Protein AF-0000000070390661 (afdb_homodimer)

Solvent-accessible surface area (backbone atoms only — not comparable to full-atom values): 26328 Å² total; per-residue (Å²): 131,83,79,67,85,57,72,65,67,57,46,63,72,45,62,82,47,51,71,67,52,50,50,50,47,50,50,48,48,51,52,50,47,50,51,48,50,50,48,49,50,51,50,49,49,49,51,49,52,49,49,52,54,56,64,71,59,63,61,100,60,78,57,60,50,57,55,47,39,48,51,38,46,66,39,23,46,60,60,37,56,51,35,51,73,80,41,64,40,50,58,47,50,55,53,49,51,50,52,48,50,36,59,69,38,70,89,65,47,64,73,88,54,61,57,54,62,41,44,42,59,61,41,48,45,52,38,54,51,42,54,50,18,62,74,71,67,46,68,52,60,44,48,46,31,39,53,42,51,49,48,52,53,53,49,52,44,45,72,73,34,52,89,45,48,78,71,39,74,62,50,58,56,53,49,35,55,53,45,51,50,28,59,17,51,72,45,71,42,73,39,61,41,99,85,67,44,77,71,44,73,45,79,35,38,35,21,45,57,58,45,52,72,73,46,80,76,74,55,81,65,58,58,54,44,54,52,45,47,52,45,48,52,52,49,67,72,93,132,82,79,67,85,57,72,65,68,56,46,65,72,44,62,82,49,52,71,68,52,48,52,49,47,48,52,49,49,52,51,51,49,52,51,49,51,51,50,51,50,51,49,50,50,49,51,49,51,49,49,52,53,57,62,68,58,63,61,102,58,81,56,60,51,56,55,46,40,50,51,39,46,66,38,23,45,59,61,37,56,51,35,49,74,80,40,64,40,49,59,48,50,55,53,48,51,50,52,48,51,36,60,69,40,70,89,66,45,65,74,89,54,61,57,55,62,41,45,41,59,61,40,48,46,52,37,53,51,42,54,50,17,62,75,70,67,46,67,50,59,44,48,46,32,40,53,41,52,50,50,53,51,52,48,51,42,44,72,73,34,52,90,44,48,79,72,37,75,62,50,57,56,52,49,35,54,53,45,51,49,30,59,18,51,72,46,71,45,72,40,62,39,100,86,67,46,76,70,46,72,45,78,36,38,34,20,44,59,58,46,53,72,72,47,79,75,74,55,81,64,57,58,54,45,52,53,45,47,53,48,47,51,53,49,66,73,92

Secondary structure (DSSP, 8-state):
------HHHHHHHHTTS-HHHHHHHHHHHHHHHHHHHHHHHHHHHHHHHHHHHHHTT-SS---HHHHHHHHHHHH-HHHHHHHHHHS-HHHHHHHHHHHHHHHHSTTTS-GGGTTHHHHIIIIIHHHHHHHHHHHH--SHHHHHHHHHHHHHHHHHHHHHHGGGGGT-TTHHHHHHHHHHHHTSEEEEEEEEPTTS-EEEEEEEEHHHHHHHTTS----HHHHHHHHHHHHHHHHHH-/------HHHHHHHHTTS-HHHHHHHHHHHHHHHHHHHHHHHHHHHHHHHHHHHHHTT-SS---HHHHHHHHHHHH-HHHHHHHHHHS-HHHHHHHHHHHHHHHHSTTTS-GGGTTHHHHIIIIIHHHHHHHHHHHH--SHHHHHHHHHHHHHHHHHHHHHHGGGGGT-TTHHHHHHHHHHHHTSEEEEEEEEPTTS-EEEEEEEEHHHHHHHTTS----HHHHHHHHHHHHHHHHHH-

Organism: Cryptococcus deneoformans (strain JEC21 / ATCC MYA-565) (NCBI:txid214684)

Foldseek 3Di:
DPPPPDPVVVVVVCPPPPPVSVVVVVVVVVVVVVVVVVVVVVVVVVVVVVVVVVVVCPDVHPPVLVVQLVVCCQWFVLLSVVCVVVHRNSVVVVVLVVVLVQLVVVPRDDLVCNVVNLCCQLPVSLVVVCVVCVVVVPCVLLSVLLVVVVVVVVVVLCVPQPVCSSVPSCVSVVVSVVSSQQRTFDDWDFDADPVGHRPDTDTDGNSNVVSVVVDDPPDPPVVVVVVVVVVVVVVVVD/DPPPPDPVVVVVVCVVPDPVRVVVVVVVVVVVVVVVVVVVVVVVVVVVVVVVVVVVCPDVHPPVLVVQLVVCCQWFVLLSVVCVVVHRNSVVVVVLVVVLVQLVVVPRDDLVCNVVNLCCQLPVSLVVVCVVCVVVVPCVLLSVLLVVVVVVVVVVLCVPQPVCSSVPSCVSVVVSVVSSQQRTFDDWDFDADPVRHRDDTDTDGNSNVVSVVVDDDPDPVVVVVVVVVVVVVVVVVD

Radius of gyration: 32.08 Å; Cα contacts (8 Å, |Δi|>4): 314; chains: 2; bounding box: 91×94×49 Å

Seque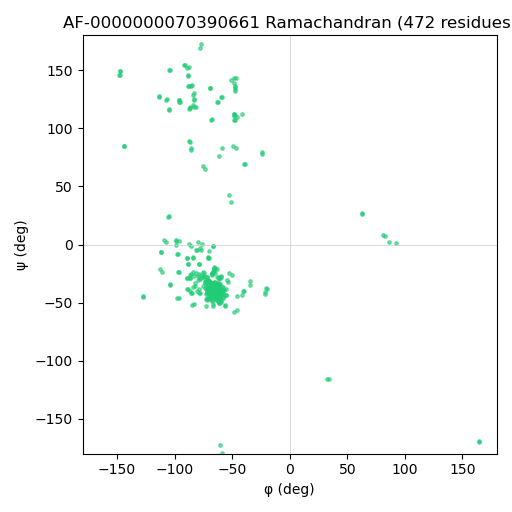nce (476 aa):
MSKKPTELEAAALTSSWSTAQQAALYHIHLAQQTERDEQEALKKQEKKEEKKMKEMARPEDVDGGEIVDGWIKGLCPPLYDFLDLLGPPHILICIFIVLHFVYWCRYAAPWYLHFLIPWMEIYFIPMYCSYRSIISGQERVLWLSYWSILSVVEYLELLLFRDQTRSLTWWPKLKVLFCVTMYCIIENEDVLDSKGKVKNKKPVYAAIKLFEKFLPKPSKEKKKEVKKDEKRKSDQETMSKKPTELEAAALTSSWSTAQQAALYHIHLAQQTERDEQEALKKQEKKEEKKMKEMARPEDVDGGEIVDGWIKGLCPPLYDFLDLLGPPHILICIFIVLHFVYWCRYAAPWYLHFLIPWMEIYFIPMYCSYRSIISGQERVLWLSYWSILSVVEYLELLLFRDQTRSLTWWPKLKVLFCVTMYCIIENEDVLDSKGKVKNKKPVYAAIKLFEKFLPKPSKEKKKEVKKDEKRKSDQET

Structure (mmCIF, N/CA/C/O backbone):
data_AF-0000000070390661-model_v1
#
loop_
_entity.id
_entity.type
_entity.pdbx_description
1 polymer 'Uncharacterized protein'
#
loop_
_atom_site.group_PDB
_atom_site.id
_atom_site.type_symbol
_atom_site.label_atom_id
_atom_site.label_alt_id
_atom_site.label_comp_id
_atom_site.label_asym_id
_atom_site.label_entity_id
_atom_site.label_seq_id
_atom_site.pdbx_PDB_ins_code
_atom_site.Cartn_x
_atom_site.Cartn_y
_atom_site.Cartn_z
_atom_site.occupancy
_atom_site.B_iso_or_equiv
_atom_site.auth_seq_id
_atom_site.auth_comp_id
_atom_site.auth_asym_id
_atom_site.auth_atom_id
_atom_site.pdbx_PDB_model_num
ATOM 1 N N . MET A 1 1 ? -7.469 -48.188 21.812 1 25.03 1 MET A N 1
ATOM 2 C CA . MET A 1 1 ? -8.789 -48.781 21.609 1 25.03 1 MET A CA 1
ATOM 3 C C . MET A 1 1 ? -9.875 -47.719 21.609 1 25.03 1 MET A C 1
ATOM 5 O O . MET A 1 1 ? -10.273 -47.219 22.656 1 25.03 1 MET A O 1
ATOM 9 N N . SER A 1 2 ? -9.852 -46.812 20.562 1 34.84 2 SER A N 1
ATOM 10 C CA . SER A 1 2 ? -10.695 -45.656 20.359 1 34.84 2 SER A CA 1
ATOM 11 C C . SER A 1 2 ? -12.172 -46.031 20.297 1 34.84 2 SER A C 1
ATOM 13 O O . SER A 1 2 ? -12.562 -46.844 19.453 1 34.84 2 SER A O 1
ATOM 15 N N . LYS A 1 3 ? -12.828 -46.188 21.5 1 36.19 3 LYS A N 1
ATOM 16 C CA . LYS A 1 3 ? -14.188 -46.688 21.734 1 36.19 3 LYS A CA 1
ATOM 17 C C . LYS A 1 3 ? -15.195 -45.969 20.828 1 36.19 3 LYS A C 1
ATOM 19 O O . LYS A 1 3 ? -15.406 -44.75 20.969 1 36.19 3 LYS A O 1
ATOM 24 N N . LYS A 1 4 ? -15.336 -46.5 19.516 1 44.12 4 LYS A N 1
ATOM 25 C CA . LYS A 1 4 ? -16.453 -46.219 18.625 1 44.12 4 LYS A CA 1
ATOM 26 C C . LYS A 1 4 ? -17.781 -46.375 19.344 1 44.12 4 LYS A C 1
ATOM 28 O O . LYS A 1 4 ? -18 -47.344 20.062 1 44.12 4 LYS A O 1
ATOM 33 N N . PRO A 1 5 ? -18.453 -45.344 19.656 1 42.94 5 PRO A N 1
ATOM 34 C CA . PRO A 1 5 ? -19.75 -45.469 20.312 1 42.94 5 PRO A CA 1
ATOM 35 C C . PRO A 1 5 ? -20.609 -46.594 19.719 1 42.94 5 PRO A C 1
ATOM 37 O O . PRO A 1 5 ? -20.609 -46.781 18.5 1 42.94 5 PRO A O 1
ATOM 40 N N . THR A 1 6 ? -20.938 -47.812 20.469 1 39.41 6 THR A N 1
ATOM 41 C CA . THR A 1 6 ? -21.625 -49.062 20.219 1 39.41 6 THR A CA 1
ATOM 42 C C . THR A 1 6 ? -22.984 -48.812 19.547 1 39.41 6 THR A C 1
ATOM 44 O O . THR A 1 6 ? -23.578 -47.75 19.734 1 39.41 6 THR A O 1
ATOM 47 N N . GLU A 1 7 ? -23.344 -49.688 18.516 1 43.19 7 GLU A N 1
ATOM 48 C CA . GLU A 1 7 ? -24.547 -49.812 17.688 1 43.19 7 GLU A CA 1
ATOM 49 C C . GLU A 1 7 ? -25.812 -49.625 18.531 1 43.19 7 GLU A C 1
ATOM 51 O O . GLU A 1 7 ? -26.781 -49.031 18.078 1 43.19 7 GLU A O 1
ATOM 56 N N . LEU A 1 8 ? -25.812 -50.281 19.75 1 43 8 LEU A N 1
ATOM 57 C CA . LEU A 1 8 ? -27.016 -50.281 20.578 1 43 8 LEU A CA 1
ATOM 58 C C . LEU A 1 8 ? -27.375 -48.875 21.031 1 43 8 LEU A C 1
ATOM 60 O O . LEU A 1 8 ? -28.547 -48.531 21.094 1 43 8 LEU A O 1
ATOM 64 N N . GLU A 1 9 ? -26.328 -48.094 21.516 1 46.84 9 GLU A N 1
ATOM 65 C CA . GLU A 1 9 ? -26.656 -46.781 22 1 46.84 9 GLU A CA 1
ATOM 66 C C . GLU A 1 9 ? -27.172 -45.875 20.859 1 46.84 9 GLU A C 1
ATOM 68 O O . GLU A 1 9 ? -27.984 -45 21.094 1 46.84 9 GLU A O 1
ATOM 73 N N . ALA A 1 10 ? -26.797 -46.156 19.578 1 43.59 10 ALA A N 1
ATOM 74 C CA . ALA A 1 10 ? -27.312 -45.406 18.438 1 43.59 10 ALA A CA 1
ATOM 75 C C . ALA A 1 10 ? -28.766 -45.781 18.156 1 43.59 10 ALA A C 1
ATOM 77 O O . ALA A 1 10 ? -29.547 -44.938 17.703 1 43.59 10 ALA A O 1
ATOM 78 N N . ALA A 1 11 ? -29.156 -47 18.406 1 42.84 11 ALA A N 1
ATOM 79 C CA . ALA A 1 11 ? -30.531 -47.406 18.188 1 42.84 11 ALA A CA 1
ATOM 80 C C . ALA A 1 11 ? -31.484 -46.719 19.141 1 42.84 11 ALA A C 1
ATOM 82 O O . ALA A 1 11 ? -32.625 -46.375 18.781 1 42.84 11 ALA A O 1
ATOM 83 N N . ALA A 1 12 ? -31.156 -46.781 20.469 1 43.84 12 ALA A N 1
ATOM 84 C CA . ALA A 1 12 ? -32.094 -46.219 21.422 1 43.84 12 ALA A CA 1
ATOM 85 C C . ALA A 1 12 ? -32.406 -44.75 21.094 1 43.84 12 ALA A C 1
ATOM 87 O O . ALA A 1 12 ? -33.5 -44.25 21.359 1 43.84 12 ALA A O 1
ATOM 88 N N . LEU A 1 13 ? -31.328 -43.969 20.75 1 41.44 13 LEU A N 1
ATOM 89 C CA . LEU A 1 13 ? -31.672 -42.594 20.453 1 41.44 13 LEU A CA 1
ATOM 90 C C . LEU A 1 13 ? -32.531 -42.5 19.203 1 41.44 13 LEU A C 1
ATOM 92 O O . LEU A 1 13 ? -33.25 -41.5 19 1 41.44 13 LEU A O 1
ATOM 96 N N . THR A 1 14 ? -32.531 -43.531 18.344 1 41.19 14 THR A N 1
ATOM 97 C CA . THR A 1 14 ? -33.344 -43.5 17.109 1 41.19 14 THR A CA 1
ATOM 98 C C . THR A 1 14 ? -34.781 -43.875 17.391 1 41.19 14 THR A C 1
ATOM 100 O O . THR A 1 14 ? -35.625 -43.875 16.484 1 41.19 14 THR A O 1
ATOM 103 N N . SER A 1 15 ? -35.125 -44.594 18.391 1 43.22 15 SER A N 1
ATOM 104 C CA . SER A 1 15 ? -36.5 -45.031 18.484 1 43.22 15 SER A CA 1
ATOM 105 C C . SER A 1 15 ? -37.469 -43.844 18.25 1 43.22 15 SER A C 1
ATOM 107 O O . SER A 1 15 ? -38.594 -44.031 17.781 1 43.22 15 SER A O 1
ATOM 109 N N . SER A 1 16 ? -37.344 -42.844 19.047 1 46 16 SER A N 1
ATOM 110 C CA . SER A 1 16 ? -38.406 -41.812 18.906 1 46 16 SER A CA 1
ATOM 111 C C . SER A 1 16 ? -38.312 -41.125 17.547 1 46 16 SER A C 1
ATOM 113 O O . SER A 1 16 ? -39 -40.125 17.312 1 46 16 SER A O 1
ATOM 115 N N . TRP A 1 17 ? -37.375 -41.469 16.75 1 47.09 17 TRP A N 1
ATOM 116 C CA . TRP A 1 17 ? -37.375 -40.656 15.539 1 47.09 17 TRP A CA 1
ATOM 117 C C . TRP A 1 17 ? -38.312 -41.25 14.492 1 47.09 17 TRP A C 1
ATOM 119 O O . TRP A 1 17 ? -38.438 -42.469 14.344 1 47.09 17 TRP A O 1
ATOM 129 N N . SER A 1 18 ? -39.375 -40.562 14.039 1 53.72 18 SER A N 1
ATOM 130 C CA . SER A 1 18 ? -40.375 -40.906 13.008 1 53.72 18 SER A CA 1
ATOM 131 C C . SER A 1 18 ? -39.688 -41.438 11.75 1 53.72 18 SER A C 1
ATOM 133 O O . SER A 1 18 ? -38.5 -41.219 11.539 1 53.72 18 SER A O 1
ATOM 135 N N . THR A 1 19 ? -40.312 -42.438 11.086 1 55.03 19 THR A N 1
ATOM 136 C CA . THR A 1 19 ? -39.875 -43.062 9.836 1 55.03 19 THR A CA 1
ATOM 137 C C . THR A 1 19 ? -39.344 -41.969 8.891 1 55.03 19 THR A C 1
ATOM 139 O O . THR A 1 19 ? -38.375 -42.219 8.164 1 55.03 19 THR A O 1
ATOM 142 N N . ALA A 1 20 ? -39.969 -40.875 8.859 1 58.59 20 ALA A N 1
ATOM 143 C CA . ALA A 1 20 ? -39.5 -39.781 8.016 1 58.59 20 ALA A CA 1
ATOM 144 C C . ALA A 1 20 ? -38.125 -39.281 8.461 1 58.59 20 ALA A C 1
ATOM 146 O O . ALA A 1 20 ? -37.281 -38.938 7.625 1 58.59 20 ALA A O 1
ATOM 147 N N . GLN A 1 21 ? -37.969 -39.281 9.758 1 54.5 21 GLN A N 1
ATOM 148 C CA . GLN A 1 21 ? -36.688 -38.844 10.273 1 54.5 21 GLN A CA 1
ATOM 149 C C . GLN A 1 21 ? -35.594 -39.875 9.992 1 54.5 21 GLN A C 1
ATOM 151 O O . GLN A 1 21 ? -34.469 -39.5 9.695 1 54.5 21 GLN A O 1
ATOM 156 N N . GLN A 1 22 ? -36.062 -41.094 9.992 1 54.34 22 GLN A N 1
ATOM 157 C CA . GLN A 1 22 ? -35.094 -42.125 9.656 1 54.34 22 GLN A CA 1
ATOM 158 C C . GLN A 1 22 ? -34.719 -42.094 8.18 1 54.34 22 GLN A C 1
ATOM 160 O O . GLN A 1 22 ? -33.562 -42.25 7.836 1 54.34 22 GLN A O 1
ATOM 165 N N . ALA A 1 23 ? -35.688 -41.906 7.348 1 56.94 23 ALA A N 1
ATOM 166 C CA . ALA A 1 23 ? -35.406 -41.781 5.922 1 56.94 23 ALA A CA 1
ATOM 167 C C . ALA A 1 23 ? -34.5 -40.562 5.645 1 56.94 23 ALA A C 1
ATOM 169 O O . ALA A 1 23 ? -33.562 -40.656 4.824 1 56.94 23 ALA A O 1
ATOM 170 N N . ALA A 1 24 ? -34.75 -39.5 6.359 1 57 24 ALA A N 1
ATOM 171 C CA . ALA A 1 24 ? -33.906 -38.312 6.199 1 57 24 ALA A CA 1
ATOM 172 C C . ALA A 1 24 ? -32.5 -38.594 6.656 1 57 24 ALA A C 1
ATOM 174 O O . ALA A 1 24 ? -31.531 -38.156 6.016 1 57 24 ALA A O 1
ATOM 175 N N . LEU A 1 25 ? -32.438 -39.344 7.695 1 54.97 25 LEU A N 1
ATOM 176 C CA . LEU A 1 25 ? -31.094 -39.688 8.164 1 54.97 25 LEU A CA 1
ATOM 177 C C . LEU A 1 25 ? -30.406 -40.625 7.18 1 54.97 25 LEU A C 1
ATOM 179 O O . LEU A 1 25 ? -29.203 -40.469 6.926 1 54.97 25 LEU A O 1
ATOM 183 N N . TYR A 1 26 ? -31.172 -41.531 6.676 1 59 26 TYR A N 1
ATOM 184 C CA . TYR A 1 26 ? -30.594 -42.438 5.668 1 59 26 TYR A CA 1
ATOM 185 C C . TYR A 1 26 ? -30.172 -41.625 4.43 1 59 26 TYR A C 1
ATOM 187 O O . TYR A 1 26 ? -29.109 -41.875 3.863 1 59 26 TYR A O 1
ATOM 195 N N . HIS A 1 27 ? -31.016 -40.688 4.012 1 57.69 27 HIS A N 1
ATOM 196 C CA . HIS A 1 27 ? -30.625 -39.875 2.879 1 57.69 27 HIS A CA 1
ATOM 197 C C . HIS A 1 27 ? -29.406 -39.031 3.211 1 57.69 27 HIS A C 1
ATOM 199 O O . HIS A 1 27 ? -28.531 -38.812 2.361 1 57.69 27 HIS A O 1
ATOM 205 N N . ILE A 1 28 ? -29.328 -38.562 4.422 1 56.09 28 ILE A N 1
ATOM 206 C CA . ILE A 1 28 ? -28.141 -37.812 4.844 1 56.09 28 ILE A CA 1
ATOM 207 C C . ILE A 1 28 ? -26.922 -38.719 4.871 1 56.09 28 ILE A C 1
ATOM 209 O O . ILE A 1 28 ? -25.844 -38.344 4.426 1 56.09 28 ILE A O 1
ATOM 213 N N . HIS A 1 29 ? -27.125 -39.875 5.375 1 58.03 29 HIS A N 1
ATOM 214 C CA . HIS A 1 29 ? -26.016 -40.844 5.398 1 58.03 29 HIS A CA 1
ATOM 215 C C . HIS A 1 29 ? -25.594 -41.219 3.986 1 58.03 29 HIS A C 1
ATOM 217 O O . HIS A 1 29 ? -24.391 -41.312 3.703 1 58.03 29 HIS A O 1
ATOM 223 N N . LEU A 1 30 ? -26.531 -41.438 3.078 1 59.56 30 LEU A N 1
ATOM 224 C CA . LEU A 1 30 ? -26.219 -41.75 1.689 1 59.56 30 LEU A CA 1
ATOM 225 C C . LEU A 1 30 ? -25.516 -40.562 1.015 1 59.56 30 LEU A C 1
ATOM 227 O O . LEU A 1 30 ? -24.562 -40.75 0.258 1 59.56 30 LEU A O 1
ATOM 231 N N . ALA A 1 31 ? -25.953 -39.375 1.303 1 60.22 31 ALA A N 1
ATOM 232 C CA . ALA A 1 31 ? -25.297 -38.188 0.754 1 60.22 31 ALA A CA 1
ATOM 233 C C . ALA A 1 31 ? -23.891 -38.031 1.312 1 60.22 31 ALA A C 1
ATOM 235 O O . ALA A 1 31 ? -22.953 -37.719 0.579 1 60.22 31 ALA A O 1
ATOM 236 N N . GLN A 1 32 ? -23.75 -38.344 2.566 1 60.34 32 GLN A N 1
ATOM 237 C CA . GLN A 1 32 ? -22.422 -38.312 3.16 1 60.34 32 GLN A CA 1
ATOM 238 C C . GLN A 1 32 ? -21.531 -39.406 2.588 1 60.34 32 GLN A C 1
ATOM 240 O O . GLN A 1 32 ? -20.344 -39.156 2.326 1 60.34 32 GLN A O 1
ATOM 245 N N . GLN A 1 33 ? -22.031 -40.531 2.404 1 60.97 33 GLN A N 1
ATOM 246 C CA . GLN A 1 33 ? -21.25 -41.625 1.811 1 60.97 33 GLN A CA 1
ATOM 247 C C . GLN A 1 33 ? -20.906 -41.312 0.359 1 60.97 33 GLN A C 1
ATOM 249 O O . GLN A 1 33 ? -19.781 -41.562 -0.079 1 60.97 33 GLN A O 1
ATOM 254 N N . THR A 1 34 ? -21.75 -40.781 -0.427 1 64.19 34 THR A N 1
ATOM 255 C CA . THR A 1 34 ? -21.469 -40.375 -1.804 1 64.19 34 THR A CA 1
ATOM 256 C C . THR A 1 34 ? -20.391 -39.312 -1.85 1 64.19 34 THR A C 1
ATOM 258 O O . THR A 1 34 ? -19.531 -39.312 -2.725 1 64.19 34 THR A O 1
ATOM 261 N N . GLU A 1 35 ? -20.5 -38.406 -0.903 1 61.94 35 GLU A N 1
ATOM 262 C CA . GLU A 1 35 ? -19.453 -37.406 -0.816 1 61.94 35 GLU A CA 1
ATOM 263 C C . GLU A 1 35 ? -18.109 -38.031 -0.46 1 61.94 35 GLU A C 1
ATOM 265 O O . GLU A 1 35 ? -17.078 -37.656 -1.018 1 61.94 35 GLU A O 1
ATOM 270 N N . ARG A 1 36 ? -18.156 -38.969 0.432 1 62 36 ARG A N 1
ATOM 271 C CA . ARG A 1 36 ? -16.922 -39.656 0.805 1 62 36 ARG A CA 1
ATOM 272 C C . ARG A 1 36 ? -16.391 -40.5 -0.353 1 62 36 ARG A C 1
ATOM 274 O O . ARG A 1 36 ? -15.18 -40.531 -0.606 1 62 36 ARG A O 1
ATOM 281 N N . ASP A 1 37 ? -17.203 -41.156 -1.002 1 62.97 37 ASP A N 1
ATOM 282 C CA . ASP A 1 37 ? -16.797 -41.938 -2.162 1 62.97 37 ASP A CA 1
ATOM 283 C C . ASP A 1 37 ? -16.266 -41.031 -3.27 1 62.97 37 ASP A C 1
ATOM 285 O O . ASP A 1 37 ? -15.273 -41.375 -3.934 1 62.97 37 ASP A O 1
ATOM 289 N N . GLU A 1 38 ? -16.922 -39.938 -3.449 1 62.91 38 GLU A N 1
ATOM 290 C CA . GLU A 1 38 ? -16.406 -38.969 -4.422 1 62.91 38 GLU A CA 1
ATOM 291 C C . GLU A 1 38 ? -15.055 -38.438 -3.996 1 62.91 38 GLU A C 1
ATOM 293 O O . GLU A 1 38 ? -14.164 -38.25 -4.828 1 62.91 38 GLU A O 1
ATOM 298 N N . GLN A 1 39 ? -14.891 -38.219 -2.773 1 64.44 39 GLN A N 1
ATOM 299 C CA . GLN A 1 39 ? -13.586 -37.781 -2.283 1 64.44 39 GLN A CA 1
ATOM 300 C C . GLN A 1 39 ? -12.539 -38.875 -2.441 1 64.44 39 GLN A C 1
ATOM 302 O O . GLN A 1 39 ? -11.398 -38.594 -2.82 1 64.44 39 GLN A O 1
ATOM 307 N N . GLU A 1 40 ? -12.922 -40 -2.123 1 64.5 40 GLU A N 1
ATOM 308 C CA . GLU A 1 40 ? -12 -41.125 -2.289 1 64.5 40 GLU A CA 1
ATOM 309 C C . GLU A 1 40 ? -11.68 -41.344 -3.762 1 64.5 40 GLU A C 1
ATOM 311 O O . GLU A 1 40 ? -10.531 -41.656 -4.113 1 64.5 40 GLU A O 1
ATOM 316 N N . ALA A 1 41 ? -12.594 -41.219 -4.625 1 62.22 41 ALA A N 1
ATOM 317 C CA . ALA A 1 41 ? -12.359 -41.344 -6.062 1 62.22 41 ALA A CA 1
ATOM 318 C C . ALA A 1 41 ? -11.453 -40.219 -6.566 1 62.22 41 ALA A C 1
ATOM 320 O O . ALA A 1 41 ? -10.562 -40.438 -7.387 1 62.22 41 ALA A O 1
ATOM 321 N N . LEU A 1 42 ? -11.648 -39.031 -6.059 1 62.41 42 LEU A N 1
ATOM 322 C CA . LEU A 1 42 ? -10.789 -37.906 -6.414 1 62.41 42 LEU A CA 1
ATOM 323 C C . LEU A 1 42 ? -9.383 -38.125 -5.867 1 62.41 42 LEU A C 1
ATOM 325 O O . LEU A 1 42 ? -8.398 -37.844 -6.551 1 62.41 42 LEU A O 1
ATOM 329 N N . LYS A 1 43 ? -9.297 -38.656 -4.707 1 63.09 43 LYS A N 1
ATOM 330 C CA . LYS A 1 43 ? -7.992 -39 -4.137 1 63.09 43 LYS A CA 1
ATOM 331 C C . LYS A 1 43 ? -7.305 -40.094 -4.93 1 63.09 43 LYS A C 1
ATOM 333 O O . LYS A 1 43 ? -6.102 -40.031 -5.184 1 63.09 43 LYS A O 1
ATOM 338 N N . LYS A 1 44 ? -8.039 -41.062 -5.293 1 62.03 44 LYS A N 1
ATOM 339 C CA . LYS A 1 44 ? -7.477 -42.125 -6.105 1 62.03 44 LYS A CA 1
ATOM 340 C C . LYS A 1 44 ? -7.082 -41.625 -7.488 1 62.03 44 LYS A C 1
ATOM 342 O O . LYS A 1 44 ? -6.035 -42.031 -8.016 1 62.03 44 LYS A O 1
ATOM 347 N N . GLN A 1 45 ? -7.875 -40.75 -8.039 1 60.28 45 GLN A N 1
ATOM 348 C CA . GLN A 1 45 ? -7.52 -40.125 -9.32 1 60.28 45 GLN A CA 1
ATOM 349 C C . GLN A 1 45 ? -6.285 -39.25 -9.188 1 60.28 45 GLN A C 1
ATOM 351 O O . GLN A 1 45 ? -5.41 -39.25 -10.055 1 60.28 45 GLN A O 1
ATOM 356 N N . GLU A 1 46 ? -6.172 -38.562 -8.117 1 59.97 46 GLU A N 1
ATOM 357 C CA . GLU A 1 46 ? -4.984 -37.75 -7.852 1 59.97 46 GLU A CA 1
ATOM 358 C C . GLU A 1 46 ? -3.748 -38.625 -7.676 1 59.97 46 GLU A C 1
ATOM 360 O O . GLU A 1 46 ? -2.672 -38.312 -8.18 1 59.97 46 GLU A O 1
ATOM 365 N N . LYS A 1 47 ? -3.896 -39.688 -6.969 1 59.12 47 LYS A N 1
ATOM 366 C CA . LYS A 1 47 ? -2.791 -40.625 -6.781 1 59.12 47 LYS A CA 1
ATOM 367 C C . LYS A 1 47 ? -2.408 -41.281 -8.094 1 59.12 47 LYS A C 1
ATOM 369 O O . LYS A 1 47 ? -1.225 -41.469 -8.383 1 59.12 47 LYS A O 1
ATOM 374 N N . LYS A 1 48 ? -3.385 -41.656 -8.891 1 57.66 48 LYS A N 1
ATOM 375 C CA . LYS A 1 48 ? -3.096 -42.25 -10.195 1 57.66 48 LYS A CA 1
ATOM 376 C C . LYS A 1 48 ? -2.422 -41.219 -11.117 1 57.66 48 LYS A C 1
ATOM 378 O O . LYS A 1 48 ? -1.476 -41.562 -11.828 1 57.66 48 LYS A O 1
ATOM 383 N N . GLU A 1 49 ? -2.891 -39.969 -11.078 1 55.62 49 GLU A N 1
ATOM 384 C CA . GLU A 1 49 ? -2.264 -38.938 -11.883 1 55.62 49 GLU A CA 1
ATOM 385 C C . GLU A 1 49 ? -0.87 -38.594 -11.359 1 55.62 49 GLU A C 1
ATOM 387 O O . GLU A 1 49 ? 0.054 -38.375 -12.148 1 55.62 49 GLU A O 1
ATOM 392 N N . GLU A 1 50 ? -0.697 -38.688 -10.117 1 53.5 50 GLU A N 1
ATOM 393 C CA . GLU A 1 50 ? 0.639 -38.531 -9.547 1 53.5 50 GLU A CA 1
ATOM 394 C C . GLU A 1 50 ? 1.553 -39.688 -9.969 1 53.5 50 GLU A C 1
ATOM 396 O O . GLU A 1 50 ? 2.713 -39.469 -10.32 1 53.5 50 GLU A O 1
ATOM 401 N N . LYS A 1 51 ? 1.069 -40.875 -9.891 1 51.69 51 LYS A N 1
ATOM 402 C CA . LYS A 1 51 ? 1.848 -42.062 -10.305 1 51.69 51 LYS A CA 1
ATOM 403 C C . LYS A 1 51 ? 2.156 -42 -11.797 1 51.69 51 LYS A C 1
ATOM 405 O O . LYS A 1 51 ? 3.275 -42.312 -12.219 1 51.69 51 LYS A O 1
ATOM 410 N N . LYS A 1 52 ? 1.161 -41.656 -12.633 1 50.28 52 LYS A N 1
ATOM 411 C CA . LYS A 1 52 ? 1.412 -41.5 -14.062 1 50.28 52 LYS A CA 1
ATOM 412 C C . LYS A 1 52 ? 2.438 -40.406 -14.336 1 50.28 52 LYS A C 1
ATOM 414 O O . LYS A 1 52 ? 3.311 -40.562 -15.188 1 50.28 52 LYS A O 1
ATOM 419 N N . MET A 1 53 ? 2.365 -39.375 -13.547 1 46.97 53 MET A N 1
ATOM 420 C CA . MET A 1 53 ? 3.35 -38.312 -13.711 1 46.97 53 MET A CA 1
ATOM 421 C C . MET A 1 53 ? 4.723 -38.75 -13.211 1 46.97 53 MET A C 1
ATOM 423 O O . MET A 1 53 ? 5.742 -38.406 -13.805 1 46.97 53 MET A O 1
ATOM 427 N N . LYS A 1 54 ? 4.84 -39.594 -12.219 1 45.81 54 LYS A N 1
ATOM 428 C CA . LYS A 1 54 ? 6.102 -40.188 -11.766 1 45.81 54 LYS A CA 1
ATOM 429 C C . LYS A 1 54 ? 6.656 -41.156 -12.789 1 45.81 54 LYS A C 1
ATOM 431 O O . LYS A 1 54 ? 7.871 -41.219 -12.992 1 45.81 54 LYS A O 1
ATOM 436 N N . GLU A 1 55 ? 5.859 -41.938 -13.32 1 45.47 55 GLU A N 1
ATOM 437 C CA . GLU A 1 55 ? 6.32 -42.906 -14.305 1 45.47 55 GLU A CA 1
ATOM 438 C C . GLU A 1 55 ? 6.695 -42.219 -15.617 1 45.47 55 GLU A C 1
ATOM 440 O O . GLU A 1 55 ? 7.602 -42.688 -16.328 1 45.47 55 GLU A O 1
ATOM 445 N N . MET A 1 56 ? 5.988 -41.25 -16.109 1 41.41 56 MET A N 1
ATOM 446 C CA . MET A 1 56 ? 6.406 -40.562 -17.328 1 41.41 56 MET A CA 1
ATOM 447 C C . MET A 1 56 ? 7.648 -39.719 -17.062 1 41.41 56 MET A C 1
ATOM 449 O O . MET A 1 56 ? 8.203 -39.125 -17.984 1 41.41 56 MET A O 1
ATOM 453 N N . ALA A 1 57 ? 8.211 -39.531 -15.883 1 38.88 57 ALA A N 1
ATOM 454 C CA . ALA A 1 57 ? 9.453 -38.844 -15.57 1 38.88 57 ALA A CA 1
ATOM 455 C C . ALA A 1 57 ? 10.672 -39.688 -15.922 1 38.88 57 ALA A C 1
ATOM 457 O O . ALA A 1 57 ? 11.797 -39.312 -15.586 1 38.88 57 ALA A O 1
ATOM 458 N N . ARG A 1 58 ? 10.625 -40.781 -16.406 1 37.16 58 ARG A N 1
ATOM 459 C CA . ARG A 1 58 ? 11.93 -41.438 -16.531 1 37.16 58 ARG A CA 1
ATOM 460 C C . ARG A 1 58 ? 12.742 -40.781 -17.656 1 37.16 58 ARG A C 1
ATOM 462 O O . ARG A 1 58 ? 13.93 -41.062 -17.812 1 37.16 58 ARG A O 1
ATOM 469 N N . PRO A 1 59 ? 12.344 -40.594 -18.906 1 40.66 59 PRO A N 1
ATOM 470 C CA . PRO A 1 59 ? 13.359 -40.594 -19.969 1 40.66 59 PRO A CA 1
ATOM 471 C C . PRO A 1 59 ? 14.398 -39.5 -19.781 1 40.66 59 PRO A C 1
ATOM 473 O O . PRO A 1 59 ? 14.195 -38.562 -18.984 1 40.66 59 PRO A O 1
ATOM 476 N N . GLU A 1 60 ? 15.531 -39.094 -20.797 1 42.03 60 GLU A N 1
ATOM 477 C CA . GLU A 1 60 ? 16.688 -38.188 -20.797 1 42.03 60 GLU A CA 1
ATOM 478 C C . GLU A 1 60 ? 16.281 -36.781 -20.391 1 42.03 60 GLU A C 1
ATOM 480 O O . GLU A 1 60 ? 15.664 -36.062 -21.188 1 42.03 60 GLU A O 1
ATOM 485 N N . ASP A 1 61 ? 15.453 -36.344 -19.422 1 42.22 61 ASP A N 1
ATOM 486 C CA . ASP A 1 61 ? 14.32 -35.531 -18.953 1 42.22 61 ASP A CA 1
ATOM 487 C C . ASP A 1 61 ? 14.672 -34.062 -18.891 1 42.22 61 ASP A C 1
ATOM 489 O O . ASP A 1 61 ? 15.508 -33.656 -18.094 1 42.22 61 ASP A O 1
ATOM 493 N N . VAL A 1 62 ? 14.977 -33.219 -19.828 1 49.91 62 VAL A N 1
ATOM 494 C CA . VAL A 1 62 ? 15 -31.75 -19.781 1 49.91 62 VAL A CA 1
ATOM 495 C C . VAL A 1 62 ? 14.062 -31.25 -18.688 1 49.91 62 VAL A C 1
ATOM 497 O O . VAL A 1 62 ? 12.867 -31.578 -18.688 1 49.91 62 VAL A O 1
ATOM 500 N N . ASP A 1 63 ? 14.391 -31.234 -17.359 1 68.56 63 ASP A N 1
ATOM 501 C CA . ASP A 1 63 ? 13.672 -31.094 -16.094 1 68.56 63 ASP A CA 1
ATOM 502 C C . ASP A 1 63 ? 12.547 -30.062 -16.234 1 68.56 63 ASP A C 1
ATOM 504 O O . ASP A 1 63 ? 12.805 -28.875 -16.406 1 68.56 63 ASP A O 1
ATOM 508 N N . GLY A 1 64 ? 11.469 -30.391 -17.016 1 77.69 64 GLY A N 1
ATOM 509 C CA . GLY A 1 64 ? 10.25 -29.609 -17.156 1 77.69 64 GLY A CA 1
ATOM 510 C C . GLY A 1 64 ? 10.039 -28.641 -16.016 1 77.69 64 GLY A C 1
ATOM 511 O O . GLY A 1 64 ? 9.594 -27.5 -16.234 1 77.69 64 GLY A O 1
ATOM 512 N N . GLY A 1 65 ? 10.375 -29.047 -14.922 1 83.88 65 GLY A N 1
ATOM 513 C CA . GLY A 1 65 ? 10.258 -28.156 -13.781 1 83.88 65 GLY A CA 1
ATOM 514 C C . GLY A 1 65 ? 11.148 -26.938 -13.883 1 83.88 65 GLY A C 1
ATOM 515 O O . GLY A 1 65 ? 10.727 -25.828 -13.547 1 83.88 65 GLY A O 1
ATOM 516 N N . GLU A 1 66 ? 12.281 -27.156 -14.383 1 86.94 66 GLU A N 1
ATOM 517 C CA . GLU A 1 66 ? 13.211 -26.047 -14.539 1 86.94 66 GLU A CA 1
ATOM 518 C C . GLU A 1 66 ? 12.734 -25.078 -15.609 1 86.94 66 GLU A C 1
ATOM 520 O O . GLU A 1 66 ? 12.922 -23.859 -15.484 1 86.94 66 GLU A O 1
ATOM 525 N N . ILE A 1 67 ? 12.203 -25.672 -16.672 1 89.06 67 ILE A N 1
ATOM 526 C CA . ILE A 1 67 ? 11.688 -24.828 -17.75 1 89.06 67 ILE A CA 1
ATOM 527 C C . ILE A 1 67 ? 10.531 -23.969 -17.219 1 89.06 67 ILE A C 1
ATOM 529 O O . ILE A 1 67 ? 10.484 -22.766 -17.469 1 89.06 67 ILE A O 1
ATOM 533 N N . VAL A 1 68 ? 9.602 -24.656 -16.516 1 89.75 68 VAL A N 1
ATOM 534 C CA . VAL A 1 68 ? 8.461 -23.938 -15.961 1 89.75 68 VAL A CA 1
ATOM 535 C C . VAL A 1 68 ? 8.961 -22.875 -14.984 1 89.75 68 VAL A C 1
ATOM 537 O O . VAL A 1 68 ? 8.484 -21.734 -15 1 89.75 68 VAL A O 1
ATOM 540 N N . ASP A 1 69 ? 9.844 -23.219 -14.219 1 92.12 69 ASP A N 1
ATOM 541 C CA . ASP A 1 69 ? 10.406 -22.25 -13.281 1 92.12 69 ASP A CA 1
ATOM 542 C C . ASP A 1 69 ? 11.031 -21.078 -14.008 1 92.12 69 ASP A C 1
ATOM 544 O O . ASP A 1 69 ? 10.898 -19.922 -13.578 1 92.12 69 ASP A O 1
ATOM 548 N N . GLY A 1 70 ? 11.742 -21.328 -15.094 1 91.19 70 GLY A N 1
ATOM 549 C CA . GLY A 1 70 ? 12.32 -20.266 -15.891 1 91.19 70 GLY A CA 1
ATOM 550 C C . GLY A 1 70 ? 11.273 -19.328 -16.484 1 91.19 70 GLY A C 1
ATOM 551 O O . GLY A 1 70 ? 11.477 -18.109 -16.516 1 91.19 70 GLY A O 1
ATOM 552 N N . TRP A 1 71 ? 10.219 -19.922 -16.844 1 91.12 71 TRP A N 1
ATOM 553 C CA . TRP A 1 71 ? 9.133 -19.125 -17.406 1 91.12 71 TRP A CA 1
ATOM 554 C C . TRP A 1 71 ? 8.531 -18.203 -16.344 1 91.12 71 TRP A C 1
ATOM 556 O O . TRP A 1 71 ? 8.305 -17.016 -16.609 1 91.12 71 TRP A O 1
ATOM 566 N N . ILE A 1 72 ? 8.305 -18.75 -15.172 1 92.75 72 ILE A N 1
ATOM 567 C CA . ILE A 1 72 ? 7.719 -17.938 -14.109 1 92.75 72 ILE A CA 1
ATOM 568 C C . ILE A 1 72 ? 8.68 -16.812 -13.719 1 92.75 72 ILE A C 1
ATOM 570 O O . ILE A 1 72 ? 8.266 -15.664 -13.578 1 92.75 72 ILE A O 1
ATOM 574 N N . LYS A 1 73 ? 9.891 -17.172 -13.594 1 91.19 73 LYS A N 1
ATOM 575 C CA . LYS A 1 73 ? 10.898 -16.188 -13.211 1 91.19 73 LYS A CA 1
ATOM 576 C C . LYS A 1 73 ? 11.039 -15.094 -14.266 1 91.19 73 LYS A C 1
ATOM 578 O O . LYS A 1 73 ? 11.258 -13.922 -13.945 1 91.19 73 LYS A O 1
ATOM 583 N N . GLY A 1 74 ? 10.898 -15.445 -15.461 1 90.88 74 GLY A N 1
ATOM 584 C CA . GLY A 1 74 ? 11.016 -14.492 -16.562 1 90.88 74 GLY A CA 1
ATOM 585 C C . GLY A 1 74 ? 9.805 -13.586 -16.688 1 90.88 74 GLY A C 1
ATOM 586 O O . GLY A 1 74 ? 9.93 -12.438 -17.109 1 90.88 74 GLY A O 1
ATOM 587 N N . LEU A 1 75 ? 8.711 -14.07 -16.281 1 92.44 75 LEU A N 1
ATOM 588 C CA . LEU A 1 75 ? 7.477 -13.312 -16.469 1 92.44 75 LEU A CA 1
ATOM 589 C C . LEU A 1 75 ? 7.109 -12.555 -15.203 1 92.44 75 LEU A C 1
ATOM 591 O O . LEU A 1 75 ? 6.742 -11.383 -15.258 1 92.44 75 LEU A O 1
ATOM 595 N N . CYS A 1 76 ? 7.203 -13.266 -14.117 1 95.19 76 CYS A N 1
ATOM 596 C CA . CYS A 1 76 ? 6.742 -12.703 -12.852 1 95.19 76 CYS A CA 1
ATOM 597 C C . CYS A 1 76 ? 7.629 -13.156 -11.695 1 95.19 76 CYS A C 1
ATOM 599 O O . CYS A 1 76 ? 7.246 -14.031 -10.922 1 95.19 76 CYS A O 1
ATOM 601 N N . PRO A 1 77 ? 8.719 -12.453 -11.477 1 93.88 77 PRO A N 1
ATOM 602 C CA . PRO A 1 77 ? 9.664 -12.844 -10.422 1 93.88 77 PRO A CA 1
ATOM 603 C C . PRO A 1 77 ? 9.039 -12.797 -9.031 1 93.88 77 PRO A C 1
ATOM 605 O O . PRO A 1 77 ? 9.289 -13.688 -8.211 1 93.88 77 PRO A O 1
ATOM 608 N N . PRO A 1 78 ? 8.188 -11.852 -8.758 1 95.06 78 PRO A N 1
ATOM 609 C CA . PRO A 1 78 ? 7.594 -11.836 -7.422 1 95.06 78 PRO A CA 1
ATOM 610 C C . PRO A 1 78 ? 6.738 -13.07 -7.141 1 95.06 78 PRO A C 1
ATOM 612 O O . PRO A 1 78 ? 6.746 -13.594 -6.023 1 95.06 78 PRO A O 1
ATOM 615 N N . LEU A 1 79 ? 6 -13.461 -8.125 1 94.25 79 LEU A N 1
ATOM 616 C CA . LEU A 1 79 ? 5.211 -14.68 -7.965 1 94.25 79 LEU A CA 1
ATOM 617 C C . LEU A 1 79 ? 6.109 -15.891 -7.734 1 94.25 79 LEU A C 1
ATOM 619 O O . LEU A 1 79 ? 5.82 -16.734 -6.879 1 94.25 79 LEU A O 1
ATOM 623 N N . TYR A 1 80 ? 7.188 -15.953 -8.469 1 94.06 80 TYR A N 1
ATOM 624 C CA . TYR A 1 80 ? 8.148 -17.047 -8.312 1 94.06 80 TYR A CA 1
ATOM 625 C C . TYR A 1 80 ? 8.711 -17.062 -6.895 1 94.06 80 TYR A C 1
ATOM 627 O O . TYR A 1 80 ? 8.758 -18.125 -6.258 1 94.06 80 TYR A O 1
ATOM 635 N N . ASP A 1 81 ? 9.125 -15.906 -6.426 1 92.44 81 ASP A N 1
ATOM 636 C CA . ASP A 1 81 ? 9.727 -15.797 -5.098 1 92.44 81 ASP A CA 1
ATOM 637 C C . ASP A 1 81 ? 8.734 -16.219 -4.012 1 92.44 81 ASP A C 1
ATOM 639 O O . ASP A 1 81 ? 9.125 -16.859 -3.031 1 92.44 81 ASP A O 1
ATOM 643 N N . PHE A 1 82 ? 7.551 -15.836 -4.203 1 92.75 82 PHE A N 1
ATOM 644 C CA . PHE A 1 82 ? 6.547 -16.172 -3.205 1 92.75 82 PHE A CA 1
ATOM 645 C C . PHE A 1 82 ? 6.27 -17.672 -3.205 1 92.75 82 PHE A C 1
ATOM 647 O O . PHE A 1 82 ? 6.172 -18.297 -2.145 1 92.75 82 PHE A O 1
ATOM 654 N N . LEU A 1 83 ? 6.145 -18.266 -4.359 1 92.44 83 LEU A N 1
ATOM 655 C CA . LEU A 1 83 ? 5.898 -19.703 -4.465 1 92.44 83 LEU A CA 1
ATOM 656 C C . LEU A 1 83 ? 7.078 -20.5 -3.91 1 92.44 83 LEU A C 1
ATOM 658 O O . LEU A 1 83 ? 6.887 -21.547 -3.287 1 92.44 83 LEU A O 1
ATOM 662 N N . ASP A 1 84 ? 8.219 -19.953 -4.098 1 92.12 84 ASP A N 1
ATOM 663 C CA . ASP A 1 84 ? 9.438 -20.625 -3.645 1 92.12 84 ASP A CA 1
ATOM 664 C C . ASP A 1 84 ? 9.484 -20.703 -2.121 1 92.12 84 ASP A C 1
ATOM 666 O O . ASP A 1 84 ? 10.188 -21.547 -1.561 1 92.12 84 ASP A O 1
ATOM 670 N N . LEU A 1 85 ? 8.789 -19.812 -1.474 1 90.31 85 LEU A N 1
ATOM 671 C CA . LEU A 1 85 ? 8.719 -19.828 -0.017 1 90.31 85 LEU A CA 1
ATOM 672 C C . LEU A 1 85 ? 7.902 -21.016 0.476 1 90.31 85 LEU A C 1
ATOM 674 O O . LEU A 1 85 ? 8.148 -21.531 1.57 1 90.31 85 LEU A O 1
ATOM 678 N N . LEU A 1 86 ? 6.91 -21.453 -0.292 1 89.81 86 LEU A N 1
ATOM 679 C CA . LEU A 1 86 ? 5.949 -22.453 0.148 1 89.81 86 LEU A CA 1
ATOM 680 C C . LEU A 1 86 ? 6.348 -23.844 -0.344 1 89.81 86 LEU A C 1
ATOM 682 O O . LEU A 1 86 ? 5.91 -24.844 0.21 1 89.81 86 LEU A O 1
ATOM 686 N N . GLY A 1 87 ? 7.125 -23.938 -1.402 1 90.31 87 GLY A N 1
ATOM 687 C CA . GLY A 1 87 ? 7.531 -25.188 -2.035 1 90.31 87 GLY A CA 1
ATOM 688 C C . GLY A 1 87 ? 8.094 -25 -3.43 1 90.31 87 GLY A C 1
ATOM 689 O O . GLY A 1 87 ? 8.438 -23.875 -3.816 1 90.31 87 GLY A O 1
ATOM 690 N N . PRO A 1 88 ? 8.25 -26.125 -4.102 1 90.88 88 PRO A N 1
ATOM 691 C CA . PRO A 1 88 ? 8.758 -26 -5.469 1 90.88 88 PRO A CA 1
ATOM 692 C C . PRO A 1 88 ? 7.805 -25.234 -6.383 1 90.88 88 PRO A C 1
ATOM 694 O O . PRO A 1 88 ? 6.664 -25.641 -6.586 1 90.88 88 PRO A O 1
ATOM 697 N N . PRO A 1 89 ? 8.266 -24.188 -6.957 1 92.62 89 PRO A N 1
ATOM 698 C CA . PRO A 1 89 ? 7.391 -23.297 -7.727 1 92.62 89 PRO A CA 1
ATOM 699 C C . PRO A 1 89 ? 6.73 -24 -8.906 1 92.62 89 PRO A C 1
ATOM 701 O O . PRO A 1 89 ? 5.582 -23.703 -9.25 1 92.62 89 PRO A O 1
ATOM 704 N N . HIS A 1 90 ? 7.391 -24.969 -9.578 1 92.31 90 HIS A N 1
ATOM 705 C CA . HIS A 1 90 ? 6.805 -25.625 -10.742 1 92.31 90 HIS A CA 1
ATOM 706 C C . HIS A 1 90 ? 5.602 -26.469 -10.359 1 92.31 90 HIS A C 1
ATOM 708 O O . HIS A 1 90 ? 4.688 -26.672 -11.156 1 92.31 90 HIS A O 1
ATOM 714 N N . ILE A 1 91 ? 5.559 -26.891 -9.203 1 92.12 91 ILE A N 1
ATOM 715 C CA . ILE A 1 91 ? 4.41 -27.656 -8.719 1 92.12 91 ILE A CA 1
ATOM 716 C C . ILE A 1 91 ? 3.33 -26.703 -8.219 1 92.12 91 ILE A C 1
ATOM 718 O O . ILE A 1 91 ? 2.148 -26.875 -8.523 1 92.12 91 ILE A O 1
ATOM 722 N N . LEU A 1 92 ? 3.717 -25.719 -7.555 1 92.38 92 LEU A N 1
ATOM 723 C CA . LEU A 1 92 ? 2.777 -24.812 -6.906 1 92.38 92 LEU A CA 1
ATOM 724 C C . LEU A 1 92 ? 2.059 -23.938 -7.934 1 92.38 92 LEU A C 1
ATOM 726 O O . LEU A 1 92 ? 0.925 -23.516 -7.711 1 92.38 92 LEU A O 1
ATOM 730 N N . ILE A 1 93 ? 2.748 -23.719 -9.008 1 92.38 93 ILE A N 1
ATOM 731 C CA . ILE A 1 93 ? 2.092 -22.922 -10.039 1 92.38 93 ILE A CA 1
ATOM 732 C C . ILE A 1 93 ? 0.906 -23.688 -10.609 1 92.38 93 ILE A C 1
ATOM 734 O O . ILE A 1 93 ? -0.104 -23.094 -10.992 1 92.38 93 ILE A O 1
ATOM 738 N N . CYS A 1 94 ? 1.014 -25 -10.727 1 90.94 94 CYS A N 1
ATOM 739 C CA . CYS A 1 94 ? -0.094 -25.812 -11.203 1 90.94 94 CYS A CA 1
ATOM 740 C C . CYS A 1 94 ? -1.272 -25.75 -10.242 1 90.94 94 CYS A C 1
ATOM 742 O O . CYS A 1 94 ? -2.418 -25.594 -10.664 1 90.94 94 CYS A O 1
ATOM 744 N N . ILE A 1 95 ? -0.968 -25.859 -8.992 1 88.94 95 ILE A N 1
ATOM 745 C CA . ILE A 1 95 ? -1.998 -25.766 -7.965 1 88.94 95 ILE A CA 1
ATOM 746 C C . ILE A 1 95 ? -2.639 -24.375 -8.008 1 88.94 95 ILE A C 1
ATOM 748 O O . ILE A 1 95 ? -3.859 -24.25 -7.895 1 88.94 95 ILE A O 1
ATOM 752 N N . PHE A 1 96 ? -1.784 -23.469 -8.203 1 89.06 96 PHE A N 1
ATOM 753 C CA . PHE A 1 96 ? -2.232 -22.078 -8.281 1 89.06 96 PHE A CA 1
ATOM 754 C C . PHE A 1 96 ? -3.215 -21.891 -9.43 1 89.06 96 PHE A C 1
ATOM 756 O O . PHE A 1 96 ? -4.254 -21.25 -9.273 1 89.06 96 PHE A O 1
ATOM 763 N N . ILE A 1 97 ? -2.938 -22.438 -10.555 1 88.38 97 ILE A N 1
ATOM 764 C CA . ILE A 1 97 ? -3.771 -22.312 -11.75 1 88.38 97 ILE A CA 1
ATOM 765 C C . ILE A 1 97 ? -5.098 -23.031 -11.523 1 88.38 97 ILE A C 1
ATOM 767 O O . ILE A 1 97 ? -6.16 -22.5 -11.867 1 88.38 97 ILE A O 1
ATOM 771 N N . VAL A 1 98 ? -5.059 -24.156 -10.891 1 87.19 98 VAL A N 1
ATOM 772 C CA . VAL A 1 98 ? -6.273 -24.906 -10.625 1 87.19 98 VAL A CA 1
ATOM 773 C C . VAL A 1 98 ? -7.16 -24.141 -9.648 1 87.19 98 VAL A C 1
ATOM 775 O O . VAL A 1 98 ? -8.375 -24.062 -9.836 1 87.19 98 VAL A O 1
ATOM 778 N N . LEU A 1 99 ? -6.535 -23.609 -8.664 1 85.5 99 LEU A N 1
ATOM 779 C CA . LEU A 1 99 ? -7.293 -22.844 -7.684 1 85.5 99 LEU A CA 1
ATOM 780 C C . LEU A 1 99 ? -7.949 -21.625 -8.336 1 85.5 99 LEU A C 1
ATOM 782 O O . LEU A 1 99 ? -9.078 -21.266 -7.992 1 85.5 99 LEU A O 1
ATOM 786 N N . HIS A 1 100 ? -7.266 -21.047 -9.219 1 87.38 100 HIS A N 1
ATOM 787 C CA . HIS A 1 100 ? -7.836 -19.906 -9.93 1 87.38 100 HIS A CA 1
ATOM 788 C C . HIS A 1 100 ? -9.016 -20.328 -10.797 1 87.38 100 HIS A C 1
ATOM 790 O O . HIS A 1 100 ? -10.016 -19.625 -10.898 1 87.38 100 HIS A O 1
ATOM 796 N N . PHE A 1 101 ? -8.812 -21.469 -11.414 1 85.06 101 PHE A N 1
ATOM 797 C CA . PHE A 1 101 ? -9.898 -21.984 -12.242 1 85.06 101 PHE A CA 1
ATOM 798 C C . PHE A 1 101 ? -11.148 -22.234 -11.406 1 85.06 101 PHE A C 1
ATOM 800 O O . PHE A 1 101 ? -12.258 -21.844 -11.805 1 85.06 101 PHE A O 1
ATOM 807 N N . VAL A 1 102 ? -10.977 -22.781 -10.281 1 82.12 102 VAL A N 1
ATOM 808 C CA . VAL A 1 102 ? -12.094 -23.047 -9.383 1 82.12 102 VAL A CA 1
ATOM 809 C C . VAL A 1 102 ? -12.703 -21.734 -8.906 1 82.12 102 VAL A C 1
ATOM 811 O O . VAL A 1 102 ? -13.93 -21.594 -8.812 1 82.12 102 VAL A O 1
ATOM 814 N N . TYR A 1 103 ? -11.852 -20.812 -8.656 1 83.5 103 TYR A N 1
ATOM 815 C CA . TYR A 1 103 ? -12.289 -19.5 -8.203 1 83.5 103 TYR A CA 1
ATOM 816 C C . TYR A 1 103 ? -13.117 -18.797 -9.273 1 83.5 103 TYR A C 1
ATOM 818 O O . TYR A 1 103 ? -14.117 -18.156 -8.969 1 83.5 103 TYR A O 1
ATOM 826 N N . TRP A 1 104 ? -12.688 -18.969 -10.43 1 82.06 104 TRP A N 1
ATOM 827 C CA . TRP A 1 104 ? -13.344 -18.25 -11.523 1 82.06 104 TRP A CA 1
ATOM 828 C C . TRP A 1 104 ? -14.648 -18.938 -11.922 1 82.06 104 TRP A C 1
ATOM 830 O O . TRP A 1 104 ? -15.57 -18.297 -12.414 1 82.06 104 TRP A O 1
ATOM 840 N N . CYS A 1 105 ? -14.594 -20.188 -11.625 1 76.19 105 CYS A N 1
ATOM 841 C CA . CYS A 1 105 ? -15.805 -20.938 -11.945 1 76.19 105 CYS A CA 1
ATOM 842 C C . CYS A 1 105 ? -16.812 -20.844 -10.812 1 76.19 105 CYS A C 1
ATOM 844 O O . CYS A 1 105 ? -16.516 -21.188 -9.672 1 76.19 105 CYS A O 1
ATOM 846 N N . ARG A 1 106 ? -17.609 -19.75 -10.75 1 62.28 106 ARG A N 1
ATOM 847 C CA . ARG A 1 106 ? -18.625 -19.359 -9.773 1 62.28 106 ARG A CA 1
ATOM 848 C C . ARG A 1 106 ? -19.125 -20.578 -9 1 62.28 106 ARG A C 1
ATOM 850 O O . ARG A 1 106 ? -19.312 -20.516 -7.781 1 62.28 106 ARG A O 1
ATOM 857 N N . TYR A 1 107 ? -19.359 -21.641 -9.594 1 61.12 107 TYR A N 1
ATOM 858 C CA . TYR A 1 107 ? -20.141 -22.719 -9.016 1 61.12 107 TYR A CA 1
ATOM 859 C C . TYR A 1 107 ? -19.266 -23.656 -8.203 1 61.12 107 TYR A C 1
ATOM 861 O O . TYR A 1 107 ? -19.766 -24.484 -7.441 1 61.12 107 TYR A O 1
ATOM 869 N N . ALA A 1 108 ? -17.922 -23.312 -8.164 1 63.44 108 ALA A N 1
ATOM 870 C CA . ALA A 1 108 ? -17.141 -24.422 -7.609 1 63.44 108 ALA A CA 1
ATOM 871 C C . ALA A 1 108 ? -16.594 -24.062 -6.227 1 63.44 108 ALA A C 1
ATOM 873 O O . ALA A 1 108 ? -16.328 -24.953 -5.418 1 63.44 108 ALA A O 1
ATOM 874 N N . ALA A 1 109 ? -16.453 -22.828 -5.922 1 64.75 109 ALA A N 1
ATOM 875 C CA . ALA A 1 109 ? -15.859 -22.531 -4.625 1 64.75 109 ALA A CA 1
ATOM 876 C C . ALA A 1 109 ? -16.875 -21.859 -3.695 1 64.75 109 ALA A C 1
ATOM 878 O O . ALA A 1 109 ? -17.672 -21.031 -4.129 1 64.75 109 ALA A O 1
ATOM 879 N N . PRO A 1 110 ? -16.953 -22.562 -2.396 1 69.81 110 PRO A N 1
ATOM 880 C CA . PRO A 1 110 ? -17.797 -21.891 -1.407 1 69.81 110 PRO A CA 1
ATOM 881 C C . PRO A 1 110 ? -17.5 -20.391 -1.299 1 69.81 110 PRO A C 1
ATOM 883 O O . PRO A 1 110 ? -16.344 -19.984 -1.371 1 69.81 110 PRO A O 1
ATOM 886 N N . TRP A 1 111 ? -18.484 -19.641 -1.24 1 66.12 111 TRP A N 1
ATOM 887 C CA . TRP A 1 111 ? -18.422 -18.188 -1.263 1 66.12 111 TRP A CA 1
ATOM 888 C C . TRP A 1 111 ? -17.5 -17.672 -0.17 1 66.12 111 TRP A C 1
ATOM 890 O O . TRP A 1 111 ? -16.812 -16.656 -0.357 1 66.12 111 TRP A O 1
ATOM 900 N N . TYR A 1 112 ? -17.438 -18.375 0.867 1 66.25 112 TYR A N 1
ATOM 901 C CA . TYR A 1 112 ? -16.672 -17.859 1.996 1 66.25 112 TYR A CA 1
ATOM 902 C C . TYR A 1 112 ? -15.18 -18.047 1.762 1 66.25 112 TYR A C 1
ATOM 904 O O . TYR A 1 112 ? -14.359 -17.469 2.49 1 66.25 112 TYR A O 1
ATOM 912 N N . LEU A 1 113 ? -14.82 -18.656 0.701 1 72.88 113 LEU A N 1
ATOM 913 C CA . LEU A 1 113 ? -13.406 -18.844 0.392 1 72.88 113 LEU A CA 1
ATOM 914 C C . LEU A 1 113 ? -12.992 -17.969 -0.786 1 72.88 113 LEU A C 1
ATOM 916 O O . LEU A 1 113 ? -11.812 -17.922 -1.151 1 72.88 113 LEU A O 1
ATOM 920 N N . HIS A 1 114 ? -13.922 -17.188 -1.222 1 74.12 114 HIS A N 1
ATOM 921 C CA . HIS A 1 114 ? -13.656 -16.406 -2.428 1 74.12 114 HIS A CA 1
ATOM 922 C C . HIS A 1 114 ? -12.656 -15.297 -2.154 1 74.12 114 HIS A C 1
ATOM 924 O O . HIS A 1 114 ? -12.023 -14.781 -3.08 1 74.12 114 HIS A O 1
ATOM 930 N N . PHE A 1 115 ? -12.414 -15.109 -0.905 1 73.44 115 PHE A N 1
ATOM 931 C CA . PHE A 1 115 ? -11.516 -14 -0.594 1 73.44 115 PHE A CA 1
ATOM 932 C C . PHE A 1 115 ? -10.07 -14.477 -0.573 1 73.44 115 PHE A C 1
ATOM 934 O O . PHE A 1 115 ? -9.148 -13.656 -0.618 1 73.44 115 PHE A O 1
ATOM 941 N N . LEU A 1 116 ? -9.836 -15.688 -0.581 1 77.12 116 LEU A N 1
ATOM 942 C CA . LEU A 1 116 ? -8.492 -16.219 -0.356 1 77.12 116 LEU A CA 1
ATOM 943 C C . LEU A 1 116 ? -7.582 -15.906 -1.539 1 77.12 116 LEU A C 1
ATOM 945 O O . LEU A 1 116 ? -6.438 -15.477 -1.354 1 77.12 116 LEU A O 1
ATOM 949 N N . ILE A 1 117 ? -8.086 -16.078 -2.721 1 83.19 117 ILE A N 1
ATOM 950 C CA . ILE A 1 117 ? -7.246 -15.891 -3.896 1 83.19 117 ILE A CA 1
ATOM 951 C C . ILE A 1 117 ? -6.922 -14.414 -4.078 1 83.19 117 ILE A C 1
ATOM 953 O O . ILE A 1 117 ? -5.754 -14.031 -4.199 1 83.19 117 ILE A O 1
ATOM 957 N N . PRO A 1 118 ? -7.891 -13.586 -3.971 1 85.44 118 PRO A N 1
ATOM 958 C CA . PRO A 1 118 ? -7.586 -12.156 -4.117 1 85.44 118 PRO A CA 1
ATOM 959 C C . PRO A 1 118 ? -6.672 -11.633 -3.008 1 85.44 118 PRO A C 1
ATOM 961 O O . PRO A 1 118 ? -5.789 -10.82 -3.268 1 85.44 118 PRO A O 1
ATOM 964 N N . TRP A 1 119 ? -6.848 -12.164 -1.911 1 85.56 119 TRP A N 1
ATOM 965 C CA . TRP A 1 119 ? -6.035 -11.672 -0.802 1 85.56 119 TRP A CA 1
ATOM 966 C C . TRP A 1 119 ? -4.574 -12.078 -0.975 1 85.56 119 TRP A C 1
ATOM 968 O O . TRP A 1 119 ? -3.67 -11.297 -0.674 1 85.56 119 TRP A O 1
ATOM 978 N N . MET A 1 120 ? -4.395 -13.242 -1.429 1 89 120 MET A N 1
ATOM 979 C CA . MET A 1 120 ? -3.033 -13.727 -1.635 1 89 120 MET A CA 1
ATOM 980 C C . MET A 1 120 ? -2.318 -12.891 -2.693 1 89 120 MET A C 1
ATOM 982 O O . MET A 1 120 ? -1.216 -12.391 -2.457 1 89 120 MET A O 1
ATOM 986 N N . GLU A 1 121 ? -2.951 -12.625 -3.73 1 93.56 121 GLU A N 1
ATOM 987 C CA . GLU A 1 121 ? -2.303 -12.016 -4.887 1 93.56 121 GLU A CA 1
ATOM 988 C C . GLU A 1 121 ? -2.275 -10.492 -4.766 1 93.56 121 GLU A C 1
ATOM 990 O O . GLU A 1 121 ? -1.346 -9.844 -5.246 1 93.56 121 GLU A O 1
ATOM 995 N N . ILE A 1 122 ? -3.205 -9.969 -4.109 1 93.38 122 ILE A N 1
ATOM 996 C CA . ILE A 1 122 ? -3.326 -8.516 -4.035 1 93.38 122 ILE A CA 1
ATOM 997 C C . ILE A 1 122 ? -2.523 -7.992 -2.846 1 93.38 122 ILE A C 1
ATOM 999 O O . ILE A 1 122 ? -1.946 -6.902 -2.91 1 93.38 122 ILE A O 1
ATOM 1003 N N . TYR A 1 123 ? -2.383 -8.836 -1.796 1 91.81 123 TYR A N 1
ATOM 1004 C CA . TYR A 1 123 ? -1.816 -8.266 -0.581 1 91.81 123 TYR A CA 1
ATOM 1005 C C . TYR A 1 123 ? -0.637 -9.094 -0.084 1 91.81 123 TYR A C 1
ATOM 1007 O O . TYR A 1 123 ? 0.448 -8.555 0.155 1 91.81 123 TYR A O 1
ATOM 1015 N N . PHE A 1 124 ? -0.749 -10.359 -0.061 1 91.31 124 PHE A N 1
ATOM 1016 C CA . PHE A 1 124 ? 0.264 -11.18 0.595 1 91.31 124 PHE A CA 1
ATOM 1017 C C . PHE A 1 124 ? 1.553 -11.203 -0.218 1 91.31 124 PHE A C 1
ATOM 1019 O O . PHE A 1 124 ? 2.645 -11.055 0.334 1 91.31 124 PHE A O 1
ATOM 1026 N N . ILE A 1 125 ? 1.404 -11.422 -1.439 1 94.62 125 ILE A N 1
ATOM 1027 C CA . ILE A 1 125 ? 2.592 -11.469 -2.285 1 94.62 125 ILE A CA 1
ATOM 1028 C C . ILE A 1 125 ? 3.305 -10.117 -2.248 1 94.62 125 ILE A C 1
ATOM 1030 O O . ILE A 1 125 ? 4.5 -10.047 -1.946 1 94.62 125 ILE A O 1
ATOM 1034 N N . PRO A 1 126 ? 2.59 -9.047 -2.465 1 95.38 126 PRO A N 1
ATOM 1035 C CA . PRO A 1 126 ? 3.25 -7.742 -2.406 1 95.38 126 PRO A CA 1
ATOM 1036 C C . PRO A 1 126 ? 3.818 -7.43 -1.024 1 95.38 126 PRO A C 1
ATOM 1038 O O . PRO A 1 126 ? 4.871 -6.793 -0.914 1 95.38 126 PRO A O 1
ATOM 1041 N N . MET A 1 127 ? 3.109 -7.871 -0.015 1 92.69 127 MET A N 1
ATOM 1042 C CA . MET A 1 127 ? 3.6 -7.629 1.339 1 92.69 127 MET A CA 1
ATOM 1043 C C . MET A 1 127 ? 4.922 -8.344 1.574 1 92.69 127 MET A C 1
ATOM 1045 O O . MET A 1 127 ? 5.855 -7.77 2.135 1 92.69 127 MET A O 1
ATOM 1049 N N . TYR A 1 128 ? 4.992 -9.531 1.196 1 92 128 TYR A N 1
ATOM 1050 C CA . TYR A 1 128 ? 6.215 -10.32 1.341 1 92 128 TYR A CA 1
ATOM 1051 C C . TYR A 1 128 ? 7.352 -9.703 0.532 1 92 128 TYR A C 1
ATOM 1053 O O . TYR A 1 128 ? 8.477 -9.586 1.023 1 92 128 TYR A O 1
ATOM 1061 N N . CYS A 1 129 ? 7.051 -9.305 -0.635 1 94 129 CYS A N 1
ATOM 1062 C CA . CYS A 1 129 ? 8.078 -8.734 -1.502 1 94 129 CYS A CA 1
ATOM 1063 C C . CYS A 1 129 ? 8.5 -7.352 -1.012 1 94 129 CYS A C 1
ATOM 1065 O O . CYS A 1 129 ? 9.656 -6.957 -1.174 1 94 129 CYS A O 1
ATOM 1067 N N . SER A 1 130 ? 7.555 -6.621 -0.478 1 93.44 130 SER A N 1
ATOM 1068 C CA . SER A 1 130 ? 7.906 -5.348 0.136 1 93.44 130 SER A CA 1
ATOM 1069 C C . SER A 1 130 ? 8.844 -5.543 1.32 1 93.44 130 SER A C 1
ATOM 1071 O O . SER A 1 130 ? 9.805 -4.785 1.49 1 93.44 130 SER A O 1
ATOM 1073 N N . TYR A 1 131 ? 8.523 -6.559 2.074 1 90.38 131 TYR A N 1
ATOM 1074 C CA . TYR A 1 131 ? 9.391 -6.922 3.191 1 90.38 131 TYR A CA 1
ATOM 1075 C C . TYR A 1 131 ? 10.805 -7.227 2.713 1 90.38 131 TYR A C 1
ATOM 1077 O O . TYR A 1 131 ? 11.781 -6.723 3.275 1 90.38 131 TYR A O 1
ATOM 1085 N N . ARG A 1 132 ? 10.93 -7.949 1.721 1 90.12 132 ARG A N 1
ATOM 1086 C CA . ARG A 1 132 ? 12.227 -8.289 1.145 1 90.12 132 ARG A CA 1
ATOM 1087 C C . ARG A 1 132 ? 12.906 -7.055 0.565 1 90.12 132 ARG A C 1
ATOM 1089 O O . ARG A 1 132 ? 14.133 -6.914 0.656 1 90.12 132 ARG A O 1
ATOM 1096 N N . SER A 1 133 ? 12.117 -6.203 -0.003 1 92.06 133 SER A N 1
ATOM 1097 C CA . SER A 1 133 ? 12.664 -4.996 -0.617 1 92.06 133 SER A CA 1
ATOM 1098 C C . SER A 1 133 ? 13.227 -4.047 0.435 1 92.06 133 SER A C 1
ATOM 1100 O O . SER A 1 133 ? 14.195 -3.332 0.178 1 92.06 133 SER A O 1
ATOM 1102 N N . ILE A 1 134 ? 12.609 -4.066 1.551 1 90.44 134 ILE A N 1
ATOM 1103 C CA . ILE A 1 134 ? 13.078 -3.217 2.641 1 90.44 134 ILE A CA 1
ATOM 1104 C C . ILE A 1 134 ? 14.438 -3.707 3.129 1 90.44 134 ILE A C 1
ATOM 1106 O O . ILE A 1 134 ? 15.344 -2.906 3.367 1 90.44 134 ILE A O 1
ATOM 1110 N N . ILE A 1 135 ? 14.625 -5.008 3.168 1 87.12 135 ILE A N 1
ATOM 1111 C CA . ILE A 1 135 ? 15.852 -5.609 3.686 1 87.12 135 ILE A CA 1
ATOM 1112 C C . ILE A 1 135 ? 16.953 -5.527 2.629 1 87.12 135 ILE A C 1
ATOM 1114 O O . ILE A 1 135 ? 18.078 -5.133 2.93 1 87.12 135 ILE A O 1
ATOM 1118 N N . SER A 1 136 ? 16.625 -5.789 1.401 1 85.44 136 SER A N 1
ATOM 1119 C CA . SER A 1 136 ? 17.641 -5.863 0.349 1 85.44 136 SER A CA 1
ATOM 1120 C C . SER A 1 136 ? 17.938 -4.488 -0.236 1 85.44 136 SER A C 1
ATOM 1122 O O . SER A 1 136 ? 19.016 -4.254 -0.784 1 85.44 136 SER A O 1
ATOM 1124 N N . GLY A 1 137 ? 16.984 -3.623 -0.145 1 89.06 137 GLY A N 1
ATOM 1125 C CA . GLY A 1 137 ? 17.141 -2.312 -0.752 1 89.06 137 GLY A CA 1
ATOM 1126 C C . GLY A 1 137 ? 16.859 -2.305 -2.242 1 89.06 137 GLY A C 1
ATOM 1127 O O . GLY A 1 137 ? 17 -1.273 -2.9 1 89.06 137 GLY A O 1
ATOM 1128 N N . GLN A 1 138 ? 16.328 -3.48 -2.752 1 88.12 138 GLN A N 1
ATOM 1129 C CA . GLN A 1 138 ? 16.062 -3.586 -4.184 1 88.12 138 GLN A CA 1
ATOM 1130 C C . GLN A 1 138 ? 14.57 -3.475 -4.469 1 88.12 138 GLN A C 1
ATOM 1132 O O . GLN A 1 138 ? 13.742 -3.758 -3.602 1 88.12 138 GLN A O 1
ATOM 1137 N N . GLU A 1 139 ? 14.164 -2.98 -5.59 1 92.56 139 GLU A N 1
ATOM 1138 C CA . GLU A 1 139 ? 12.812 -2.945 -6.137 1 92.56 139 GLU A CA 1
ATOM 1139 C C . GLU A 1 139 ? 11.875 -2.131 -5.25 1 92.56 139 GLU A C 1
ATOM 1141 O O . GLU A 1 139 ? 10.672 -2.406 -5.18 1 92.56 139 GLU A O 1
ATOM 1146 N N . ARG A 1 140 ? 12.375 -1.181 -4.516 1 94.19 140 ARG A N 1
ATOM 1147 C CA . ARG A 1 140 ? 11.539 -0.365 -3.643 1 94.19 140 ARG A CA 1
ATOM 1148 C C . ARG A 1 140 ? 10.562 0.478 -4.457 1 94.19 140 ARG A C 1
ATOM 1150 O O . ARG A 1 140 ? 9.406 0.651 -4.062 1 94.19 140 ARG A O 1
ATOM 1157 N N . VAL A 1 141 ? 11.031 0.954 -5.586 1 93.19 141 VAL A N 1
ATOM 1158 C CA . VAL A 1 141 ? 10.195 1.795 -6.438 1 93.19 141 VAL A CA 1
ATOM 1159 C C . VAL A 1 141 ? 9.039 0.972 -7 1 93.19 141 VAL A C 1
ATOM 1161 O O . VAL A 1 141 ? 7.91 1.466 -7.113 1 93.19 141 VAL A O 1
ATOM 1164 N N . LEU A 1 142 ? 9.297 -0.246 -7.305 1 95.12 142 LEU A N 1
ATOM 1165 C CA . LEU A 1 142 ? 8.258 -1.128 -7.824 1 95.12 142 LEU A CA 1
ATOM 1166 C C . LEU A 1 142 ? 7.117 -1.274 -6.82 1 95.12 142 LEU A C 1
ATOM 1168 O O . LEU A 1 142 ? 5.953 -1.059 -7.164 1 95.12 142 LEU A O 1
ATOM 1172 N N . TRP A 1 143 ? 7.445 -1.559 -5.633 1 96.62 143 TRP A N 1
ATOM 1173 C CA . TRP A 1 143 ? 6.41 -1.881 -4.656 1 96.62 143 TRP A CA 1
ATOM 1174 C C . TRP A 1 143 ? 5.73 -0.614 -4.145 1 96.62 143 TRP A C 1
ATOM 1176 O O . TRP A 1 143 ? 4.535 -0.624 -3.836 1 96.62 143 TRP A O 1
ATOM 1186 N N . LEU A 1 144 ? 6.438 0.451 -4.121 1 95.94 144 LEU A N 1
ATOM 1187 C CA . LEU A 1 144 ? 5.773 1.711 -3.803 1 95.94 144 LEU A CA 1
ATOM 1188 C C . LEU A 1 144 ? 4.777 2.088 -4.895 1 95.94 144 LEU A C 1
ATOM 1190 O O . LEU A 1 144 ? 3.688 2.582 -4.602 1 95.94 144 LEU A O 1
ATOM 1194 N N . SER A 1 145 ? 5.137 1.911 -6.117 1 95 145 SER A N 1
ATOM 1195 C CA . SER A 1 145 ? 4.223 2.176 -7.227 1 95 145 SER A CA 1
ATOM 1196 C C . SER A 1 145 ? 2.994 1.276 -7.156 1 95 145 SER A C 1
ATOM 1198 O O . SER A 1 145 ? 1.868 1.742 -7.34 1 95 145 SER A O 1
ATOM 1200 N N . TYR A 1 146 ? 3.262 0.005 -6.883 1 96.62 146 TYR A N 1
ATOM 1201 C CA . TYR A 1 146 ? 2.162 -0.947 -6.773 1 96.62 146 TYR A CA 1
ATOM 1202 C C . TYR A 1 146 ? 1.155 -0.497 -5.719 1 96.62 146 TYR A C 1
ATOM 1204 O O . TYR A 1 146 ? -0.048 -0.442 -5.988 1 96.62 146 TYR A O 1
ATOM 1212 N N . TRP A 1 147 ? 1.651 -0.202 -4.516 1 94.75 147 TRP A N 1
ATOM 1213 C CA . TRP A 1 147 ? 0.759 0.17 -3.424 1 94.75 147 TRP A CA 1
ATOM 1214 C C . TRP A 1 147 ? 0.016 1.463 -3.744 1 94.75 147 TRP A C 1
ATOM 1216 O O . TRP A 1 147 ? -1.148 1.625 -3.373 1 94.75 147 TRP A O 1
ATOM 1226 N N . SER A 1 148 ? 0.708 2.393 -4.371 1 92 148 SER A N 1
ATOM 1227 C CA . SER A 1 148 ? 0.06 3.646 -4.742 1 92 148 SER A CA 1
ATOM 1228 C C . SER A 1 148 ? -1.065 3.412 -5.746 1 92 148 SER A C 1
ATOM 1230 O O . SER A 1 148 ? -2.162 3.955 -5.594 1 92 148 SER A O 1
ATOM 1232 N N . ILE A 1 149 ? -0.832 2.623 -6.703 1 93.38 149 ILE A N 1
ATOM 1233 C CA . ILE A 1 149 ? -1.833 2.324 -7.723 1 93.38 149 ILE A CA 1
ATOM 1234 C C . ILE A 1 149 ? -2.994 1.559 -7.094 1 93.38 149 ILE A C 1
ATOM 1236 O O . ILE A 1 149 ? -4.16 1.849 -7.371 1 93.38 149 ILE A O 1
ATOM 1240 N N . LEU A 1 150 ? -2.635 0.561 -6.262 1 92.94 150 LEU A N 1
ATOM 1241 C CA . LEU A 1 150 ? -3.676 -0.208 -5.59 1 92.94 150 LEU A CA 1
ATOM 1242 C C . LEU A 1 150 ? -4.582 0.704 -4.766 1 92.94 150 LEU A C 1
ATOM 1244 O O . LEU A 1 150 ? -5.797 0.512 -4.738 1 92.94 150 LEU A O 1
ATOM 1248 N N . SER A 1 151 ? -3.994 1.682 -4.125 1 89.19 151 SER A N 1
ATOM 1249 C CA . SER A 1 151 ? -4.781 2.609 -3.316 1 89.19 151 SER A CA 1
ATOM 1250 C C . SER A 1 151 ? -5.781 3.379 -4.176 1 89.19 151 SER A C 1
ATOM 1252 O O . SER A 1 151 ? -6.918 3.607 -3.758 1 89.19 151 SER A O 1
ATOM 1254 N N . VAL A 1 152 ? -5.402 3.795 -5.312 1 88.5 152 VAL A N 1
ATOM 1255 C CA . VAL A 1 152 ? -6.289 4.504 -6.227 1 88.5 152 VAL A CA 1
ATOM 1256 C C . VAL A 1 152 ? -7.422 3.58 -6.668 1 88.5 152 VAL A C 1
ATOM 1258 O O . VAL A 1 152 ? -8.586 3.986 -6.699 1 88.5 152 VAL A O 1
ATOM 1261 N N . VAL A 1 153 ? -7.066 2.361 -6.969 1 89.06 153 VAL A N 1
ATOM 1262 C CA . VAL A 1 153 ? -8.055 1.384 -7.402 1 89.06 153 VAL A CA 1
ATOM 1263 C C . VAL A 1 153 ? -9.07 1.143 -6.285 1 89.06 153 VAL A C 1
ATOM 1265 O O . VAL A 1 153 ? -10.273 1.071 -6.539 1 89.06 153 VAL A O 1
ATOM 1268 N N . GLU A 1 154 ? -8.578 0.998 -5.078 1 83.69 154 GLU A N 1
ATOM 1269 C CA . GLU A 1 154 ? -9.461 0.763 -3.939 1 83.69 154 GLU A CA 1
ATOM 1270 C C . GLU A 1 154 ? -10.391 1.954 -3.707 1 83.69 154 GLU A C 1
ATOM 1272 O O . GLU A 1 154 ? -11.555 1.779 -3.35 1 83.69 154 GLU A O 1
ATOM 1277 N N . TYR A 1 155 ? -9.883 3.066 -3.924 1 81.44 155 TYR A N 1
ATOM 1278 C CA . TYR A 1 155 ? -10.703 4.258 -3.766 1 81.44 155 TYR A CA 1
ATOM 1279 C C . TYR A 1 155 ? -11.789 4.316 -4.832 1 81.44 155 TYR A C 1
ATOM 1281 O O . TYR A 1 155 ? -12.945 4.621 -4.535 1 81.44 155 TYR A O 1
ATOM 1289 N N . LEU A 1 156 ? -11.438 4.121 -6.008 1 83.56 156 LEU A N 1
ATOM 1290 C CA . LEU A 1 156 ? -12.414 4.109 -7.094 1 83.56 156 LEU A CA 1
ATOM 1291 C C . LEU A 1 156 ? -13.477 3.043 -6.852 1 83.56 156 LEU A C 1
ATOM 1293 O O . LEU A 1 156 ? -14.656 3.258 -7.152 1 83.56 156 LEU A O 1
ATOM 1297 N N . GLU A 1 157 ? -12.992 1.967 -6.309 1 82 157 GLU A N 1
ATOM 1298 C CA . GLU A 1 157 ? -13.914 0.892 -5.961 1 82 157 GLU A CA 1
ATOM 1299 C C . GLU A 1 157 ? -14.93 1.352 -4.922 1 82 157 GLU A C 1
ATOM 1301 O O . GLU A 1 157 ? -16.125 1.043 -5.031 1 82 157 GLU A O 1
ATOM 1306 N N . LEU A 1 158 ? -14.539 2.021 -3.963 1 74.69 158 LEU A N 1
ATOM 1307 C CA . LEU A 1 158 ? -15.43 2.51 -2.918 1 74.69 158 LEU A CA 1
ATOM 1308 C C . LEU A 1 158 ? -16.391 3.551 -3.473 1 74.69 158 LEU A C 1
ATOM 1310 O O . LEU A 1 158 ? -17.562 3.588 -3.084 1 74.69 158 LEU A O 1
ATOM 1314 N N . LEU A 1 159 ? -15.891 4.359 -4.379 1 73.19 159 LEU A N 1
ATOM 1315 C CA . LEU A 1 159 ? -16.703 5.426 -4.945 1 73.19 159 LEU A CA 1
ATOM 1316 C C . LEU A 1 159 ? -17.766 4.859 -5.883 1 73.19 159 LEU A C 1
ATOM 1318 O O . LEU A 1 159 ? -18.922 5.316 -5.883 1 73.19 159 LEU A O 1
ATOM 1322 N N . LEU A 1 160 ? -17.375 3.857 -6.613 1 77.38 160 LEU A N 1
ATOM 1323 C CA . LEU A 1 160 ? -18.234 3.355 -7.672 1 77.38 160 LEU A CA 1
ATOM 1324 C C . LEU A 1 160 ? -19.188 2.295 -7.141 1 77.38 160 LEU A C 1
ATOM 1326 O O . LEU A 1 160 ? -20.344 2.215 -7.578 1 77.38 160 LEU A O 1
ATOM 1330 N N . PHE A 1 161 ? -18.641 1.472 -6.223 1 73.38 161 PHE A N 1
ATOM 1331 C CA . PHE A 1 161 ? -19.438 0.31 -5.867 1 73.38 161 PHE A CA 1
ATOM 1332 C C . PHE A 1 161 ? -19.938 0.413 -4.434 1 73.38 161 PHE A C 1
ATOM 1334 O O . PHE A 1 161 ? -20.875 -0.286 -4.043 1 73.38 161 PHE A O 1
ATOM 1341 N N . ARG A 1 162 ? -19.469 1.407 -3.783 1 62.12 162 ARG A N 1
ATOM 1342 C CA . ARG A 1 162 ? -19.859 1.627 -2.395 1 62.12 162 ARG A CA 1
ATOM 1343 C C . ARG A 1 162 ? -20.109 0.303 -1.684 1 62.12 162 ARG A C 1
ATOM 1345 O O . ARG A 1 162 ? -19.219 -0.542 -1.591 1 62.12 162 ARG A O 1
ATOM 1352 N N . ASP A 1 163 ? -21.391 0.01 -1.234 1 58.84 163 ASP A N 1
ATOM 1353 C CA . ASP A 1 163 ? -21.797 -1.163 -0.472 1 58.84 163 ASP A CA 1
ATOM 1354 C C . ASP A 1 163 ? -22 -2.371 -1.386 1 58.84 163 ASP A C 1
ATOM 1356 O O . ASP A 1 163 ? -22.094 -3.506 -0.912 1 58.84 163 ASP A O 1
ATOM 1360 N N . GLN A 1 164 ? -21.875 -2.143 -2.682 1 60.59 164 GLN A N 1
ATOM 1361 C CA . GLN A 1 164 ? -22.219 -3.227 -3.598 1 60.59 164 GLN A CA 1
ATOM 1362 C C . GLN A 1 164 ? -20.969 -3.963 -4.062 1 60.59 164 GLN A C 1
ATOM 1364 O O . GLN A 1 164 ? -21.047 -4.918 -4.84 1 60.59 164 GLN A O 1
ATOM 1369 N N . THR A 1 165 ? -19.844 -3.561 -3.535 1 59.06 165 THR A N 1
ATOM 1370 C CA . THR A 1 165 ? -18.625 -4.191 -4.031 1 59.06 165 THR A CA 1
ATOM 1371 C C . THR A 1 165 ? -18.656 -5.695 -3.76 1 59.06 165 THR A C 1
ATOM 1373 O O . THR A 1 165 ? -18.188 -6.488 -4.582 1 59.06 165 THR A O 1
ATOM 1376 N N . ARG A 1 166 ? -19.234 -6.004 -2.697 1 59.41 166 ARG A N 1
ATOM 1377 C CA . ARG A 1 166 ? -19.266 -7.418 -2.332 1 59.41 166 ARG A CA 1
ATOM 1378 C C . ARG A 1 166 ? -20.25 -8.188 -3.193 1 59.41 166 ARG A C 1
ATOM 1380 O O . ARG A 1 166 ? -20.109 -9.398 -3.391 1 59.41 166 ARG A O 1
ATOM 1387 N N . SER A 1 167 ? -21.188 -7.375 -3.613 1 61.44 167 SER A N 1
ATOM 1388 C CA . SER A 1 167 ? -22.188 -8.055 -4.438 1 61.44 167 SER A CA 1
ATOM 1389 C C . SER A 1 167 ? -21.672 -8.273 -5.855 1 61.44 167 SER A C 1
ATOM 1391 O O . SER A 1 167 ? -22.203 -9.109 -6.594 1 61.44 167 SER A O 1
ATOM 1393 N N . LEU A 1 168 ? -20.641 -7.551 -6.156 1 70.62 168 LEU A N 1
ATOM 1394 C CA . LEU A 1 168 ? -20.078 -7.703 -7.488 1 70.62 168 LEU A CA 1
ATOM 1395 C C . LEU A 1 168 ? -19.047 -8.828 -7.512 1 70.62 168 LEU A C 1
ATOM 1397 O O . LEU A 1 168 ? -17.844 -8.578 -7.328 1 70.62 168 LEU A O 1
ATOM 1401 N N . THR A 1 169 ? -19.438 -10.039 -7.762 1 70.69 169 THR A N 1
ATOM 1402 C CA . THR A 1 169 ? -18.609 -11.234 -7.688 1 70.69 169 THR A CA 1
ATOM 1403 C C . THR A 1 169 ? -17.5 -11.188 -8.734 1 70.69 169 THR A C 1
ATOM 1405 O O . THR A 1 169 ? -16.469 -11.852 -8.586 1 70.69 169 THR A O 1
ATOM 1408 N N . TRP A 1 170 ? -17.703 -10.344 -9.789 1 80.06 170 TRP A N 1
ATOM 1409 C CA . TRP A 1 170 ? -16.719 -10.344 -10.875 1 80.06 170 TRP A CA 1
ATOM 1410 C C . TRP A 1 170 ? -15.594 -9.352 -10.578 1 80.06 170 TRP A C 1
ATOM 1412 O O . TRP A 1 170 ? -14.508 -9.453 -11.156 1 80.06 170 TRP A O 1
ATOM 1422 N N . TRP A 1 171 ? -15.789 -8.477 -9.703 1 84.12 171 TRP A N 1
ATOM 1423 C CA . TRP A 1 171 ? -14.836 -7.391 -9.5 1 84.12 171 TRP A CA 1
ATOM 1424 C C . TRP A 1 171 ? -13.547 -7.902 -8.883 1 84.12 171 TRP A C 1
ATOM 1426 O O . TRP A 1 171 ? -12.453 -7.586 -9.352 1 84.12 171 TRP A O 1
ATOM 1436 N N . PRO A 1 172 ? -13.672 -8.703 -7.871 1 84.31 172 PRO A N 1
ATOM 1437 C CA . PRO A 1 172 ? -12.422 -9.203 -7.293 1 84.31 172 PRO A CA 1
ATOM 1438 C C . PRO A 1 172 ? -11.586 -10 -8.289 1 84.31 172 PRO A C 1
ATOM 1440 O O . PRO A 1 172 ? -10.352 -10 -8.211 1 84.31 172 PRO A O 1
ATOM 1443 N N . LYS A 1 173 ? -12.273 -10.617 -9.234 1 86.81 173 LYS A N 1
ATOM 1444 C CA . LYS A 1 173 ? -11.57 -11.383 -10.258 1 86.81 173 LYS A CA 1
ATOM 1445 C C . LYS A 1 173 ? -10.766 -10.461 -11.18 1 86.81 173 LYS A C 1
ATOM 1447 O O . LYS A 1 173 ? -9.609 -10.742 -11.484 1 86.81 173 LYS A O 1
ATOM 1452 N N . LEU A 1 174 ? -11.398 -9.391 -11.547 1 89 174 LEU A N 1
ATOM 1453 C CA . LEU A 1 174 ? -10.719 -8.414 -12.398 1 89 174 LEU A CA 1
ATOM 1454 C C . LEU A 1 174 ? -9.594 -7.723 -11.641 1 89 174 LEU A C 1
ATOM 1456 O O . LEU A 1 174 ? -8.523 -7.473 -12.203 1 89 174 LEU A O 1
ATOM 1460 N N . LYS A 1 175 ? -9.82 -7.469 -10.453 1 91.5 175 LYS A N 1
ATOM 1461 C CA . LYS A 1 175 ? -8.82 -6.805 -9.617 1 91.5 175 LYS A CA 1
ATOM 1462 C C . LYS A 1 175 ? -7.57 -7.668 -9.461 1 91.5 175 LYS A C 1
ATOM 1464 O O . LYS A 1 175 ? -6.449 -7.156 -9.5 1 91.5 175 LYS A O 1
ATOM 1469 N N . VAL A 1 176 ? -7.781 -8.906 -9.312 1 92.69 176 VAL A N 1
ATOM 1470 C CA . VAL A 1 176 ? -6.668 -9.844 -9.188 1 92.69 176 VAL A CA 1
ATOM 1471 C C . VAL A 1 176 ? -5.848 -9.852 -10.477 1 92.69 176 VAL A C 1
ATOM 1473 O O . VAL A 1 176 ? -4.617 -9.781 -10.43 1 92.69 176 VAL A O 1
ATOM 1476 N N . LEU A 1 177 ? -6.504 -9.938 -11.578 1 92 177 LEU A N 1
ATOM 1477 C CA . LEU A 1 177 ? -5.809 -9.922 -12.867 1 92 177 LEU A CA 1
ATOM 1478 C C . LEU A 1 177 ? -5.008 -8.633 -13.031 1 92 177 LEU A C 1
ATOM 1480 O O . LEU A 1 177 ? -3.857 -8.664 -13.469 1 92 177 LEU A O 1
ATOM 1484 N N . PHE A 1 178 ? -5.59 -7.59 -12.664 1 95.06 178 PHE A N 1
ATOM 1485 C CA . PHE A 1 178 ? -4.938 -6.289 -12.766 1 95.06 178 PHE A CA 1
ATOM 1486 C C . PHE A 1 178 ? -3.713 -6.23 -11.859 1 9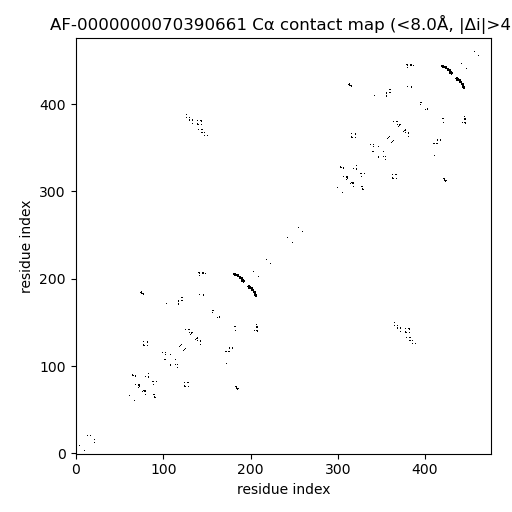5.06 178 PHE A C 1
ATOM 1488 O O . PHE A 1 178 ? -2.633 -5.82 -12.289 1 95.06 178 PHE A O 1
ATOM 1495 N N . CYS A 1 179 ? -3.801 -6.664 -10.641 1 94.94 179 CYS A N 1
ATOM 1496 C CA . CYS A 1 179 ? -2.727 -6.57 -9.656 1 94.94 179 CYS A CA 1
ATOM 1497 C C . CYS A 1 179 ? -1.567 -7.488 -10.031 1 94.94 179 CYS A C 1
ATOM 1499 O O . CYS A 1 179 ? 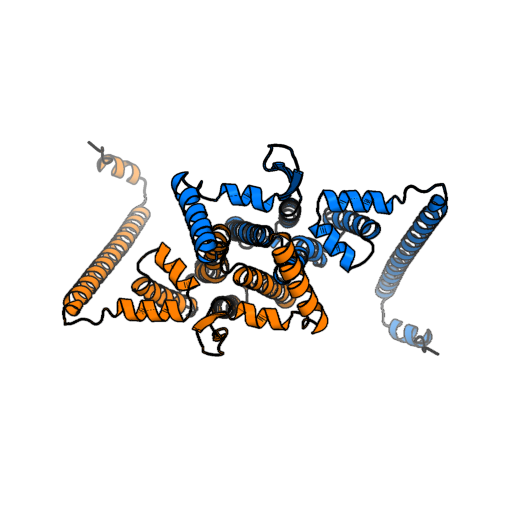-0.403 -7.109 -9.898 1 94.94 179 CYS A O 1
ATOM 1501 N N . VAL A 1 180 ? -1.854 -8.688 -10.484 1 94.38 180 VAL A N 1
ATOM 1502 C CA . VAL A 1 180 ? -0.797 -9.594 -10.914 1 94.38 180 VAL A CA 1
ATOM 1503 C C . VAL A 1 180 ? -0.051 -9 -12.109 1 94.38 180 VAL A C 1
ATOM 1505 O O . VAL A 1 180 ? 1.18 -9.055 -12.164 1 94.38 180 VAL A O 1
ATOM 1508 N N . THR A 1 181 ? -0.779 -8.414 -13 1 95.12 181 THR A N 1
ATOM 1509 C CA . THR A 1 181 ? -0.157 -7.793 -14.164 1 95.12 181 THR A CA 1
ATOM 1510 C C . THR A 1 181 ? 0.779 -6.668 -13.734 1 95.12 181 THR A C 1
ATOM 1512 O O . THR A 1 181 ? 1.804 -6.43 -14.375 1 95.12 181 THR A O 1
ATOM 1515 N N . MET A 1 182 ? 0.534 -6.047 -12.656 1 96.31 182 MET A N 1
ATOM 1516 C CA . MET A 1 182 ? 1.327 -4.91 -12.195 1 96.31 182 MET A CA 1
ATOM 1517 C C . MET A 1 182 ? 2.734 -5.352 -11.812 1 96.31 182 MET A C 1
ATOM 1519 O O . MET A 1 182 ? 3.697 -4.602 -11.992 1 96.31 182 MET A O 1
ATOM 1523 N N . TYR A 1 183 ? 2.881 -6.477 -11.234 1 96.5 183 TYR A N 1
ATOM 1524 C CA . TYR A 1 183 ? 4.227 -6.871 -10.836 1 96.5 183 TYR A CA 1
ATOM 1525 C C . TYR A 1 183 ? 4.781 -7.938 -11.773 1 96.5 183 TYR A C 1
ATOM 1527 O O . TYR A 1 183 ? 5.676 -8.695 -11.398 1 96.5 183 TYR A O 1
ATOM 1535 N N . CYS A 1 184 ? 4.254 -7.973 -12.992 1 95.5 184 CYS A N 1
ATOM 1536 C CA . CYS A 1 184 ? 4.848 -8.711 -14.102 1 95.5 184 CYS A CA 1
ATOM 1537 C C . CYS A 1 184 ? 5.789 -7.82 -14.906 1 95.5 184 CYS A C 1
ATOM 1539 O O . CYS A 1 184 ? 5.629 -6.598 -14.93 1 95.5 184 CYS A O 1
ATOM 1541 N N . ILE A 1 185 ? 6.738 -8.523 -15.547 1 92.88 185 ILE A N 1
ATOM 1542 C CA . ILE A 1 185 ? 7.676 -7.812 -16.406 1 92.88 185 ILE A CA 1
ATOM 1543 C C . ILE A 1 185 ? 7.047 -7.594 -17.781 1 92.88 185 ILE A C 1
ATOM 1545 O O . ILE A 1 185 ? 6.57 -8.539 -18.406 1 92.88 185 ILE A O 1
ATOM 1549 N N . ILE A 1 186 ? 7 -6.383 -18.188 1 90.12 186 ILE A N 1
ATOM 1550 C CA . ILE A 1 186 ? 6.352 -6.098 -19.469 1 90.12 186 ILE A CA 1
ATOM 1551 C C . ILE A 1 186 ? 7.41 -5.832 -20.531 1 90.12 186 ILE A C 1
ATOM 1553 O O . ILE A 1 186 ? 7.184 -6.094 -21.719 1 90.12 186 ILE A O 1
ATOM 1557 N N . GLU A 1 187 ? 8.477 -5.258 -20.234 1 86.62 187 GLU A N 1
ATOM 1558 C CA . GLU A 1 187 ? 9.531 -4.953 -21.203 1 86.62 187 GLU A CA 1
ATOM 1559 C C . GLU A 1 187 ? 10.914 -5.027 -20.547 1 86.62 187 GLU A C 1
ATOM 1561 O O . GLU A 1 187 ? 11.031 -4.965 -19.312 1 86.62 187 GLU A O 1
ATOM 1566 N N . ASN A 1 188 ? 11.789 -5.391 -21.375 1 84.38 188 ASN A N 1
ATOM 1567 C CA . ASN A 1 188 ? 13.188 -5.34 -20.953 1 84.38 188 ASN A CA 1
ATOM 1568 C C . ASN A 1 188 ? 13.922 -4.164 -21.594 1 84.38 188 ASN A C 1
ATOM 1570 O O . ASN A 1 188 ? 13.875 -3.988 -22.812 1 84.38 188 ASN A O 1
ATOM 1574 N N . GLU A 1 189 ? 14.336 -3.283 -20.719 1 80 189 GLU A N 1
ATOM 1575 C CA . GLU A 1 189 ? 15.086 -2.131 -21.203 1 80 189 GLU A CA 1
ATOM 1576 C C . GLU A 1 189 ? 16.578 -2.436 -21.297 1 80 189 GLU A C 1
ATOM 1578 O O . GLU A 1 189 ? 17.141 -3.068 -20.391 1 80 189 GLU A O 1
ATOM 1583 N N . ASP A 1 190 ? 17.172 -1.997 -22.422 1 75.38 190 ASP A N 1
ATOM 1584 C CA . ASP A 1 190 ? 18.594 -2.193 -22.641 1 75.38 190 ASP A CA 1
ATOM 1585 C C . ASP A 1 190 ? 19.406 -1.107 -21.953 1 75.38 190 ASP A C 1
ATOM 1587 O O . ASP A 1 190 ? 19.078 0.077 -22.031 1 75.38 190 ASP A O 1
ATOM 1591 N N . VAL A 1 191 ? 20.219 -1.51 -21.031 1 75.94 191 VAL A N 1
ATOM 1592 C CA . VAL A 1 191 ? 21.188 -0.588 -20.438 1 75.94 191 VAL A CA 1
ATOM 1593 C C . VAL A 1 191 ? 22.469 -0.558 -21.297 1 75.94 191 VAL A C 1
ATOM 1595 O O . VAL A 1 191 ? 23.094 -1.597 -21.516 1 75.94 191 VAL A O 1
ATOM 1598 N N . LEU A 1 192 ? 22.734 0.603 -21.828 1 76.62 192 LEU A N 1
ATOM 1599 C CA . LEU A 1 192 ? 23.875 0.765 -22.719 1 76.62 192 LEU A CA 1
ATOM 1600 C C . LEU A 1 192 ? 25.156 1.051 -21.938 1 76.62 192 LEU A C 1
ATOM 1602 O O . LEU A 1 192 ? 25.109 1.688 -20.875 1 76.62 192 LEU A O 1
ATOM 1606 N N . ASP A 1 193 ? 26.172 0.442 -22.312 1 76.38 193 ASP A N 1
ATOM 1607 C CA . ASP A 1 193 ? 27.484 0.729 -21.734 1 76.38 193 ASP A CA 1
ATOM 1608 C C . ASP A 1 193 ? 28.062 2.02 -22.312 1 76.38 193 ASP A C 1
ATOM 1610 O O . ASP A 1 193 ? 27.453 2.646 -23.172 1 76.38 193 ASP A O 1
ATOM 1614 N N . SER A 1 194 ? 29.25 2.51 -21.734 1 72.69 194 SER A N 1
ATOM 1615 C CA . SER A 1 194 ? 29.938 3.729 -22.156 1 72.69 194 SER A CA 1
ATOM 1616 C C . SER A 1 194 ? 30.203 3.717 -23.656 1 72.69 194 SER A C 1
ATOM 1618 O O . SER A 1 194 ? 30.328 4.773 -24.281 1 72.69 194 SER A O 1
ATOM 1620 N N . LYS A 1 195 ? 30.297 2.719 -24.344 1 76 195 LYS A N 1
ATOM 1621 C CA . LYS A 1 195 ? 30.609 2.623 -25.766 1 76 195 LYS A CA 1
ATOM 1622 C C . LYS A 1 195 ? 29.344 2.451 -26.594 1 76 195 LYS A C 1
ATOM 1624 O O . LYS A 1 195 ? 29.406 2.203 -27.797 1 76 195 LYS A O 1
ATOM 1629 N N . GLY A 1 196 ? 28.141 2.393 -25.938 1 72.81 196 GLY A N 1
ATOM 1630 C CA . GLY A 1 196 ? 26.891 2.305 -26.656 1 72.81 196 GLY A CA 1
ATOM 1631 C C . GLY A 1 196 ? 26.422 0.876 -26.875 1 72.81 196 GLY A C 1
ATOM 1632 O O . GLY A 1 196 ? 25.484 0.633 -27.641 1 72.81 196 GLY A O 1
ATOM 1633 N N . LYS A 1 197 ? 27.109 -0.038 -26.422 1 76.12 197 LYS A N 1
ATOM 1634 C CA . LYS A 1 197 ? 26.703 -1.435 -26.562 1 76.12 197 LYS A CA 1
ATOM 1635 C C . LYS A 1 197 ? 25.812 -1.872 -25.406 1 76.12 197 LYS A C 1
ATOM 1637 O O . LYS A 1 197 ? 25.938 -1.364 -24.297 1 76.12 197 LYS A O 1
ATOM 1642 N N . VAL A 1 198 ? 24.828 -2.805 -25.766 1 74.56 198 VAL A N 1
ATOM 1643 C CA . VAL A 1 198 ? 23.891 -3.289 -24.75 1 74.56 198 VAL A CA 1
ATOM 1644 C C . VAL A 1 198 ? 24.625 -4.156 -23.734 1 74.56 198 VAL A C 1
ATOM 1646 O O . VAL A 1 198 ? 25.172 -5.207 -24.078 1 74.56 198 VAL A O 1
ATOM 1649 N N . LYS A 1 199 ? 24.844 -3.672 -22.531 1 73.88 199 LYS A N 1
ATOM 1650 C CA . LYS A 1 199 ? 25.547 -4.395 -21.469 1 73.88 199 LYS A CA 1
ATOM 1651 C C . LYS A 1 199 ? 24.594 -5.34 -20.734 1 73.88 199 LYS A C 1
ATOM 1653 O O . LYS A 1 199 ? 24.922 -6.508 -20.516 1 73.88 199 LYS A O 1
ATOM 1658 N N . ASN A 1 200 ? 23.438 -4.77 -20.297 1 77.75 200 ASN A N 1
ATOM 1659 C CA . ASN A 1 200 ? 22.484 -5.547 -19.516 1 77.75 200 ASN A CA 1
ATOM 1660 C C . ASN A 1 200 ? 21.047 -5.102 -19.766 1 77.75 200 ASN A C 1
ATOM 1662 O O . ASN A 1 200 ? 20.812 -4 -20.281 1 77.75 200 ASN A O 1
ATOM 1666 N N . LYS A 1 201 ? 20.219 -6.199 -19.688 1 80.69 201 LYS A N 1
ATOM 1667 C CA . LYS A 1 201 ? 18.797 -5.867 -19.797 1 80.69 201 LYS A CA 1
ATOM 1668 C C . LYS A 1 201 ? 18.156 -5.73 -18.406 1 80.69 201 LYS A C 1
ATOM 1670 O O . LYS A 1 201 ? 18.359 -6.586 -17.547 1 80.69 201 LYS A O 1
ATOM 1675 N N . LYS A 1 202 ? 17.609 -4.562 -18.219 1 82.5 202 LYS A N 1
ATOM 1676 C CA . LYS A 1 202 ? 16.891 -4.32 -16.969 1 82.5 202 LYS A CA 1
ATOM 1677 C C . LYS A 1 202 ? 15.398 -4.543 -17.141 1 82.5 202 LYS A C 1
ATOM 1679 O O . LYS A 1 202 ? 14.773 -3.975 -18.031 1 82.5 202 LYS A O 1
ATOM 1684 N N . PRO A 1 203 ? 14.852 -5.402 -16.328 1 87.75 203 PRO A N 1
ATOM 1685 C CA . PRO A 1 203 ? 13.414 -5.637 -16.422 1 87.75 203 PRO A CA 1
ATOM 1686 C C . PRO A 1 203 ? 12.586 -4.438 -15.961 1 87.75 203 PRO A C 1
ATOM 1688 O O . PRO A 1 203 ? 12.922 -3.801 -14.961 1 87.75 203 PRO A O 1
ATOM 1691 N N . VAL A 1 204 ? 11.555 -4.145 -16.812 1 90.81 204 VAL A N 1
ATOM 1692 C CA . VAL A 1 204 ? 10.609 -3.086 -16.453 1 90.81 204 VAL A CA 1
ATOM 1693 C C . VAL A 1 204 ? 9.273 -3.695 -16.047 1 90.81 204 VAL A C 1
ATOM 1695 O O . VAL A 1 204 ? 8.648 -4.422 -16.828 1 90.81 204 VAL A O 1
ATOM 1698 N N . TYR A 1 205 ? 8.844 -3.371 -14.906 1 94.88 205 TYR A N 1
ATOM 1699 C CA . TYR A 1 205 ? 7.578 -3.879 -14.383 1 94.88 205 TYR A CA 1
ATOM 1700 C C . TYR A 1 205 ? 6.414 -2.99 -14.805 1 94.88 205 TYR A C 1
ATOM 1702 O O . TYR A 1 205 ? 6.578 -1.779 -14.977 1 94.88 205 TYR A O 1
ATOM 1710 N N . ALA A 1 206 ? 5.258 -3.551 -14.906 1 95.12 206 ALA A N 1
ATOM 1711 C CA . ALA A 1 206 ? 4.062 -2.842 -15.359 1 95.12 206 ALA A CA 1
ATOM 1712 C C . ALA A 1 206 ? 3.689 -1.726 -14.383 1 95.12 206 ALA A C 1
ATOM 1714 O O . ALA A 1 206 ? 3.27 -0.645 -14.805 1 95.12 206 ALA A O 1
ATOM 1715 N N . ALA A 1 207 ? 3.846 -1.994 -13.117 1 95.31 207 ALA A N 1
ATOM 1716 C CA . ALA A 1 207 ? 3.48 -0.998 -12.117 1 95.31 207 ALA A CA 1
ATOM 1717 C C . ALA A 1 207 ? 4.289 0.282 -12.289 1 95.31 207 ALA A C 1
ATOM 1719 O O . ALA A 1 207 ? 3.756 1.386 -12.164 1 95.31 207 ALA A O 1
ATOM 1720 N N . ILE A 1 208 ? 5.531 0.14 -12.578 1 92.88 208 ILE A N 1
ATOM 1721 C CA . ILE A 1 208 ? 6.406 1.295 -12.75 1 92.88 208 ILE A CA 1
ATOM 1722 C C . ILE A 1 208 ? 6.012 2.055 -14.016 1 92.88 208 ILE A C 1
ATOM 1724 O O . ILE A 1 208 ? 5.918 3.285 -14 1 92.88 208 ILE A O 1
ATOM 1728 N N . LYS A 1 209 ? 5.762 1.37 -15.07 1 91.62 209 LYS A N 1
ATOM 1729 C CA . LYS A 1 209 ? 5.367 2.002 -16.328 1 91.62 209 LYS A CA 1
ATOM 1730 C C . LYS A 1 209 ? 4.043 2.746 -16.172 1 91.62 209 LYS A C 1
ATOM 1732 O O . LYS A 1 209 ? 3.893 3.861 -16.672 1 91.62 209 LYS A O 1
ATOM 1737 N N . LEU A 1 210 ? 3.127 2.102 -15.539 1 91.31 210 LEU A N 1
ATOM 1738 C CA . LEU A 1 210 ? 1.828 2.732 -15.328 1 91.31 210 LEU A CA 1
ATOM 1739 C C . LEU A 1 210 ? 1.958 3.965 -14.438 1 91.31 210 LEU A C 1
ATOM 1741 O O . LEU A 1 210 ? 1.327 4.992 -14.695 1 91.31 210 LEU A O 1
ATOM 1745 N N . PHE A 1 211 ? 2.754 3.785 -13.391 1 89.31 211 PHE A N 1
ATOM 1746 C CA . PHE A 1 211 ? 2.906 4.883 -12.445 1 89.31 211 PHE A CA 1
ATOM 1747 C C . PHE A 1 211 ? 3.58 6.078 -13.109 1 89.31 211 PHE A C 1
ATOM 1749 O O . PHE A 1 211 ? 3.256 7.227 -12.805 1 89.31 211 PHE A O 1
ATOM 1756 N N . GLU A 1 212 ? 4.527 5.84 -13.945 1 84.62 212 GLU A N 1
ATOM 1757 C CA . GLU A 1 212 ? 5.25 6.895 -14.648 1 84.62 212 GLU A CA 1
ATOM 1758 C C . GLU A 1 212 ? 4.305 7.738 -15.5 1 84.62 212 GLU A C 1
ATOM 1760 O O . GLU A 1 212 ? 4.59 8.898 -15.789 1 84.62 212 GLU A O 1
ATOM 1765 N N . LYS A 1 213 ? 3.25 7.199 -15.922 1 82.25 213 LYS A N 1
ATOM 1766 C CA . LYS A 1 213 ? 2.271 7.953 -16.703 1 82.25 213 LYS A CA 1
ATOM 1767 C C . LYS A 1 213 ? 1.625 9.047 -15.852 1 82.25 213 LYS A C 1
ATOM 1769 O O . LYS A 1 213 ? 1.084 10.016 -16.391 1 82.25 213 LYS A O 1
ATOM 1774 N N . PHE A 1 214 ? 1.693 8.875 -14.594 1 75.12 214 PHE A N 1
ATOM 1775 C CA . PHE A 1 214 ? 1.096 9.852 -13.695 1 75.12 214 PHE A CA 1
ATOM 1776 C C . PHE A 1 214 ? 2.146 10.828 -13.18 1 75.12 214 PHE A C 1
ATOM 1778 O O . PHE A 1 214 ? 1.83 11.734 -12.406 1 75.12 214 PHE A O 1
ATOM 1785 N N . LEU A 1 215 ? 3.383 10.594 -13.453 1 67.88 215 LEU A N 1
ATOM 1786 C CA . LEU A 1 215 ? 4.465 11.484 -13.039 1 67.88 215 LEU A CA 1
ATOM 1787 C C . LEU A 1 215 ? 4.629 12.633 -14.031 1 67.88 215 LEU A C 1
ATOM 1789 O O . LEU A 1 215 ? 4.512 12.438 -15.242 1 67.88 215 LEU A O 1
ATOM 1793 N N . PRO A 1 216 ? 4.645 13.906 -13.391 1 63.66 216 PRO A N 1
ATOM 1794 C CA . PRO A 1 216 ? 4.938 15.008 -14.312 1 63.66 216 PRO A CA 1
ATOM 1795 C C . PRO A 1 216 ? 6.285 14.844 -15.016 1 63.66 216 PRO A C 1
ATOM 1797 O O . PRO A 1 216 ? 7.219 14.281 -14.438 1 63.66 216 PRO A O 1
ATOM 1800 N N . LYS A 1 217 ? 6.398 14.898 -16.391 1 57.78 217 LYS A N 1
ATOM 1801 C CA . LYS A 1 217 ? 7.637 14.812 -17.156 1 57.78 217 LYS A CA 1
ATOM 1802 C C . LYS A 1 217 ? 8.703 15.75 -16.594 1 57.78 217 LYS A C 1
ATOM 1804 O O . LYS A 1 217 ? 8.422 16.906 -16.297 1 57.78 217 LYS A O 1
ATOM 1809 N N . PRO A 1 218 ? 9.727 15.156 -16.047 1 49.44 218 PRO A N 1
ATOM 1810 C CA . PRO A 1 218 ? 10.75 16.078 -15.555 1 49.44 218 PRO A CA 1
ATOM 1811 C C . PRO A 1 218 ? 11.125 17.141 -16.578 1 49.44 218 PRO A C 1
ATOM 1813 O O . PRO A 1 218 ? 11.227 16.844 -17.781 1 49.44 218 PRO A O 1
ATOM 1816 N N . SER A 1 219 ? 10.836 18.281 -16.375 1 43.09 219 SER A N 1
ATOM 1817 C CA . SER A 1 219 ? 11.398 19.281 -17.281 1 43.09 219 SER A CA 1
ATOM 1818 C C . SER A 1 219 ? 12.898 19.062 -17.484 1 43.09 219 SER A C 1
ATOM 1820 O O . SER A 1 219 ? 13.594 18.625 -16.562 1 43.09 219 SER A O 1
ATOM 1822 N N . LYS A 1 220 ? 13.508 19.094 -18.766 1 47.06 220 LYS A N 1
ATOM 1823 C CA . LYS A 1 220 ? 14.922 19.016 -19.125 1 47.06 220 LYS A CA 1
ATOM 1824 C C . LYS A 1 220 ? 15.797 19.703 -18.078 1 47.06 220 LYS A C 1
ATOM 1826 O O . LYS A 1 220 ? 16.984 19.391 -17.953 1 47.06 220 LYS A O 1
ATOM 1831 N N . GLU A 1 221 ? 15.352 20.609 -17.516 1 41 221 GLU A N 1
ATOM 1832 C CA . GLU A 1 221 ? 16.172 21.484 -16.672 1 41 221 GLU A CA 1
ATOM 1833 C C . GLU A 1 221 ? 16.391 20.859 -15.297 1 41 221 GLU A C 1
ATOM 1835 O O . GLU A 1 221 ? 17.484 20.984 -14.719 1 41 221 GLU A O 1
ATOM 1840 N N . LYS A 1 222 ? 15.547 20.234 -14.617 1 43.81 222 LYS A N 1
ATOM 1841 C CA . LYS A 1 222 ? 15.703 19.719 -13.266 1 43.81 222 LYS A CA 1
ATOM 1842 C C . LYS A 1 222 ? 16.469 18.406 -13.266 1 43.81 222 LYS A C 1
ATOM 1844 O O . LYS A 1 222 ? 16.984 17.984 -12.234 1 43.81 222 LYS A O 1
ATOM 1849 N N . LYS A 1 223 ? 16.422 17.609 -14.188 1 47.66 223 LYS A N 1
ATOM 1850 C CA . LYS A 1 223 ? 17.344 16.484 -14.312 1 47.66 223 LYS A CA 1
ATOM 1851 C C . LYS A 1 223 ? 18.797 16.953 -14.289 1 47.66 223 LYS A C 1
ATOM 1853 O O . LYS A 1 223 ? 19.688 16.219 -13.844 1 47.66 223 LYS A O 1
ATOM 1858 N N . LYS A 1 224 ? 18.953 18.047 -14.914 1 48.78 224 LYS A N 1
ATOM 1859 C CA . LYS A 1 224 ? 20.297 18.594 -14.922 1 48.78 224 LYS A CA 1
ATOM 1860 C C . LYS A 1 224 ? 20.719 19.047 -13.523 1 48.78 224 LYS A C 1
ATOM 1862 O O . LYS A 1 224 ? 21.891 18.969 -13.164 1 48.78 224 LYS A O 1
ATOM 1867 N N . GLU A 1 225 ? 19.75 19.312 -12.805 1 46.03 225 GLU A N 1
ATOM 1868 C CA . GLU A 1 225 ? 20.094 19.797 -11.469 1 46.03 225 GLU A CA 1
ATOM 1869 C C . GLU A 1 225 ? 20.297 18.641 -10.492 1 46.03 225 GLU A C 1
ATOM 1871 O O . GLU A 1 225 ? 21.188 18.688 -9.648 1 46.03 225 GLU A O 1
ATOM 1876 N N . VAL A 1 226 ? 19.562 17.641 -10.5 1 49.31 226 VAL A N 1
ATOM 1877 C CA . VAL A 1 226 ? 19.75 16.469 -9.648 1 49.31 226 VAL A CA 1
ATOM 1878 C C . VAL A 1 226 ? 21.031 15.742 -10.047 1 49.31 226 VAL A C 1
ATOM 1880 O O . VAL A 1 226 ? 21.812 15.312 -9.18 1 49.31 226 VAL A O 1
ATOM 1883 N N . LYS A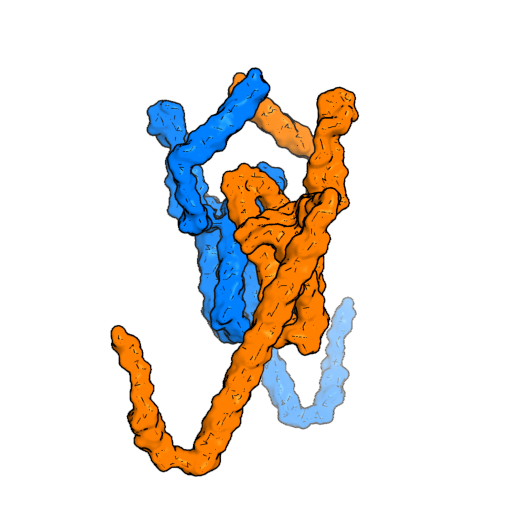 1 227 ? 21.297 15.664 -11.234 1 50.69 227 LYS A N 1
ATOM 1884 C CA . LYS A 1 227 ? 22.594 15.18 -11.703 1 50.69 227 LYS A CA 1
ATOM 1885 C C . LYS A 1 227 ? 23.719 16.109 -11.258 1 50.69 227 LYS A C 1
ATOM 1887 O O . LYS A 1 227 ? 24.797 15.648 -10.883 1 50.69 227 LYS A O 1
ATOM 1892 N N . LYS A 1 228 ? 23.344 17.359 -11.289 1 51.59 228 LYS A N 1
ATOM 1893 C CA . LYS A 1 228 ? 24.359 18.312 -10.844 1 51.59 228 LYS A CA 1
ATOM 1894 C C . LYS A 1 228 ? 24.578 18.219 -9.336 1 51.59 228 LYS A C 1
ATOM 1896 O O . LYS A 1 228 ? 25.703 18.312 -8.859 1 51.59 228 LYS A O 1
ATOM 1901 N N . ASP A 1 229 ? 23.531 17.859 -8.672 1 49.84 229 ASP A N 1
ATOM 1902 C CA . ASP A 1 229 ? 23.672 17.734 -7.223 1 49.84 229 ASP A CA 1
ATOM 1903 C C . ASP A 1 229 ? 24.266 16.391 -6.84 1 49.84 229 ASP A C 1
ATOM 1905 O O . ASP A 1 229 ? 25.062 16.297 -5.902 1 49.84 229 ASP A O 1
ATOM 1909 N N . GLU A 1 230 ? 23.953 15.367 -7.52 1 52.38 230 GLU A N 1
ATOM 1910 C CA . GLU A 1 230 ? 24.641 14.086 -7.332 1 52.38 230 GLU A CA 1
ATOM 1911 C C . GLU A 1 230 ? 26.109 14.188 -7.719 1 52.38 230 GLU A C 1
ATOM 1913 O O . GLU A 1 230 ? 26.969 13.625 -7.039 1 52.38 230 GLU A O 1
ATOM 1918 N N . LYS A 1 231 ? 26.344 14.969 -8.68 1 53.62 231 LYS A N 1
ATOM 1919 C CA . LYS A 1 231 ? 27.719 15.242 -9.094 1 53.62 231 LYS A CA 1
ATOM 1920 C C . LYS A 1 231 ? 28.438 16.125 -8.078 1 53.62 231 LYS A C 1
ATOM 1922 O O . LYS A 1 2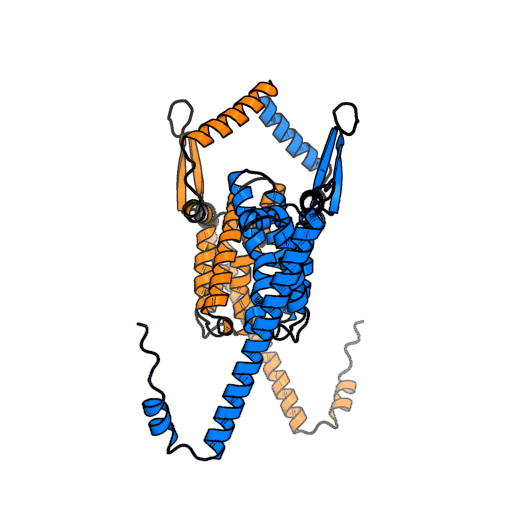31 ? 29.609 15.898 -7.758 1 53.62 231 LYS A O 1
ATOM 1927 N N . ARG A 1 232 ? 27.719 17.047 -7.613 1 51.53 232 ARG A N 1
ATOM 1928 C CA . ARG A 1 232 ? 28.312 17.922 -6.594 1 51.53 232 ARG A CA 1
ATOM 1929 C C . ARG A 1 232 ? 28.594 17.141 -5.312 1 51.53 232 ARG A C 1
ATOM 1931 O O . ARG A 1 232 ? 29.641 17.312 -4.691 1 51.53 232 ARG A O 1
ATOM 1938 N N . LYS A 1 233 ? 27.703 16.266 -4.91 1 54.94 233 LYS A N 1
ATOM 1939 C CA . LYS A 1 233 ? 27.922 15.414 -3.75 1 54.94 233 LYS A CA 1
ATOM 1940 C C . LYS A 1 233 ? 29.047 14.406 -4.023 1 54.94 233 LYS A C 1
ATOM 1942 O O . LYS A 1 233 ? 29.859 14.125 -3.146 1 54.94 233 LYS A O 1
ATOM 1947 N N . SER A 1 234 ? 29 13.898 -5.176 1 49.03 234 SER A N 1
ATOM 1948 C CA . SER A 1 234 ? 30.109 13.031 -5.566 1 49.03 234 SER A CA 1
ATOM 1949 C C . SER A 1 234 ? 31.422 13.812 -5.605 1 49.03 234 SER A C 1
ATOM 1951 O O . SER A 1 234 ? 32.469 13.289 -5.215 1 49.03 234 SER A O 1
ATOM 1953 N N . ASP A 1 235 ? 31.359 15.086 -6 1 51 235 ASP A N 1
ATOM 1954 C CA . ASP A 1 235 ? 32.562 15.922 -6.039 1 51 235 ASP A CA 1
ATOM 1955 C C . ASP A 1 235 ? 33.031 16.281 -4.629 1 51 235 ASP A C 1
ATOM 1957 O O . ASP A 1 235 ? 34.219 16.453 -4.387 1 51 235 ASP A O 1
ATOM 1961 N N . GLN A 1 236 ? 32.062 16.484 -3.793 1 46.47 236 GLN A N 1
ATOM 1962 C CA . GLN A 1 236 ? 32.5 16.844 -2.441 1 46.47 236 GLN A CA 1
ATOM 1963 C C . GLN A 1 236 ? 33.031 15.625 -1.689 1 46.47 236 GLN A C 1
ATOM 1965 O O . GLN A 1 236 ? 33.75 15.766 -0.711 1 46.47 236 GLN A O 1
ATOM 1970 N N . GLU A 1 237 ? 32.625 14.539 -2.086 1 45.09 237 GLU A N 1
ATOM 1971 C CA . GLU A 1 237 ? 33.156 13.344 -1.448 1 45.09 237 GLU A CA 1
ATOM 1972 C C . GLU A 1 237 ? 34.5 12.93 -2.08 1 45.09 237 GLU A C 1
ATOM 1974 O O . GLU A 1 237 ? 35.188 12.07 -1.545 1 45.09 237 GLU A O 1
ATOM 1979 N N . THR A 1 238 ? 34.781 13.547 -3.146 1 41.12 238 THR A N 1
ATOM 1980 C CA . THR A 1 238 ? 36.156 13.336 -3.578 1 41.12 238 THR A CA 1
ATOM 1981 C C . THR A 1 238 ? 37.062 14.445 -3.061 1 41.12 238 THR A C 1
ATOM 1983 O O . THR A 1 238 ? 36.688 15.625 -3.094 1 41.12 238 THR A O 1
ATOM 1986 N N . MET B 1 1 ? -26.953 40.219 -24.172 1 25.06 1 MET B N 1
ATOM 1987 C CA . MET B 1 1 ? -28.328 40.406 -23.688 1 25.06 1 MET B CA 1
ATOM 1988 C C . MET B 1 1 ? -28.938 39.062 -23.312 1 25.06 1 MET B C 1
ATOM 1990 O O . MET B 1 1 ? -29.266 38.25 -24.188 1 25.06 1 MET B O 1
ATOM 1994 N N . SER B 1 2 ? -28.484 38.5 -22.172 1 33.88 2 SER B N 1
ATOM 1995 C CA . SER B 1 2 ? -28.781 37.188 -21.594 1 33.88 2 SER B CA 1
ATOM 1996 C C . SER B 1 2 ? -30.266 37.062 -21.281 1 33.88 2 SER B C 1
ATOM 1998 O O . SER B 1 2 ? -30.797 37.812 -20.453 1 33.88 2 SER B O 1
ATOM 2000 N N . LYS B 1 3 ? -31.078 36.844 -22.344 1 35.25 3 LYS B N 1
ATOM 2001 C CA . LYS B 1 3 ? -32.531 36.781 -22.312 1 35.25 3 LYS B CA 1
ATOM 2002 C C . LYS B 1 3 ? -33.031 35.906 -21.172 1 35.25 3 LYS B C 1
ATOM 2004 O O . LYS B 1 3 ? -32.781 34.688 -21.172 1 35.25 3 LYS B O 1
ATOM 2009 N N . LYS B 1 4 ? -33.094 36.562 -19.938 1 43 4 LYS B N 1
ATOM 2010 C CA . LYS B 1 4 ? -33.812 36.031 -18.781 1 43 4 LYS B CA 1
ATOM 2011 C C . LYS B 1 4 ? -35.219 35.594 -19.172 1 43 4 LYS B C 1
ATOM 2013 O O . LYS B 1 4 ? -35.938 36.312 -19.875 1 43 4 LYS B O 1
ATOM 2018 N N . PRO B 1 5 ? -35.531 34.375 -19.25 1 41.97 5 PRO B N 1
ATOM 2019 C CA . PRO B 1 5 ? -36.875 33.969 -19.625 1 41.97 5 PRO B CA 1
ATOM 2020 C C . PRO B 1 5 ? -37.969 34.75 -18.891 1 41.97 5 PRO B C 1
ATOM 2022 O O . PRO B 1 5 ? -37.844 35.031 -17.703 1 41.97 5 PRO B O 1
ATOM 2025 N N . THR B 1 6 ? -38.812 35.719 -19.547 1 39.28 6 THR B N 1
ATOM 2026 C CA . THR B 1 6 ? -39.844 36.688 -19.203 1 39.28 6 THR B CA 1
ATOM 2027 C C . THR B 1 6 ? -40.906 36.062 -18.297 1 39.28 6 THR B C 1
ATOM 2029 O O . THR B 1 6 ? -41.094 34.844 -18.328 1 39.28 6 THR B O 1
ATOM 2032 N N . GLU B 1 7 ? -41.438 36.938 -17.266 1 42.75 7 GLU B N 1
ATOM 2033 C CA . GLU B 1 7 ? -42.469 36.688 -16.25 1 42.75 7 GLU B CA 1
ATOM 2034 C C . GLU B 1 7 ? -43.688 36 -16.844 1 42.75 7 GLU B C 1
ATOM 2036 O O . GLU B 1 7 ? -44.312 35.156 -16.188 1 42.75 7 GLU B O 1
ATOM 2041 N N . LEU B 1 8 ? -44.125 36.5 -18.031 1 41.72 8 LEU B N 1
ATOM 2042 C CA . LEU B 1 8 ? -45.344 36 -18.641 1 41.72 8 LEU B CA 1
ATOM 2043 C C . LEU B 1 8 ? -45.25 34.531 -18.953 1 41.72 8 LEU B C 1
ATOM 2045 O O . LEU B 1 8 ? -46.219 33.781 -18.812 1 41.72 8 LEU B O 1
ATOM 2049 N N . GLU B 1 9 ? -44.094 34.125 -19.562 1 45.41 9 GLU B N 1
ATOM 2050 C CA . GLU B 1 9 ? -44 32.719 -19.938 1 45.41 9 GLU B CA 1
ATOM 2051 C C . GLU B 1 9 ? -43.969 31.812 -18.703 1 45.41 9 GLU B C 1
ATOM 2053 O O . GLU B 1 9 ? -44.375 30.656 -18.75 1 45.41 9 GLU B O 1
ATOM 2058 N N . ALA B 1 10 ? -43.562 32.312 -17.531 1 42.91 10 ALA B N 1
ATOM 2059 C CA . ALA B 1 10 ? -43.625 31.547 -16.281 1 42.91 10 ALA B CA 1
ATOM 2060 C C . ALA B 1 10 ? -45.062 31.422 -15.781 1 42.91 10 ALA B C 1
ATOM 2062 O O . ALA B 1 10 ? -45.406 30.422 -15.156 1 42.91 10 ALA B O 1
ATOM 2063 N N . ALA B 1 11 ? -45.844 32.375 -16 1 42.06 11 ALA B N 1
ATOM 2064 C CA . ALA B 1 11 ? -47.25 32.344 -15.562 1 42.06 11 ALA B CA 1
ATOM 2065 C C . ALA B 1 11 ? -48.031 31.266 -16.328 1 42.06 11 ALA B C 1
ATOM 2067 O O . ALA B 1 11 ? -48.906 30.609 -15.758 1 42.06 11 ALA B O 1
ATOM 2068 N N . ALA B 1 12 ? -47.938 31.328 -17.656 1 43.22 12 ALA B N 1
ATOM 2069 C CA . ALA B 1 12 ? -48.75 30.391 -18.422 1 43.22 12 ALA B CA 1
ATOM 2070 C C . ALA B 1 12 ? -48.469 28.953 -17.984 1 43.22 12 ALA B C 1
ATOM 2072 O O . ALA B 1 12 ? -49.375 28.094 -18.047 1 43.22 12 ALA B O 1
ATOM 2073 N N . LEU B 1 13 ? -47.188 28.656 -17.797 1 41.06 13 LEU B N 1
ATOM 2074 C CA . LEU B 1 13 ? -46.969 27.266 -17.391 1 41.06 13 LEU B CA 1
ATOM 2075 C C . LEU B 1 13 ? -47.562 27.016 -16.016 1 41.06 13 LEU B C 1
ATOM 2077 O O . LEU B 1 13 ? -47.781 25.859 -15.641 1 41.06 13 LEU B O 1
ATOM 2081 N N . THR B 1 14 ? -47.781 28.062 -15.203 1 40.88 14 THR B N 1
ATOM 2082 C CA . THR B 1 14 ? -48.312 27.875 -13.859 1 40.88 14 THR B CA 1
ATOM 2083 C C . THR B 1 14 ? -49.844 27.766 -13.898 1 40.88 14 THR B C 1
ATOM 2085 O O . THR B 1 14 ? -50.469 27.594 -12.859 1 40.88 14 THR B O 1
ATOM 2088 N N . SER B 1 15 ? -50.5 28.266 -14.852 1 42.62 15 SER B N 1
ATOM 2089 C CA . SER B 1 15 ? -51.969 28.219 -14.727 1 42.62 15 SER B CA 1
ATOM 2090 C C . SER B 1 15 ? -52.438 26.844 -14.266 1 42.62 15 SER B C 1
ATOM 2092 O O . SER B 1 15 ? -53.5 26.719 -13.641 1 42.62 15 SER B O 1
ATOM 2094 N N . SER B 1 16 ? -52.094 25.844 -14.977 1 45.94 16 SER B N 1
ATOM 2095 C CA . SER B 1 16 ? -52.719 24.594 -14.594 1 45.94 16 SER B CA 1
ATOM 2096 C C . SER B 1 16 ? -52.25 24.125 -13.219 1 45.94 16 SER B C 1
ATOM 2098 O O . SER B 1 16 ? -52.531 23 -12.805 1 45.94 16 SER B O 1
ATOM 2100 N N . TRP B 1 17 ? -51.375 24.875 -12.625 1 47.47 17 TRP B N 1
ATOM 2101 C CA . TRP B 1 17 ? -50.938 24.281 -11.367 1 47.47 17 TRP B CA 1
ATOM 2102 C C . TRP B 1 17 ? -51.906 24.625 -10.234 1 47.47 17 TRP B C 1
ATOM 2104 O O . TRP B 1 17 ? -52.406 25.75 -10.164 1 47.47 17 TRP B O 1
ATOM 2114 N N . SER B 1 18 ? -52.562 23.75 -9.531 1 54.31 18 SER B N 1
ATOM 2115 C CA . SER B 1 18 ? -53.5 23.875 -8.414 1 54.31 18 SER B CA 1
ATOM 2116 C C . SER B 1 18 ? -52.906 24.75 -7.309 1 54.31 18 SER B C 1
ATOM 2118 O O . SER B 1 18 ? -51.688 24.938 -7.242 1 54.31 18 SER B O 1
ATOM 2120 N N . THR B 1 19 ? -53.75 25.578 -6.684 1 55.88 19 THR B N 1
ATOM 2121 C CA . THR B 1 19 ? -53.406 26.453 -5.566 1 55.88 19 THR B CA 1
ATOM 2122 C C . THR B 1 19 ? -52.469 25.75 -4.598 1 55.88 19 THR B C 1
ATOM 2124 O O . THR B 1 19 ? -51.562 26.391 -4.035 1 55.88 19 THR B O 1
ATOM 2127 N N . ALA B 1 20 ? -52.688 24.562 -4.367 1 59.5 20 ALA B N 1
ATOM 2128 C CA . ALA B 1 20 ? -51.812 23.781 -3.486 1 59.5 20 ALA B CA 1
ATOM 2129 C C . ALA B 1 20 ? -50.406 23.688 -4.055 1 59.5 20 ALA B C 1
ATOM 2131 O O . ALA B 1 20 ? -49.406 23.75 -3.309 1 59.5 20 ALA B O 1
ATOM 2132 N N . GLN B 1 21 ? -50.375 23.609 -5.332 1 55.03 21 GLN B N 1
ATOM 2133 C CA . GLN B 1 21 ? -49.062 23.531 -5.973 1 55.03 21 GLN B CA 1
ATOM 2134 C C . GLN B 1 21 ? -48.344 24.875 -5.926 1 55.03 21 GLN B C 1
ATOM 2136 O O . GLN B 1 21 ? -47.125 24.922 -5.754 1 55.03 21 GLN B O 1
ATOM 2141 N N . GLN B 1 22 ? -49.188 25.844 -5.957 1 55.03 22 GLN B N 1
ATOM 2142 C CA . GLN B 1 22 ? -48.562 27.188 -5.855 1 55.03 22 GLN B CA 1
ATOM 2143 C C . GLN B 1 22 ? -48.062 27.438 -4.449 1 55.03 22 GLN B C 1
ATOM 2145 O O . GLN B 1 22 ? -46.969 28 -4.277 1 55.03 22 GLN B O 1
ATOM 2150 N N . ALA B 1 23 ? -48.812 27.094 -3.494 1 57.31 23 ALA B N 1
ATOM 2151 C CA . ALA B 1 23 ? -48.344 27.25 -2.111 1 57.31 23 ALA B CA 1
ATOM 2152 C C . ALA B 1 23 ? -47.094 26.438 -1.84 1 57.31 23 ALA B C 1
ATOM 2154 O O . ALA B 1 23 ? -46.188 26.906 -1.15 1 57.31 23 ALA B O 1
ATOM 2155 N N . ALA B 1 24 ? -47.031 25.266 -2.406 1 58.28 24 ALA B N 1
ATOM 2156 C CA . ALA B 1 24 ? -45.844 24.422 -2.244 1 58.28 24 ALA B CA 1
ATOM 2157 C C . ALA B 1 24 ? -44.625 25.078 -2.898 1 58.28 24 ALA B C 1
ATOM 2159 O O . ALA B 1 24 ? -43.531 25.031 -2.346 1 58.28 24 ALA B O 1
ATOM 2160 N N . LEU B 1 25 ? -44.938 25.688 -3.98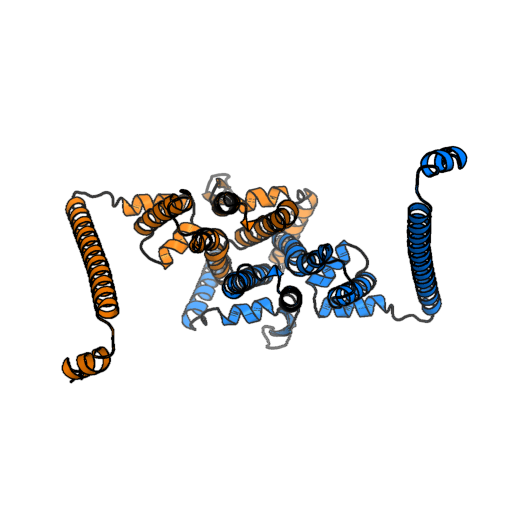4 1 56.16 25 LEU B N 1
ATOM 2161 C CA . LEU B 1 25 ? -43.812 26.359 -4.652 1 56.16 25 LEU B CA 1
ATOM 2162 C C . LEU B 1 25 ? -43.375 27.578 -3.855 1 56.16 25 LEU B C 1
ATOM 2164 O O . LEU B 1 25 ? -42.156 27.844 -3.75 1 56.16 25 LEU B O 1
ATOM 2168 N N . TYR B 1 26 ? -44.344 28.25 -3.354 1 59.28 26 TYR B N 1
ATOM 2169 C CA . TYR B 1 26 ? -43.969 29.391 -2.518 1 59.28 26 TYR B CA 1
ATOM 2170 C C . TYR B 1 26 ? -43.219 28.938 -1.277 1 59.28 26 TYR B C 1
ATOM 2172 O O . TYR B 1 26 ? -42.25 29.578 -0.879 1 59.28 26 TYR B O 1
ATOM 2180 N N . HIS B 1 27 ? -43.656 27.875 -0.669 1 57.75 27 HIS B N 1
ATOM 2181 C CA . HIS B 1 27 ? -42.938 27.375 0.48 1 57.75 27 HIS B CA 1
ATOM 2182 C C . HIS B 1 27 ? -41.531 26.906 0.076 1 57.75 27 HIS B C 1
ATOM 2184 O O . HIS B 1 27 ? -40.562 27.078 0.827 1 57.75 27 HIS B O 1
ATOM 2190 N N . ILE B 1 28 ? -41.406 26.359 -1.083 1 57.5 28 ILE B N 1
ATOM 2191 C CA . ILE B 1 28 ? -40.094 25.953 -1.575 1 57.5 28 ILE B CA 1
ATOM 2192 C C . ILE B 1 28 ? -39.219 27.188 -1.836 1 57.5 28 ILE B C 1
ATOM 2194 O O . ILE B 1 28 ? -38.031 27.219 -1.494 1 57.5 28 ILE B O 1
ATOM 2198 N N . HIS B 1 29 ? -39.844 28.141 -2.389 1 58.25 29 HIS B N 1
ATOM 2199 C CA . HIS B 1 29 ? -39.094 29.375 -2.637 1 58.25 29 HIS B CA 1
ATOM 2200 C C . HIS B 1 29 ? -38.656 30.031 -1.329 1 58.25 29 HIS B C 1
ATOM 2202 O O . HIS B 1 29 ? -37.531 30.516 -1.209 1 58.25 29 HIS B O 1
ATOM 2208 N N . LEU B 1 30 ? -39.531 30.047 -0.342 1 59.59 30 LEU B N 1
ATOM 2209 C CA . LEU B 1 30 ? -39.188 30.625 0.959 1 59.59 30 LEU B CA 1
ATOM 2210 C C . LEU B 1 30 ? -38.094 29.812 1.647 1 59.59 30 LEU B C 1
ATOM 2212 O O . LEU B 1 30 ? -37.188 30.375 2.258 1 59.59 30 LEU B O 1
ATOM 2216 N N . ALA B 1 31 ? -38.125 28.547 1.526 1 61.16 31 ALA B N 1
ATOM 2217 C CA . ALA B 1 31 ? -37.094 27.703 2.098 1 61.16 31 ALA B CA 1
ATOM 2218 C C . ALA B 1 31 ? -35.75 27.922 1.392 1 61.16 31 ALA B C 1
ATOM 2220 O O . ALA B 1 31 ? -34.719 27.969 2.037 1 61.16 31 ALA B O 1
ATOM 2221 N N . GLN B 1 32 ? -35.844 28.125 0.122 1 60.66 32 GLN B N 1
ATOM 2222 C CA . GLN B 1 32 ? -34.625 28.406 -0.627 1 60.66 32 GLN B CA 1
ATOM 2223 C C . GLN B 1 32 ? -34.062 29.781 -0.268 1 60.66 32 GLN B C 1
ATOM 2225 O O . GLN B 1 32 ? -32.844 29.953 -0.148 1 60.66 32 GLN B O 1
ATOM 2230 N N . GLN B 1 33 ? -34.875 30.719 -0.108 1 60.59 33 GLN B N 1
ATOM 2231 C CA . GLN B 1 33 ? -34.438 32.062 0.282 1 60.59 33 GLN B CA 1
ATOM 2232 C C . GLN B 1 33 ? -33.875 32.031 1.7 1 60.59 33 GLN B C 1
ATOM 2234 O O . GLN B 1 33 ? -32.844 32.688 1.968 1 60.59 33 GLN B O 1
ATOM 2239 N N . THR B 1 34 ? -34.406 31.359 2.617 1 64.31 34 THR B N 1
ATOM 2240 C CA . THR B 1 34 ? -33.906 31.234 3.98 1 64.31 34 THR B CA 1
ATOM 2241 C C . THR B 1 34 ? -32.531 30.562 4 1 64.31 34 THR B C 1
ATOM 2243 O O . THR B 1 34 ? -31.641 30.953 4.758 1 64.31 34 THR B O 1
ATOM 2246 N N . GLU B 1 35 ? -32.438 29.594 3.16 1 63 35 GLU B N 1
ATOM 2247 C CA . GLU B 1 35 ? -31.125 28.938 3.053 1 63 35 GLU B CA 1
ATOM 2248 C C . GLU B 1 35 ? -30.078 29.891 2.486 1 63 35 GLU B C 1
ATOM 2250 O O . GLU B 1 35 ? -28.938 29.906 2.949 1 63 35 GLU B O 1
ATOM 2255 N N . ARG B 1 36 ? -30.484 30.688 1.547 1 62.62 36 ARG B N 1
ATOM 2256 C CA . ARG B 1 36 ? -29.547 31.656 0.968 1 62.62 36 ARG B CA 1
ATOM 2257 C C . ARG B 1 36 ? -29.203 32.75 1.975 1 62.62 36 ARG B C 1
ATOM 2259 O O . ARG B 1 36 ? -28.047 33.156 2.074 1 62.62 36 ARG B O 1
ATOM 2266 N N . ASP B 1 37 ? -30.125 33.188 2.643 1 63.56 37 ASP B N 1
ATOM 2267 C CA . ASP B 1 37 ? -29.875 34.188 3.666 1 63.56 37 ASP B CA 1
ATOM 2268 C C . ASP B 1 37 ? -29 33.625 4.785 1 63.56 37 ASP B C 1
ATOM 2270 O O . ASP B 1 37 ? -28.125 34.312 5.297 1 63.56 37 ASP B O 1
ATOM 2274 N N . GLU B 1 38 ? -29.234 32.438 5.148 1 63.19 38 GLU B N 1
ATOM 2275 C CA . GLU B 1 38 ? -28.391 31.781 6.145 1 63.19 38 GLU B CA 1
ATOM 2276 C C . GLU B 1 38 ? -26.969 31.625 5.625 1 63.19 38 GLU B C 1
ATOM 2278 O O . GLU B 1 38 ? -26 31.828 6.367 1 63.19 38 GLU B O 1
ATOM 2283 N N . GLN B 1 39 ? -26.828 31.344 4.41 1 65.56 39 GLN B N 1
ATOM 2284 C CA . GLN B 1 39 ? -25.5 31.25 3.822 1 65.56 39 GLN B CA 1
ATOM 2285 C C . GLN B 1 39 ? -24.828 32.625 3.758 1 65.56 39 GLN B C 1
ATOM 2287 O O . GLN B 1 39 ? -23.641 32.75 4.023 1 65.56 39 GLN B O 1
ATOM 2292 N N . GLU B 1 40 ? -25.562 33.531 3.404 1 64.62 40 GLU B N 1
ATOM 2293 C CA . GLU B 1 40 ? -25.016 34.906 3.357 1 64.62 40 GLU B CA 1
ATOM 2294 C C . GLU B 1 40 ? -24.656 35.406 4.754 1 64.62 40 GLU B C 1
ATOM 2296 O O . GLU B 1 40 ? -23.625 36.062 4.934 1 64.62 40 GLU B O 1
ATOM 2301 N N . ALA B 1 41 ? -25.375 35.094 5.719 1 63.19 41 ALA B N 1
ATOM 2302 C CA . ALA B 1 41 ? -25.078 35.438 7.102 1 63.19 41 ALA B CA 1
ATOM 2303 C C . ALA B 1 41 ? -23.844 34.688 7.602 1 63.19 41 ALA B C 1
ATOM 2305 O O . ALA B 1 41 ? -23 35.281 8.289 1 63.19 41 ALA B O 1
ATOM 2306 N N . LEU B 1 42 ? -23.688 33.469 7.219 1 63.16 42 LEU B N 1
ATOM 2307 C CA . LEU B 1 42 ? -22.5 32.719 7.57 1 63.16 42 LEU B CA 1
ATOM 2308 C C . LEU B 1 42 ? -21.266 33.25 6.859 1 63.16 42 LEU B C 1
ATOM 2310 O O . LEU B 1 42 ? -20.188 33.344 7.457 1 63.16 42 LEU B O 1
ATOM 2314 N N . LYS B 1 43 ? -21.422 33.688 5.668 1 64.12 43 LYS B N 1
ATOM 2315 C CA . LYS B 1 43 ? -20.328 34.312 4.926 1 64.12 43 LYS B CA 1
ATOM 2316 C C . LYS B 1 43 ? -19.953 35.656 5.539 1 64.12 43 LYS B C 1
ATOM 2318 O O . LYS B 1 43 ? -18.766 35.969 5.656 1 64.12 43 LYS B O 1
ATOM 2323 N N . LYS B 1 44 ? -20.891 36.375 5.914 1 62.72 44 LYS B N 1
ATOM 2324 C CA . LYS B 1 44 ? -20.609 37.656 6.555 1 62.72 44 LYS B CA 1
ATOM 2325 C C . LYS B 1 44 ? -19.969 37.469 7.926 1 62.72 44 LYS B C 1
ATOM 2327 O O . LYS B 1 44 ? -19.047 38.188 8.289 1 62.72 44 LYS B O 1
ATOM 2332 N N . GLN B 1 45 ? -20.406 36.469 8.625 1 60.88 45 GLN B N 1
ATOM 2333 C CA . GLN B 1 45 ? -19.797 36.156 9.906 1 60.88 45 GLN B CA 1
ATOM 2334 C C . GLN B 1 45 ? -18.359 35.656 9.727 1 60.88 45 GLN B C 1
ATOM 2336 O O . GLN B 1 45 ? -17.469 36.031 10.492 1 60.88 45 GLN B O 1
ATOM 2341 N N . GLU B 1 46 ? -18.125 34.938 8.719 1 60.75 46 GLU B N 1
ATOM 2342 C CA . GLU B 1 46 ? -16.766 34.469 8.406 1 60.75 46 GLU B CA 1
ATOM 2343 C C . GLU B 1 46 ? -15.859 35.625 8.008 1 60.75 46 GLU B C 1
ATOM 2345 O O . GLU B 1 46 ? -14.703 35.688 8.422 1 60.75 46 GLU B O 1
ATOM 2350 N N . LYS B 1 47 ? -16.359 36.5 7.242 1 59.88 47 LYS B N 1
ATOM 2351 C CA . LYS B 1 47 ? -15.602 37.688 6.836 1 59.88 47 LYS B CA 1
ATOM 2352 C C . LYS B 1 47 ? -15.32 38.594 8.031 1 59.88 47 LYS B C 1
ATOM 2354 O O . LYS B 1 47 ? -14.219 39.125 8.156 1 59.88 47 LYS B O 1
ATOM 2359 N N . LYS B 1 48 ? -16.281 38.75 8.898 1 57.47 48 LYS B N 1
ATOM 2360 C CA . LYS B 1 48 ? -16.078 39.531 10.102 1 57.47 48 LYS B CA 1
ATOM 2361 C C . LYS B 1 48 ? -15.055 38.875 11.023 1 57.47 48 LYS B C 1
ATOM 2363 O O . LYS B 1 48 ? -14.195 39.562 11.594 1 57.47 48 LYS B O 1
ATOM 2368 N N . GLU B 1 49 ? -15.141 37.562 11.148 1 56.5 49 GLU B N 1
ATOM 2369 C CA . GLU B 1 49 ? -14.172 36.844 11.984 1 56.5 49 GLU B CA 1
ATOM 2370 C C . GLU B 1 49 ? -12.789 36.844 11.352 1 56.5 49 GLU B C 1
ATOM 2372 O O . GLU B 1 49 ? -11.781 37 12.047 1 56.5 49 GLU B O 1
ATOM 2377 N N . GLU B 1 50 ? -12.734 36.844 10.094 1 55 50 GLU B N 1
ATOM 2378 C CA . GLU B 1 50 ? -11.461 37 9.398 1 55 50 GLU B CA 1
ATOM 2379 C C . GLU B 1 50 ? -10.883 38.375 9.617 1 55 50 GLU B C 1
ATOM 2381 O O . GLU B 1 50 ? -9.68 38.531 9.852 1 55 50 GLU B O 1
ATOM 2386 N N . LYS B 1 51 ? -11.68 39.375 9.492 1 52.34 51 LYS B N 1
ATOM 2387 C CA . LYS B 1 51 ? -11.242 40.75 9.711 1 52.34 51 LYS B CA 1
ATOM 2388 C C . LYS B 1 51 ? -10.805 40.969 11.164 1 52.34 51 LYS B C 1
ATOM 2390 O O . LYS B 1 51 ? -9.781 41.625 11.422 1 52.34 51 LYS B O 1
ATOM 2395 N N . LYS B 1 52 ? -11.594 40.469 12.133 1 51.31 52 LYS B N 1
ATOM 2396 C CA . LYS B 1 52 ? -11.203 40.562 13.531 1 51.31 52 LYS B CA 1
ATOM 2397 C C . LYS B 1 52 ? -9.891 39.844 13.797 1 51.31 52 LYS B C 1
ATOM 2399 O O . LYS B 1 52 ? -9.039 40.312 14.539 1 51.31 52 LYS B O 1
ATOM 2404 N N . MET B 1 53 ? -9.75 38.719 13.133 1 47.16 53 MET B N 1
ATOM 2405 C CA . MET B 1 53 ? -8.5 37.969 13.305 1 47.16 53 MET B CA 1
ATOM 2406 C C . MET B 1 53 ? -7.344 38.688 12.617 1 47.16 53 MET B C 1
ATOM 2408 O O . MET B 1 53 ? -6.219 38.688 13.117 1 47.16 53 MET B O 1
ATOM 2412 N N . LYS B 1 54 ? -7.527 39.406 11.531 1 47.31 54 LYS B N 1
ATOM 2413 C CA . LYS B 1 54 ? -6.523 40.25 10.883 1 47.31 54 LYS B CA 1
ATOM 2414 C C . LYS B 1 54 ? -6.176 41.469 11.742 1 47.31 54 LYS B C 1
ATOM 2416 O O . LYS B 1 54 ? -5.016 41.875 11.805 1 47.31 54 LYS B O 1
ATOM 2421 N N . GLU B 1 55 ? -7.102 42.062 12.289 1 46.09 55 GLU B N 1
ATOM 2422 C CA . GLU B 1 55 ? -6.855 43.25 13.133 1 46.09 55 GLU B CA 1
ATOM 2423 C C . GLU B 1 55 ? -6.184 42.844 14.445 1 46.09 55 GLU B C 1
ATOM 2425 O O . GLU B 1 55 ? -5.359 43.594 14.977 1 46.09 55 GLU B O 1
ATOM 2430 N N . MET B 1 56 ? -6.52 41.781 15.094 1 42.16 56 MET B N 1
ATOM 2431 C CA . MET B 1 56 ? -5.82 41.375 16.312 1 42.16 56 MET B CA 1
ATOM 2432 C C . MET B 1 56 ? -4.418 40.875 15.984 1 42.16 56 MET B C 1
ATOM 2434 O O . MET B 1 56 ? -3.621 40.625 16.891 1 42.16 56 MET B O 1
ATOM 2438 N N . ALA B 1 57 ? -3.957 40.625 14.758 1 39.47 57 ALA B N 1
ATOM 2439 C CA . ALA B 1 57 ? -2.615 40.188 14.383 1 39.47 57 ALA B CA 1
ATOM 2440 C C . ALA B 1 57 ? -1.643 41.344 14.352 1 39.47 57 ALA B C 1
ATOM 2442 O O . ALA B 1 57 ? -0.495 41.219 13.922 1 39.47 57 ALA B O 1
ATOM 2443 N N . ARG B 1 58 ? -1.922 42.5 14.641 1 38.06 58 ARG B N 1
ATOM 2444 C CA . ARG B 1 58 ? -0.843 43.469 14.445 1 38.06 58 ARG B CA 1
ATOM 2445 C C . ARG B 1 58 ? 0.23 43.312 15.516 1 38.06 58 ARG B C 1
ATOM 2447 O O . ARG B 1 58 ? 1.199 44.062 15.555 1 38.06 58 ARG B O 1
ATOM 2454 N N . PRO B 1 59 ? 0.055 43.031 16.781 1 41.12 59 PRO B N 1
ATOM 2455 C CA . PRO B 1 59 ? 1.164 43.438 17.656 1 41.12 59 PRO B CA 1
ATOM 2456 C C . PRO B 1 59 ? 2.49 42.781 17.25 1 41.12 59 PRO B C 1
ATOM 2458 O O . PRO B 1 59 ? 2.508 41.844 16.469 1 41.12 59 PRO B O 1
ATOM 2461 N N . GLU B 1 60 ? 3.863 42.969 17.953 1 42.34 60 GLU B N 1
ATOM 2462 C CA . GLU B 1 60 ? 5.227 42.531 17.672 1 42.34 60 GLU B CA 1
ATOM 2463 C C . GLU B 1 60 ? 5.281 41.031 17.406 1 42.34 60 GLU B C 1
ATOM 2465 O O . GLU B 1 60 ? 5.211 40.219 18.344 1 42.34 60 GLU B O 1
ATOM 2470 N N . ASP B 1 61 ? 4.426 40.188 16.766 1 42.69 61 ASP B N 1
ATOM 2471 C CA . ASP B 1 61 ? 3.6 39 16.641 1 42.69 61 ASP B CA 1
ATOM 2472 C C . ASP B 1 61 ? 4.461 37.75 16.406 1 42.69 61 ASP B C 1
ATOM 2474 O O . ASP B 1 61 ? 5.133 37.656 15.383 1 42.69 61 ASP B O 1
ATOM 2478 N N . VAL B 1 62 ? 5.324 37.125 17.203 1 50.03 62 VAL B N 1
ATOM 2479 C CA . VAL B 1 62 ? 5.879 35.781 17.094 1 50.03 62 VAL B CA 1
ATOM 2480 C C . VAL B 1 62 ? 4.945 34.906 16.281 1 50.03 62 VAL B C 1
ATOM 2482 O O . VAL B 1 62 ? 3.771 34.75 16.609 1 50.03 62 VAL B O 1
ATOM 2485 N N . ASP B 1 63 ? 4.863 34.938 14.914 1 68.69 63 ASP B N 1
ATOM 2486 C CA . ASP B 1 63 ? 3.947 34.469 13.891 1 68.69 63 ASP B CA 1
ATOM 2487 C C . ASP B 1 63 ? 3.402 33.062 14.25 1 68.69 63 ASP B C 1
ATOM 2489 O O . ASP B 1 63 ? 4.148 32.094 14.273 1 68.69 63 ASP B O 1
ATOM 2493 N N . GLY B 1 64 ? 2.529 33 15.344 1 77.38 64 GLY B N 1
ATOM 2494 C CA . GLY B 1 64 ? 1.811 31.797 15.75 1 77.38 64 GLY B CA 1
ATOM 2495 C C . GLY B 1 64 ? 1.708 30.766 14.641 1 77.38 64 GLY B C 1
ATOM 2496 O O . GLY B 1 64 ? 1.83 29.562 14.891 1 77.38 64 GLY B O 1
ATOM 2497 N N . GLY B 1 65 ? 1.529 31.219 13.531 1 83.56 65 GLY B N 1
ATOM 2498 C CA . GLY B 1 65 ? 1.479 30.297 12.406 1 83.56 65 GLY B CA 1
ATOM 2499 C C . GLY B 1 65 ? 2.775 29.531 12.195 1 83.56 65 GLY B C 1
ATOM 2500 O O . GLY B 1 65 ? 2.762 28.344 11.914 1 83.56 65 GLY B O 1
ATOM 2501 N N . GLU B 1 66 ? 3.818 30.234 12.383 1 86.75 66 GLU B N 1
ATOM 2502 C CA . GLU B 1 66 ? 5.121 29.594 12.211 1 86.75 66 GLU B CA 1
ATOM 2503 C C . GLU B 1 66 ? 5.379 28.562 13.312 1 86.75 66 GLU B C 1
ATOM 2505 O O . GLU B 1 66 ? 5.992 27.531 13.07 1 86.75 66 GLU B O 1
ATOM 2510 N N . ILE B 1 67 ? 4.969 28.953 14.508 1 88.75 67 ILE B N 1
ATOM 2511 C CA . ILE B 1 67 ? 5.145 28.031 15.617 1 88.75 67 ILE B CA 1
ATOM 2512 C C . ILE B 1 67 ? 4.332 26.766 15.375 1 88.75 67 ILE B C 1
ATOM 2514 O O . ILE B 1 67 ? 4.832 25.656 15.547 1 88.75 67 ILE B O 1
ATOM 2518 N N . VAL B 1 68 ? 3.053 27 14.992 1 89.31 68 VAL B N 1
ATOM 2519 C CA . VAL B 1 68 ? 2.193 25.844 14.703 1 89.31 68 VAL B CA 1
ATOM 2520 C C . VAL B 1 68 ? 2.791 25.031 13.562 1 89.31 68 VAL B C 1
ATOM 2522 O O . VAL B 1 68 ? 2.836 23.797 13.641 1 89.31 68 VAL B O 1
ATOM 2525 N N . ASP B 1 69 ? 3.219 25.641 12.617 1 92 69 ASP B N 1
ATOM 2526 C CA . ASP B 1 69 ? 3.848 24.938 11.5 1 92 69 ASP B CA 1
ATOM 2527 C C . ASP B 1 69 ? 5.066 24.156 11.969 1 92 69 ASP B C 1
ATOM 2529 O O . ASP B 1 69 ? 5.289 23.031 11.516 1 92 69 ASP B O 1
ATOM 2533 N N . GLY B 1 70 ? 5.887 24.734 12.82 1 91 70 GLY B N 1
ATOM 2534 C CA . GLY B 1 70 ? 7.035 24.031 13.367 1 91 70 GLY B CA 1
ATOM 2535 C C . GLY B 1 70 ? 6.656 22.797 14.172 1 91 70 GLY B C 1
ATOM 2536 O O . GLY B 1 70 ? 7.32 21.766 14.086 1 91 70 GLY B O 1
ATOM 2537 N N . TRP B 1 71 ? 5.59 22.969 14.852 1 90.81 71 TRP B N 1
ATOM 2538 C CA . TRP B 1 71 ? 5.109 21.828 15.641 1 90.81 71 TRP B CA 1
ATOM 2539 C C . TRP B 1 71 ? 4.664 20.688 14.727 1 90.81 71 TRP B C 1
ATOM 2541 O O . TRP B 1 71 ? 5.008 19.531 14.969 1 90.81 71 TRP B O 1
ATOM 2551 N N . ILE B 1 72 ? 3.918 21.016 13.695 1 92.69 72 ILE B N 1
ATOM 2552 C CA . ILE B 1 72 ? 3.438 19.984 12.781 1 92.69 72 ILE B CA 1
ATOM 2553 C C . ILE B 1 72 ? 4.621 19.312 12.086 1 92.69 72 ILE B C 1
ATOM 2555 O O . ILE B 1 72 ? 4.68 18.094 11.984 1 92.69 72 ILE B O 1
ATOM 2559 N N . LYS B 1 73 ? 5.504 20.109 11.648 1 91.06 73 LYS B N 1
ATOM 2560 C CA . LYS B 1 73 ? 6.672 19.594 10.953 1 91.06 73 LYS B CA 1
ATOM 2561 C C . LYS B 1 73 ? 7.52 18.719 11.867 1 91.06 73 LYS B C 1
ATOM 2563 O O . LYS B 1 73 ? 8.094 17.719 11.43 1 91.06 73 LYS B O 1
ATOM 2568 N N . GLY B 1 74 ? 7.59 19.062 13.07 1 90.81 74 GLY B N 1
ATOM 2569 C CA . GLY B 1 74 ? 8.367 18.297 14.039 1 90.81 74 GLY B CA 1
ATOM 2570 C C . GLY B 1 74 ? 7.699 16.984 14.43 1 90.81 74 GLY B C 1
ATOM 2571 O O . GLY B 1 74 ? 8.383 16 14.727 1 90.81 74 GLY B O 1
ATOM 2572 N N . LEU B 1 75 ? 6.441 16.953 14.391 1 92.25 75 LEU B N 1
ATOM 2573 C CA . LEU B 1 75 ? 5.707 15.781 14.852 1 92.25 75 LEU B CA 1
ATOM 2574 C C . LEU B 1 75 ? 5.344 14.867 13.688 1 92.25 75 LEU B C 1
ATOM 2576 O O . LEU B 1 75 ? 5.5 13.648 13.781 1 92.25 75 LEU B O 1
ATOM 2580 N N . CYS B 1 76 ? 4.855 15.492 12.648 1 95.12 76 CYS B N 1
ATOM 2581 C CA . CYS B 1 76 ? 4.34 14.719 11.523 1 95.12 76 CYS B CA 1
ATOM 2582 C C . CYS B 1 76 ? 4.633 15.414 10.203 1 95.12 76 CYS B C 1
ATOM 2584 O O . CYS B 1 76 ? 3.736 16.016 9.602 1 95.12 76 CYS B O 1
ATOM 2586 N N . PRO B 1 77 ? 5.82 15.203 9.656 1 93.75 77 PRO B N 1
ATOM 2587 C CA . PRO B 1 77 ? 6.211 15.883 8.414 1 93.75 77 PRO B CA 1
ATOM 2588 C C . PRO B 1 77 ? 5.316 15.508 7.238 1 93.75 77 PRO B C 1
ATOM 2590 O O . PRO B 1 77 ? 4.957 16.375 6.434 1 93.75 77 PRO B O 1
ATOM 2593 N N . PRO B 1 78 ? 4.883 14.289 7.148 1 94.88 78 PRO B N 1
ATOM 2594 C CA . PRO B 1 78 ? 4.012 13.961 6.02 1 94.88 78 PRO B CA 1
ATOM 2595 C C . PRO B 1 78 ? 2.693 14.734 6.047 1 94.88 78 PRO B C 1
ATOM 2597 O O . PRO B 1 78 ? 2.195 15.148 4.996 1 94.88 78 PRO B O 1
ATOM 2600 N N . LEU B 1 79 ? 2.135 14.852 7.215 1 94.12 79 LEU B N 1
ATOM 2601 C CA . LEU B 1 79 ? 0.914 15.641 7.34 1 94.12 79 LEU B CA 1
ATOM 2602 C C . LEU B 1 79 ? 1.161 17.094 6.949 1 94.12 79 LEU B C 1
ATOM 2604 O O . LEU B 1 79 ? 0.345 17.703 6.254 1 94.12 79 LEU B O 1
ATOM 2608 N N . TYR B 1 80 ? 2.275 17.625 7.375 1 93.94 80 TYR B N 1
ATOM 2609 C CA . TYR B 1 80 ? 2.641 19 7.031 1 93.94 80 TYR B CA 1
ATOM 2610 C C . TYR B 1 80 ? 2.754 19.172 5.523 1 93.94 80 TYR B C 1
ATOM 2612 O O . TYR B 1 80 ? 2.209 20.125 4.957 1 93.94 80 TYR B O 1
ATOM 2620 N N . ASP B 1 81 ? 3.463 18.25 4.891 1 92.19 81 ASP B N 1
ATOM 2621 C CA . ASP B 1 81 ? 3.686 18.312 3.451 1 92.19 81 ASP B CA 1
ATOM 2622 C C . ASP B 1 81 ? 2.365 18.25 2.688 1 92.19 81 ASP B C 1
ATOM 2624 O O . ASP B 1 81 ? 2.188 18.938 1.676 1 92.19 81 ASP B O 1
ATOM 2628 N N . PHE B 1 82 ? 1.529 17.438 3.162 1 92.56 82 PHE B N 1
ATOM 2629 C CA . PHE B 1 82 ? 0.248 17.297 2.482 1 92.56 82 PHE B CA 1
ATOM 2630 C C . PHE B 1 82 ? -0.596 18.547 2.645 1 92.56 82 PHE B C 1
ATOM 2632 O O . PHE B 1 82 ? -1.213 19.016 1.685 1 92.56 82 PHE B O 1
ATOM 2639 N N . LEU B 1 83 ? -0.656 19.109 3.83 1 92.25 83 LEU B N 1
ATOM 2640 C CA . LEU B 1 83 ? -1.419 20.328 4.078 1 92.25 83 LEU B CA 1
ATOM 2641 C C . LEU B 1 83 ? -0.85 21.5 3.283 1 92.25 83 LEU B C 1
ATOM 2643 O O . LEU B 1 83 ? -1.602 22.344 2.795 1 92.25 83 LEU B O 1
ATOM 2647 N N . ASP B 1 84 ? 0.421 21.469 3.117 1 91.81 84 ASP B N 1
ATOM 2648 C CA . ASP B 1 84 ? 1.096 22.547 2.402 1 91.81 84 ASP B CA 1
ATOM 2649 C C . ASP B 1 84 ? 0.706 22.562 0.926 1 91.81 84 ASP B C 1
ATOM 2651 O O . ASP B 1 84 ? 0.832 23.578 0.25 1 91.81 84 ASP B O 1
ATOM 2655 N N . LEU B 1 85 ? 0.287 21.422 0.439 1 90.06 85 LEU B N 1
ATOM 2656 C CA . LEU B 1 85 ? -0.169 21.328 -0.943 1 90.06 85 LEU B CA 1
ATOM 2657 C C . LEU B 1 85 ? -1.49 22.062 -1.133 1 90.06 85 LEU B C 1
ATOM 2659 O O . LEU B 1 85 ? -1.77 22.578 -2.219 1 90.06 85 LEU B O 1
ATOM 2663 N N . LEU B 1 86 ? -2.324 22.094 -0.114 1 89.56 86 LEU B N 1
ATOM 2664 C CA . LEU B 1 86 ? -3.686 22.609 -0.225 1 89.56 86 LEU B CA 1
ATOM 2665 C C . LEU B 1 86 ? -3.754 24.062 0.219 1 89.56 86 LEU B C 1
ATOM 2667 O O . LEU B 1 86 ? -4.688 24.781 -0.14 1 89.56 86 LEU B O 1
ATOM 2671 N N . GLY B 1 87 ? -2.83 24.531 1.042 1 90.25 87 GLY B N 1
ATOM 2672 C CA . GLY B 1 87 ? -2.801 25.859 1.611 1 90.25 87 GLY B CA 1
ATOM 2673 C C . GLY B 1 87 ? -1.859 25.984 2.795 1 90.25 87 GLY B C 1
ATOM 2674 O O . GLY B 1 87 ? -1.008 25.125 3.01 1 90.25 87 GLY B O 1
ATOM 2675 N N . PRO B 1 88 ? -1.992 27.125 3.451 1 90.75 88 PRO B N 1
ATOM 2676 C CA . PRO B 1 88 ? -1.136 27.281 4.629 1 90.75 88 PRO B CA 1
ATOM 2677 C C . PRO B 1 88 ? -1.419 26.25 5.711 1 90.75 88 PRO B C 1
ATOM 2679 O O . PRO B 1 88 ? -2.537 26.172 6.227 1 90.75 88 PRO B O 1
ATOM 2682 N N . PRO B 1 89 ? -0.468 25.516 6.094 1 92.5 89 PRO B N 1
ATOM 2683 C CA . PRO B 1 89 ? -0.677 24.391 7.016 1 92.5 89 PRO B CA 1
ATOM 2684 C C . PRO B 1 89 ? -1.229 24.828 8.367 1 92.5 89 PRO B C 1
ATOM 2686 O O . PRO B 1 89 ? -2.023 24.109 8.977 1 92.5 89 PRO B O 1
ATOM 2689 N N . HIS B 1 90 ? -0.848 26 8.898 1 92.19 90 HIS B N 1
ATOM 2690 C CA . HIS B 1 90 ? -1.314 26.422 10.211 1 92.19 90 HIS B CA 1
ATOM 2691 C C . HIS B 1 90 ? -2.814 26.703 10.203 1 92.19 90 HIS B C 1
ATOM 2693 O O . HIS B 1 90 ? -3.486 26.547 11.227 1 92.19 90 HIS B O 1
ATOM 2699 N N . ILE B 1 91 ? -3.326 27.031 9.125 1 92.06 91 ILE B N 1
ATOM 2700 C CA . ILE B 1 91 ? -4.766 27.234 9.008 1 92.06 91 ILE B CA 1
ATOM 2701 C C . ILE B 1 91 ? -5.465 25.906 8.758 1 92.06 91 ILE B C 1
ATOM 2703 O O . ILE B 1 91 ? -6.488 25.609 9.375 1 92.06 91 ILE B O 1
ATOM 2707 N N . LEU B 1 92 ? -4.906 25.125 7.953 1 92.25 92 LEU B N 1
ATOM 2708 C CA . LEU B 1 92 ? -5.543 23.891 7.527 1 92.25 92 LEU B CA 1
ATOM 2709 C C . LEU B 1 92 ? -5.551 22.859 8.656 1 92.25 92 LEU B C 1
ATOM 2711 O O . LEU B 1 92 ? -6.434 22 8.719 1 92.25 92 LEU B O 1
ATOM 2715 N N . ILE B 1 93 ? -4.574 23 9.484 1 92.19 93 ILE B N 1
ATOM 2716 C CA . ILE B 1 93 ? -4.559 22.062 10.609 1 92.19 93 ILE B CA 1
ATOM 2717 C C . ILE B 1 93 ? -5.754 22.328 11.516 1 92.19 93 ILE B C 1
ATOM 2719 O O . ILE B 1 93 ? -6.301 21.406 12.125 1 92.19 93 ILE B O 1
ATOM 2723 N N . CYS B 1 94 ? -6.137 23.562 11.68 1 90.94 94 CYS B N 1
ATOM 2724 C CA . CYS B 1 94 ? -7.305 23.906 12.484 1 90.94 94 CYS B CA 1
ATOM 2725 C C . CYS B 1 94 ? -8.578 23.328 11.867 1 90.94 94 CYS B C 1
ATOM 2727 O O . CYS B 1 94 ? -9.398 22.734 12.57 1 90.94 94 CYS B O 1
ATOM 2729 N N . ILE B 1 95 ? -8.688 23.484 10.602 1 88.88 95 ILE B N 1
ATOM 2730 C CA . ILE B 1 95 ? -9.836 22.922 9.875 1 88.88 95 ILE B CA 1
ATOM 2731 C C . ILE B 1 95 ? -9.836 21.406 10.008 1 88.88 95 ILE B C 1
ATOM 2733 O O . ILE B 1 95 ? -10.883 20.797 10.219 1 88.88 95 ILE B O 1
ATOM 2737 N N . PHE B 1 96 ? -8.672 20.906 9.914 1 88.94 96 PHE B N 1
ATOM 2738 C CA . PHE B 1 96 ? -8.492 19.469 10.023 1 88.94 96 PHE B CA 1
ATOM 2739 C C . PHE B 1 96 ? -8.969 18.969 11.391 1 88.94 96 PHE B C 1
ATOM 2741 O O . PHE B 1 96 ? -9.672 17.953 11.477 1 88.94 96 PHE B O 1
ATOM 2748 N N . ILE B 1 97 ? -8.633 19.641 12.422 1 88.12 97 ILE B N 1
ATOM 2749 C CA . ILE B 1 97 ? -8.992 19.25 13.781 1 88.12 97 ILE B CA 1
ATOM 2750 C C . ILE B 1 97 ? -10.5 19.375 13.969 1 88.12 97 ILE B C 1
ATOM 2752 O O . ILE B 1 97 ? -11.133 18.5 14.555 1 88.12 97 ILE B O 1
ATOM 2756 N N . VAL B 1 98 ? -11.078 20.391 13.422 1 87.12 98 VAL B N 1
ATOM 2757 C CA . VAL B 1 98 ? -12.523 20.578 13.539 1 87.12 98 VAL B CA 1
ATOM 2758 C C . VAL B 1 98 ? -13.258 19.469 12.789 1 87.12 98 VAL B C 1
ATOM 2760 O O . VAL B 1 98 ? -14.242 18.922 13.297 1 87.12 98 VAL B O 1
ATOM 2763 N N . LEU B 1 99 ? -12.781 19.203 11.641 1 85.56 99 LEU B N 1
ATOM 2764 C CA . LEU B 1 99 ? -13.406 18.141 10.852 1 85.56 99 LEU B CA 1
ATOM 2765 C C . LEU B 1 99 ? -13.328 16.812 11.578 1 85.56 99 LEU B C 1
ATOM 2767 O O . LEU B 1 99 ? -14.266 16.016 11.523 1 85.56 99 LEU B O 1
ATOM 2771 N N . HIS B 1 100 ? -12.258 16.594 12.203 1 87.31 100 HIS B N 1
ATOM 2772 C CA . HIS B 1 100 ? -12.109 15.352 12.961 1 87.31 100 HIS B CA 1
ATOM 2773 C C . HIS B 1 100 ? -13.078 15.312 14.148 1 87.31 100 HIS B C 1
ATOM 2775 O O . HIS B 1 100 ? -13.633 14.266 14.461 1 87.31 100 HIS B O 1
ATOM 2781 N N . PHE B 1 101 ? -13.172 16.453 14.75 1 85.06 101 PHE B N 1
ATOM 2782 C CA . PHE B 1 101 ? -14.102 16.531 15.875 1 85.06 101 PHE B CA 1
ATOM 2783 C C . PHE B 1 101 ? -15.523 16.219 15.43 1 85.06 101 PHE B C 1
ATOM 2785 O O . PHE B 1 101 ? -16.234 15.453 16.078 1 85.06 101 PHE B O 1
ATOM 2792 N N . VAL B 1 102 ? -15.906 16.734 14.336 1 82.19 102 VAL B N 1
ATOM 2793 C CA . VAL B 1 102 ? -17.234 16.5 13.789 1 82.19 102 VAL B CA 1
ATOM 2794 C C . VAL B 1 102 ? -17.375 15.023 13.406 1 82.19 102 VAL B C 1
ATOM 2796 O O . VAL B 1 102 ? -18.422 14.414 13.641 1 82.19 102 VAL B O 1
ATOM 2799 N N . TYR B 1 103 ? -16.344 14.523 12.875 1 83.31 103 TYR B N 1
ATOM 2800 C CA . TYR B 1 103 ? -16.344 13.117 12.469 1 83.31 103 TYR B CA 1
ATOM 2801 C C . TYR B 1 103 ? -16.484 12.203 13.672 1 83.31 103 TYR B C 1
ATOM 2803 O O . TYR B 1 103 ? -17.203 11.195 13.609 1 83.31 103 TYR B O 1
ATOM 2811 N N . TRP B 1 104 ? -15.875 12.586 14.695 1 82.25 104 TRP B N 1
ATOM 2812 C CA . TRP B 1 104 ? -15.883 11.727 15.875 1 82.25 104 TRP B CA 1
ATOM 2813 C C . TRP B 1 104 ? -17.188 11.867 16.641 1 82.25 104 TRP B C 1
ATOM 2815 O O . TRP B 1 104 ? -17.625 10.93 17.328 1 82.25 104 TRP B O 1
ATOM 2825 N N . CYS B 1 105 ? -17.703 13.023 16.438 1 76.25 105 CYS B N 1
ATOM 2826 C CA . CYS B 1 105 ? -18.984 13.242 17.109 1 76.25 105 CYS B CA 1
ATOM 2827 C C . CYS B 1 105 ? -20.141 12.734 16.266 1 76.25 105 CYS B C 1
ATOM 2829 O O . CYS B 1 105 ? -20.328 13.164 15.125 1 76.25 105 CYS B O 1
ATOM 2831 N N . ARG B 1 106 ? -20.422 11.383 16.297 1 62.44 106 ARG B N 1
ATOM 2832 C CA . ARG B 1 106 ? -21.422 10.609 15.57 1 62.44 106 ARG B CA 1
ATOM 2833 C C . ARG B 1 106 ? -22.547 11.5 15.078 1 62.44 106 ARG B C 1
ATOM 2835 O O . ARG B 1 106 ? -23.031 11.336 13.953 1 62.44 106 ARG B O 1
ATOM 2842 N N . TYR B 1 107 ? -22.984 12.406 15.82 1 61.16 107 TYR B N 1
ATOM 2843 C CA . TYR B 1 107 ? -24.266 13.07 15.578 1 61.16 107 TYR B CA 1
ATOM 2844 C C . TYR B 1 107 ? -24.094 14.227 14.602 1 61.16 107 TYR B C 1
ATOM 2846 O O . TYR B 1 107 ? -25.078 14.711 14.039 1 61.16 107 TYR B O 1
ATOM 2854 N N . ALA B 1 108 ? -22.812 14.461 14.164 1 64.19 108 ALA B N 1
ATOM 2855 C CA . ALA B 1 108 ? -22.734 15.742 13.469 1 64.19 108 ALA B CA 1
ATOM 2856 C C . ALA B 1 108 ? -22.453 15.547 11.984 1 64.19 108 ALA B C 1
ATOM 2858 O O . ALA B 1 108 ? -22.75 16.422 11.164 1 64.19 108 ALA B O 1
ATOM 2859 N N . ALA B 1 109 ? -21.922 14.438 11.609 1 66.25 109 ALA B N 1
ATOM 2860 C CA . ALA B 1 109 ? -21.594 14.32 10.188 1 66.25 109 ALA B CA 1
ATOM 2861 C C . ALA B 1 109 ? -22.469 13.258 9.516 1 66.25 109 ALA B C 1
ATOM 2863 O O . ALA B 1 109 ? -22.719 12.195 10.094 1 66.25 109 ALA B O 1
ATOM 2864 N N . PRO B 1 110 ? -23.141 13.789 8.336 1 70.69 110 PRO B N 1
ATOM 2865 C CA . PRO B 1 110 ? -23.875 12.789 7.566 1 70.69 110 PRO B CA 1
ATOM 2866 C C . PRO B 1 110 ? -23.062 11.523 7.305 1 70.69 110 PRO B C 1
ATOM 2868 O O . PRO B 1 110 ? -21.859 11.602 7.047 1 70.69 110 PRO B O 1
ATOM 2871 N N . TRP B 1 111 ? -23.656 10.453 7.477 1 67.12 111 TRP B N 1
ATOM 2872 C CA . TRP B 1 111 ? -23.031 9.141 7.402 1 67.12 111 TRP B CA 1
ATOM 2873 C C . TRP B 1 111 ? -22.297 8.961 6.078 1 67.12 111 TRP B C 1
ATOM 2875 O O . TRP B 1 111 ? -21.25 8.32 6.023 1 67.12 111 TRP B O 1
ATOM 2885 N N . TYR B 1 112 ? -22.797 9.562 5.082 1 67.12 112 TYR B N 1
ATOM 2886 C CA . TYR B 1 112 ? -22.219 9.328 3.762 1 67.12 112 TYR B CA 1
ATOM 2887 C C . TYR B 1 112 ? -20.922 10.094 3.594 1 67.12 112 TYR B C 1
ATOM 2889 O O . TYR B 1 112 ? -20.172 9.859 2.643 1 67.12 112 TYR B O 1
ATOM 2897 N N . LEU B 1 113 ? -20.562 10.883 4.539 1 73.69 113 LEU B N 1
ATOM 2898 C CA . LEU B 1 113 ? -19.312 11.625 4.465 1 73.69 113 LEU B CA 1
ATOM 2899 C C . LEU B 1 113 ? -18.281 11.055 5.434 1 73.69 113 LEU B C 1
ATOM 2901 O O . LEU B 1 113 ? -17.141 11.508 5.461 1 73.69 113 LEU B O 1
ATOM 2905 N N . HIS B 1 114 ? -18.672 10.023 6.09 1 74.31 114 HIS B N 1
ATOM 2906 C CA . HIS B 1 114 ? -17.797 9.492 7.133 1 74.31 114 HIS B CA 1
ATOM 2907 C C . HIS B 1 114 ? -16.547 8.844 6.535 1 74.31 114 HIS B C 1
ATOM 2909 O O . HIS B 1 114 ? -15.539 8.688 7.219 1 74.31 114 HIS B O 1
ATOM 2915 N N . PHE B 1 115 ? -16.609 8.672 5.258 1 73.31 115 PHE B N 1
ATOM 2916 C CA . PHE B 1 115 ? -15.469 7.988 4.652 1 73.31 115 PHE B CA 1
ATOM 2917 C C . PHE B 1 115 ? -14.391 8.992 4.254 1 73.31 115 PHE B C 1
ATOM 2919 O O . PHE B 1 115 ? -13.25 8.609 4.004 1 73.31 115 PHE B O 1
ATOM 2926 N N . LEU B 1 116 ? -14.656 10.203 4.262 1 76.81 116 LEU B N 1
ATOM 2927 C CA . LEU B 1 116 ? -13.742 11.203 3.713 1 76.81 116 LEU B CA 1
ATOM 2928 C C . LEU B 1 116 ? -12.508 11.352 4.594 1 76.81 116 LEU B C 1
ATOM 2930 O O . LEU B 1 116 ? -11.383 11.422 4.09 1 76.81 116 LEU B O 1
ATOM 2934 N N . ILE B 1 117 ? -12.711 11.336 5.879 1 83.25 117 ILE B N 1
ATOM 2935 C CA . ILE B 1 117 ? -11.586 11.57 6.781 1 83.25 117 ILE B CA 1
ATOM 2936 C C . ILE B 1 117 ? -10.656 10.359 6.785 1 83.25 117 ILE B C 1
ATOM 2938 O O . ILE B 1 117 ? -9.453 10.492 6.562 1 83.25 117 ILE B O 1
ATOM 2942 N N . PRO B 1 118 ? -11.211 9.211 6.883 1 85.31 118 PRO B N 1
ATOM 2943 C CA . PRO B 1 118 ? -10.328 8.039 6.863 1 85.31 118 PRO B CA 1
ATOM 2944 C C . PRO B 1 118 ? -9.625 7.859 5.52 1 85.31 118 PRO B C 1
ATOM 2946 O O . PRO B 1 118 ? -8.453 7.477 5.484 1 85.31 118 PRO B O 1
ATOM 2949 N N . TRP B 1 119 ? -10.273 8.227 4.559 1 85.31 119 TRP B N 1
ATOM 2950 C CA . TRP B 1 119 ? -9.664 8.039 3.242 1 85.31 119 TRP B CA 1
ATOM 2951 C C . TRP B 1 119 ? -8.492 8.984 3.043 1 85.31 119 TRP B C 1
ATOM 2953 O O . TRP B 1 119 ? -7.469 8.609 2.465 1 85.31 119 TRP B O 1
ATOM 2963 N N . MET B 1 120 ? -8.672 10.164 3.5 1 88.81 120 MET B N 1
ATOM 2964 C CA . MET B 1 120 ? -7.605 11.148 3.359 1 88.81 120 MET B CA 1
ATOM 2965 C C . MET B 1 120 ? -6.367 10.727 4.145 1 88.81 120 MET B C 1
ATOM 2967 O O . MET B 1 120 ? -5.262 10.68 3.596 1 88.81 120 MET B O 1
ATOM 2971 N N . GLU B 1 121 ? -6.531 10.289 5.293 1 93.38 121 GLU B N 1
ATOM 2972 C CA . GLU B 1 121 ? -5.414 10.047 6.199 1 93.38 121 GLU B CA 1
ATOM 2973 C C . GLU B 1 121 ? -4.82 8.656 5.992 1 93.38 121 GLU B C 1
ATOM 2975 O O . GLU B 1 121 ? -3.617 8.461 6.176 1 93.38 121 GLU B O 1
ATOM 2980 N N . ILE B 1 122 ? -5.605 7.773 5.578 1 93.31 122 ILE B N 1
ATOM 2981 C CA . ILE B 1 122 ? -5.156 6.391 5.461 1 93.31 122 ILE B CA 1
ATOM 2982 C C . ILE B 1 122 ? -4.555 6.16 4.074 1 93.31 122 ILE B C 1
ATOM 2984 O O . ILE B 1 122 ? -3.598 5.395 3.926 1 93.31 122 ILE B O 1
ATOM 2988 N N . TYR B 1 123 ? -5.047 6.926 3.08 1 91.56 123 TYR B N 1
ATOM 2989 C CA . TYR B 1 123 ? -4.645 6.555 1.728 1 91.56 123 TYR B CA 1
ATOM 2990 C C . TYR B 1 123 ? -4.066 7.75 0.983 1 91.56 123 TYR B C 1
ATOM 2992 O O . TYR B 1 123 ? -2.967 7.672 0.428 1 91.56 123 TYR B O 1
ATOM 3000 N N . PHE B 1 124 ? -4.668 8.875 1.066 1 91.06 124 PHE B N 1
ATOM 3001 C CA . PHE B 1 124 ? -4.277 9.992 0.21 1 91.06 124 PHE B CA 1
ATOM 3002 C C . PHE B 1 124 ? -2.941 10.57 0.655 1 91.06 124 PHE B C 1
ATOM 3004 O O . PHE B 1 124 ? -2.068 10.836 -0.173 1 91.06 124 PHE B O 1
ATOM 3011 N N . ILE B 1 125 ? -2.832 10.781 1.883 1 94.5 125 ILE B N 1
ATOM 3012 C CA . ILE B 1 125 ? -1.586 11.344 2.389 1 94.5 125 ILE B CA 1
ATOM 3013 C C . ILE B 1 125 ? -0.43 10.391 2.092 1 94.5 125 ILE B C 1
ATOM 3015 O O . ILE B 1 125 ? 0.566 10.789 1.481 1 94.5 125 ILE B O 1
ATOM 3019 N N . PRO B 1 126 ? -0.582 9.141 2.426 1 95.38 126 PRO B N 1
ATOM 3020 C CA . PRO B 1 126 ? 0.504 8.203 2.123 1 95.38 126 PRO B CA 1
ATOM 3021 C C . PRO B 1 126 ? 0.763 8.062 0.624 1 95.38 126 PRO B C 1
ATOM 3023 O O . PRO B 1 126 ? 1.911 7.898 0.205 1 95.38 126 PRO B O 1
ATOM 3026 N N . MET B 1 127 ? -0.294 8.125 -0.126 1 92.5 127 MET B N 1
ATOM 3027 C CA . MET B 1 127 ? -0.126 8.023 -1.573 1 92.5 127 MET B CA 1
ATOM 3028 C C . MET B 1 127 ? 0.69 9.195 -2.111 1 92.5 127 MET B C 1
ATOM 3030 O O . MET B 1 127 ? 1.595 9 -2.926 1 92.5 127 MET B O 1
ATOM 3034 N N . TYR B 1 128 ? 0.376 10.32 -1.705 1 91.81 128 TYR B N 1
ATOM 3035 C CA . TYR B 1 128 ? 1.099 11.516 -2.123 1 91.81 128 TYR B CA 1
ATOM 3036 C C . TYR B 1 128 ? 2.555 11.461 -1.679 1 91.81 128 TYR B C 1
ATOM 3038 O O . TYR B 1 128 ? 3.461 11.766 -2.457 1 91.81 128 TYR B O 1
ATOM 3046 N N . CYS B 1 129 ? 2.762 11.047 -0.494 1 93.94 129 CYS B N 1
ATOM 3047 C CA . CYS B 1 129 ? 4.117 10.984 0.039 1 93.94 129 CYS B CA 1
ATOM 3048 C C . CYS B 1 129 ? 4.91 9.859 -0.619 1 93.94 129 CYS B C 1
ATOM 3050 O O . CYS B 1 129 ? 6.125 9.969 -0.787 1 93.94 129 CYS B O 1
ATOM 3052 N N . SER B 1 130 ? 4.223 8.781 -0.92 1 93.38 130 SER B N 1
ATOM 3053 C CA . SER B 1 130 ? 4.879 7.719 -1.674 1 93.38 130 SER B CA 1
ATOM 3054 C C . SER B 1 130 ? 5.312 8.203 -3.053 1 93.38 130 SER B C 1
ATOM 3056 O O . SER B 1 130 ? 6.41 7.879 -3.512 1 93.38 130 SER B O 1
ATOM 3058 N N . TYR B 1 131 ? 4.426 8.953 -3.648 1 90.31 131 TYR B N 1
ATOM 3059 C CA . TYR B 1 131 ? 4.746 9.562 -4.934 1 90.31 131 TYR B CA 1
ATOM 3060 C C . TYR B 1 131 ? 5.992 10.438 -4.832 1 90.31 131 TYR B C 1
ATOM 3062 O O . TYR B 1 131 ? 6.898 10.328 -5.66 1 90.31 131 TYR B O 1
ATOM 3070 N N . ARG B 1 132 ? 6.086 11.211 -3.873 1 90 132 ARG B N 1
ATOM 3071 C CA . ARG B 1 132 ? 7.242 12.07 -3.641 1 90 132 ARG B CA 1
ATOM 3072 C C . ARG B 1 132 ? 8.484 11.242 -3.33 1 90 132 ARG B C 1
ATOM 3074 O O . ARG B 1 132 ? 9.594 11.586 -3.746 1 90 132 ARG B O 1
ATOM 3081 N N . SER B 1 133 ? 8.273 10.188 -2.613 1 91.94 133 SER B N 1
ATOM 3082 C CA . SER B 1 133 ? 9.391 9.328 -2.23 1 91.94 133 SER B CA 1
ATOM 3083 C C . SER B 1 133 ? 9.984 8.617 -3.443 1 91.94 133 SER B C 1
ATOM 3085 O O . SER B 1 133 ? 11.188 8.359 -3.49 1 91.94 133 SER B O 1
ATOM 3087 N N . ILE B 1 134 ? 9.141 8.328 -4.355 1 90.31 134 ILE B N 1
ATOM 3088 C CA . ILE B 1 134 ? 9.602 7.676 -5.574 1 90.31 134 ILE B CA 1
ATOM 3089 C C . ILE B 1 134 ? 10.477 8.633 -6.375 1 90.31 134 ILE B C 1
ATOM 3091 O O . ILE B 1 134 ? 11.531 8.25 -6.887 1 90.31 134 ILE B O 1
ATOM 3095 N N . ILE B 1 135 ? 10.117 9.898 -6.406 1 87.12 135 ILE B N 1
ATOM 3096 C CA . ILE B 1 135 ? 10.82 10.906 -7.195 1 87.12 135 ILE B CA 1
ATOM 3097 C C . ILE B 1 135 ? 12.102 11.328 -6.477 1 87.12 135 ILE B C 1
ATOM 3099 O O . ILE B 1 135 ? 13.164 11.398 -7.09 1 87.12 135 ILE B O 1
ATOM 3103 N N . SER B 1 136 ? 12.047 11.508 -5.191 1 85.31 136 SER B N 1
ATOM 3104 C CA . SER B 1 136 ? 13.188 12.039 -4.441 1 85.31 136 SER B CA 1
ATOM 3105 C C . SER B 1 136 ? 14.141 10.922 -4.031 1 85.31 136 SER B C 1
ATOM 3107 O O . SER B 1 136 ? 15.328 11.164 -3.799 1 85.31 136 SER B O 1
ATOM 3109 N N . GLY B 1 137 ? 13.609 9.742 -3.9 1 89.06 137 GLY B N 1
ATOM 3110 C CA . GLY B 1 137 ? 14.43 8.641 -3.43 1 89.06 137 GLY B CA 1
ATOM 3111 C C . GLY B 1 137 ? 14.57 8.602 -1.921 1 89.06 137 GLY B C 1
ATOM 3112 O O . GLY B 1 137 ? 15.289 7.762 -1.379 1 89.06 137 GLY B O 1
ATOM 3113 N N . GLN B 1 138 ? 13.789 9.5 -1.232 1 88.12 138 GLN B N 1
ATOM 3114 C CA . GLN B 1 138 ? 13.891 9.57 0.221 1 88.12 138 GLN B CA 1
ATOM 3115 C C . GLN B 1 138 ? 12.695 8.891 0.888 1 88.12 138 GLN B C 1
ATOM 3117 O O . GLN B 1 138 ? 11.625 8.773 0.286 1 88.12 138 GLN B O 1
ATOM 3122 N N . GLU B 1 139 ? 12.828 8.344 2.049 1 92.5 139 GLU B N 1
ATOM 3123 C CA . GLU B 1 139 ? 11.797 7.809 2.932 1 92.5 139 GLU B CA 1
ATOM 3124 C C . GLU B 1 139 ? 11.062 6.637 2.277 1 92.5 139 GLU B C 1
ATOM 3126 O O . GLU B 1 139 ? 9.883 6.41 2.547 1 92.5 139 GLU B O 1
ATOM 3131 N N . ARG B 1 140 ? 11.688 5.93 1.377 1 94.25 140 ARG B N 1
ATOM 3132 C CA . ARG B 1 140 ? 11.047 4.801 0.713 1 94.25 140 ARG B CA 1
ATOM 3133 C C . ARG B 1 140 ? 10.734 3.686 1.706 1 94.25 140 ARG B C 1
ATOM 3135 O O . ARG B 1 140 ? 9.688 3.043 1.621 1 94.25 140 ARG B O 1
ATOM 3142 N N . VAL B 1 141 ? 11.633 3.494 2.645 1 93.06 141 VAL B N 1
ATOM 3143 C CA . VAL B 1 141 ? 11.453 2.438 3.635 1 93.06 141 VAL B CA 1
ATOM 3144 C C . VAL B 1 141 ? 10.258 2.766 4.527 1 93.06 141 VAL B C 1
ATOM 3146 O O . VAL B 1 141 ? 9.5 1.873 4.906 1 93.06 141 VAL B O 1
ATOM 3149 N N . LEU B 1 142 ? 10.094 3.998 4.812 1 95.12 142 LEU B N 1
ATOM 3150 C CA . LEU B 1 142 ? 8.969 4.422 5.641 1 95.12 142 LEU B CA 1
ATOM 3151 C C . LEU B 1 142 ? 7.641 4.047 4.98 1 95.12 142 LEU B C 1
ATOM 3153 O O . LEU B 1 142 ? 6.797 3.402 5.605 1 95.12 142 LEU B O 1
ATOM 3157 N N . TRP B 1 143 ? 7.504 4.375 3.768 1 96.56 143 TRP B N 1
ATOM 3158 C CA . TRP B 1 143 ? 6.207 4.203 3.121 1 96.56 143 TRP B CA 1
ATOM 3159 C C . TRP B 1 143 ? 5.98 2.744 2.734 1 96.56 143 TRP B C 1
ATOM 3161 O O . TRP B 1 143 ? 4.844 2.262 2.75 1 96.56 143 TRP B O 1
ATOM 3171 N N . LEU B 1 144 ? 7.02 2.049 2.469 1 96 144 LEU B N 1
ATOM 3172 C CA . LEU B 1 144 ? 6.855 0.614 2.27 1 96 144 LEU B CA 1
ATOM 3173 C C . LEU B 1 144 ? 6.418 -0.067 3.562 1 96 144 LEU B C 1
ATOM 3175 O O . LEU B 1 144 ? 5.578 -0.97 3.539 1 96 144 LEU B O 1
ATOM 3179 N N . SER B 1 145 ? 6.98 0.306 4.656 1 95.06 145 SER B N 1
ATOM 3180 C CA . SER B 1 145 ? 6.578 -0.236 5.949 1 95.06 145 SER B CA 1
ATOM 3181 C C . SER B 1 145 ? 5.121 0.093 6.254 1 95.06 145 SER B C 1
ATOM 3183 O O . SER B 1 145 ? 4.363 -0.772 6.699 1 95.06 145 SER B O 1
ATOM 3185 N N . TYR B 1 146 ? 4.777 1.354 5.988 1 96.62 146 TYR B N 1
ATOM 3186 C CA . TYR B 1 146 ? 3.404 1.782 6.223 1 96.62 146 TYR B CA 1
ATOM 3187 C C . TYR B 1 146 ? 2.422 0.909 5.453 1 96.62 146 TYR B C 1
ATOM 3189 O O . TYR B 1 146 ? 1.455 0.398 6.027 1 96.62 146 TYR B O 1
ATOM 3197 N N . TRP B 1 147 ? 2.654 0.771 4.145 1 94.75 147 TRP B N 1
ATOM 3198 C CA . TRP B 1 147 ? 1.729 0.014 3.309 1 94.75 147 TRP B CA 1
ATOM 3199 C C . TRP B 1 147 ? 1.675 -1.447 3.742 1 94.75 147 TRP B C 1
ATOM 3201 O O . TRP B 1 147 ? 0.619 -2.082 3.682 1 94.75 147 TRP B O 1
ATOM 3211 N N . SER B 1 148 ? 2.799 -2.004 4.109 1 92.06 148 SER B N 1
ATOM 3212 C CA . SER B 1 148 ? 2.828 -3.387 4.57 1 92.06 148 SER B CA 1
ATOM 3213 C C . SER B 1 148 ? 2.01 -3.561 5.848 1 92.06 148 SER B C 1
ATOM 3215 O O . SER B 1 148 ? 1.224 -4.504 5.965 1 92.06 148 SER B O 1
ATOM 3217 N N . ILE B 1 149 ? 2.164 -2.68 6.75 1 93.5 149 ILE B N 1
ATOM 3218 C CA . ILE B 1 149 ? 1.437 -2.746 8.016 1 93.5 149 ILE B CA 1
ATOM 3219 C C . ILE B 1 149 ? -0.056 -2.541 7.762 1 93.5 149 ILE B C 1
ATOM 3221 O O . ILE B 1 149 ? -0.891 -3.252 8.32 1 93.5 149 ILE B O 1
ATOM 3225 N N . LEU B 1 150 ? -0.349 -1.535 6.914 1 93 150 LEU B N 1
ATOM 3226 C CA . LEU B 1 150 ? -1.748 -1.282 6.586 1 93 150 LEU B CA 1
ATOM 3227 C C . LEU B 1 150 ? -2.398 -2.525 5.984 1 93 150 LEU B C 1
ATOM 3229 O O . LEU B 1 150 ? -3.553 -2.832 6.285 1 93 150 LEU B O 1
ATOM 3233 N N . SER B 1 151 ? -1.668 -3.225 5.156 1 89.38 151 SER B N 1
ATOM 3234 C CA . SER B 1 151 ? -2.205 -4.434 4.539 1 89.38 151 SER B CA 1
ATOM 3235 C C . SER B 1 151 ? -2.549 -5.484 5.59 1 89.38 151 SER B C 1
ATOM 3237 O O . SER B 1 151 ? -3.57 -6.168 5.48 1 89.38 151 SER B O 1
ATOM 3239 N N . VAL B 1 152 ? -1.75 -5.656 6.559 1 88.75 152 VAL B N 1
ATOM 3240 C CA . VAL B 1 152 ? -2.006 -6.605 7.637 1 88.75 152 VAL B CA 1
ATOM 3241 C C . VAL B 1 152 ? -3.252 -6.188 8.414 1 88.75 152 VAL B C 1
ATOM 3243 O O . VAL B 1 152 ? -4.105 -7.02 8.727 1 88.75 152 VAL B O 1
ATOM 3246 N N . VAL B 1 153 ? -3.342 -4.91 8.664 1 89.19 153 VAL B N 1
ATOM 3247 C CA . VAL B 1 153 ? -4.488 -4.383 9.398 1 89.19 153 VAL B CA 1
ATOM 3248 C C . VAL B 1 153 ? -5.77 -4.629 8.609 1 89.19 153 VAL B C 1
ATOM 3250 O O . VAL B 1 153 ? -6.789 -5.031 9.172 1 89.19 153 VAL B O 1
ATOM 3253 N N . GLU B 1 154 ? -5.715 -4.379 7.32 1 83.75 154 GLU B N 1
ATOM 3254 C CA . GLU B 1 154 ? -6.887 -4.582 6.477 1 83.75 154 GLU B CA 1
ATOM 3255 C C . GLU B 1 154 ? -7.289 -6.055 6.43 1 83.75 154 GLU B C 1
ATOM 3257 O O . GLU B 1 154 ? -8.477 -6.379 6.398 1 83.75 154 GLU B O 1
ATOM 3262 N N . TYR B 1 155 ? -6.348 -6.852 6.438 1 81.94 155 TYR B N 1
ATOM 3263 C CA . TYR B 1 155 ? -6.641 -8.281 6.434 1 81.94 155 TYR B CA 1
ATOM 3264 C C . TYR B 1 155 ? -7.293 -8.703 7.746 1 81.94 155 TYR B C 1
ATOM 3266 O O . TYR B 1 155 ? -8.266 -9.461 7.746 1 81.94 155 TYR B O 1
ATOM 3274 N N . LEU B 1 156 ? -6.75 -8.312 8.805 1 83.75 156 LEU B N 1
ATOM 3275 C CA . LEU B 1 156 ? -7.328 -8.625 10.109 1 83.75 156 LEU B CA 1
ATOM 3276 C C . LEU B 1 156 ? -8.75 -8.086 10.219 1 83.75 156 LEU B C 1
ATOM 3278 O O . LEU B 1 156 ? -9.617 -8.734 10.805 1 83.75 156 LEU B O 1
ATOM 3282 N N . GLU B 1 157 ? -8.883 -6.938 9.609 1 82.12 157 GLU B N 1
ATOM 3283 C CA . GLU B 1 157 ? -10.219 -6.34 9.578 1 82.12 157 GLU B CA 1
ATOM 3284 C C . GLU B 1 157 ? -11.203 -7.227 8.828 1 82.12 157 GLU B C 1
ATOM 3286 O O . GLU B 1 157 ? -12.344 -7.41 9.266 1 82.12 157 GLU B O 1
ATOM 3291 N N . LEU B 1 158 ? -10.836 -7.742 7.758 1 74.81 158 LEU B N 1
ATOM 3292 C CA . LEU B 1 158 ? -11.703 -8.609 6.965 1 74.81 158 LEU B CA 1
ATOM 3293 C C . LEU B 1 158 ? -11.992 -9.914 7.703 1 74.81 158 LEU B C 1
ATOM 3295 O O . LEU B 1 158 ? -13.102 -10.43 7.645 1 74.81 158 LEU B O 1
ATOM 3299 N N . LEU B 1 159 ? -10.992 -10.414 8.391 1 73.62 159 LEU B N 1
ATOM 3300 C CA . LEU B 1 159 ? -11.125 -11.68 9.102 1 73.62 159 LEU B CA 1
ATOM 3301 C C . LEU B 1 159 ? -12.031 -11.531 10.32 1 73.62 159 LEU B C 1
ATOM 3303 O O . LEU B 1 159 ? -12.859 -12.406 10.594 1 73.62 159 LEU B O 1
ATOM 3307 N N . LEU B 1 160 ? -11.891 -10.391 10.969 1 77.62 160 LEU B N 1
ATOM 3308 C CA . LEU B 1 160 ? -12.562 -10.219 12.25 1 77.62 160 LEU B CA 1
ATOM 3309 C C . LEU B 1 160 ? -13.969 -9.648 12.047 1 77.62 160 LEU B C 1
ATOM 3311 O O . LEU B 1 160 ? -14.898 -10.008 12.781 1 77.62 160 LEU B O 1
ATOM 3315 N N . PHE B 1 161 ? -14.047 -8.727 11.07 1 73.38 161 PHE B N 1
ATOM 3316 C CA . PHE B 1 161 ? -15.305 -8 11.008 1 73.38 161 PHE B CA 1
ATOM 3317 C C . PHE B 1 161 ? -16.078 -8.375 9.75 1 73.38 161 PHE B C 1
ATOM 3319 O O . PHE B 1 161 ? -17.281 -8.133 9.664 1 73.38 161 PHE B O 1
ATOM 3326 N N . ARG B 1 162 ? -15.43 -9.125 8.945 1 62.03 162 ARG B N 1
ATOM 3327 C CA . ARG B 1 162 ? -16.047 -9.555 7.695 1 62.03 162 ARG B CA 1
ATOM 3328 C C . ARG B 1 162 ? -16.969 -8.477 7.141 1 62.03 162 ARG B C 1
ATOM 3330 O O . ARG B 1 162 ? -16.547 -7.355 6.879 1 62.03 162 ARG B O 1
ATOM 3337 N N . ASP B 1 163 ? -18.328 -8.727 7.051 1 59 163 ASP B N 1
ATOM 3338 C CA . ASP B 1 163 ? -19.344 -7.852 6.48 1 59 163 ASP B CA 1
ATOM 3339 C C . ASP B 1 163 ? -19.766 -6.777 7.477 1 59 163 ASP B C 1
ATOM 3341 O O . ASP B 1 163 ? -20.422 -5.801 7.105 1 59 163 ASP B O 1
ATOM 3345 N N . GLN B 1 164 ? -19.234 -6.879 8.68 1 60.78 164 GLN B N 1
ATOM 3346 C CA . GLN B 1 164 ? -19.734 -5.973 9.711 1 60.78 164 GLN B CA 1
ATOM 3347 C C . GLN B 1 164 ? -18.797 -4.773 9.883 1 60.78 164 GLN B C 1
ATOM 3349 O O . GLN B 1 164 ? -19.062 -3.896 10.703 1 60.78 164 GLN B O 1
ATOM 3354 N N . THR B 1 165 ? -17.812 -4.723 9.07 1 58.97 165 THR B N 1
ATOM 3355 C CA . THR B 1 165 ? -16.859 -3.631 9.273 1 58.97 165 THR B CA 1
ATOM 3356 C C . THR B 1 165 ? -17.547 -2.279 9.094 1 58.97 165 THR B C 1
ATOM 3358 O O . THR B 1 165 ? -17.234 -1.321 9.805 1 58.97 165 THR B O 1
ATOM 3361 N N . ARG B 1 166 ? -18.469 -2.289 8.258 1 59.22 166 ARG B N 1
ATOM 3362 C CA . ARG B 1 166 ? -19.141 -1.024 7.98 1 59.22 166 AR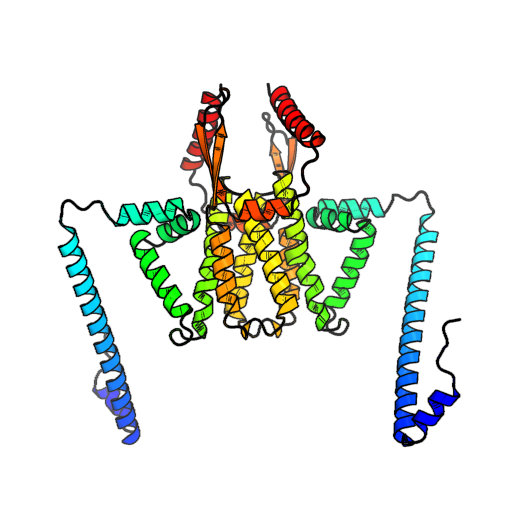G B CA 1
ATOM 3363 C C . ARG B 1 166 ? -20.094 -0.657 9.109 1 59.22 166 ARG B C 1
ATOM 3365 O O . ARG B 1 166 ? -20.391 0.52 9.32 1 59.22 166 ARG B O 1
ATOM 3372 N N . SER B 1 167 ? -20.484 -1.733 9.711 1 61.47 167 SER B N 1
ATOM 3373 C CA . SER B 1 167 ? -21.422 -1.458 10.797 1 61.47 167 SER B CA 1
ATOM 3374 C C . SER B 1 167 ? -20.688 -0.971 12.047 1 61.47 167 SER B C 1
ATOM 3376 O O . SER B 1 167 ? -21.297 -0.371 12.93 1 61.47 167 SER B O 1
ATOM 3378 N N . LEU B 1 168 ? -19.422 -1.225 12.016 1 70.75 168 LEU B N 1
ATOM 3379 C CA . LEU B 1 168 ? -18.641 -0.784 13.156 1 70.75 168 LEU B CA 1
ATOM 3380 C C . LEU B 1 168 ? -18.172 0.657 12.977 1 70.75 168 LEU B C 1
ATOM 3382 O O . LEU B 1 168 ? -17.078 0.9 12.469 1 70.75 168 LEU B O 1
ATOM 3386 N N . THR B 1 169 ? -18.953 1.614 13.391 1 70.44 169 THR B N 1
ATOM 3387 C CA . THR B 1 169 ? -18.719 3.039 13.18 1 70.44 169 THR B CA 1
ATOM 3388 C C . THR B 1 169 ? -17.438 3.49 13.875 1 70.44 169 THR B C 1
ATOM 3390 O O . THR B 1 169 ? -16.844 4.504 13.5 1 70.44 169 THR B O 1
ATOM 3393 N N . TRP B 1 170 ? -17 2.691 14.891 1 80.25 170 TRP B N 1
ATOM 3394 C CA . TRP B 1 170 ? -15.852 3.137 15.664 1 80.25 170 TRP B CA 1
ATOM 3395 C C . TRP B 1 170 ? -14.555 2.658 15.031 1 80.25 170 TRP B C 1
ATOM 3397 O O . TRP B 1 170 ? -13.484 3.215 15.297 1 80.25 170 TRP B O 1
ATOM 3407 N N . TRP B 1 171 ? -14.594 1.735 14.195 1 84.31 171 TRP B N 1
ATOM 3408 C CA . TRP B 1 171 ? -13.383 1.103 13.688 1 84.31 171 TRP B CA 1
ATOM 3409 C C . TRP B 1 171 ? -12.609 2.051 12.773 1 84.31 171 TRP B C 1
ATOM 3411 O O . TRP B 1 171 ? -11.398 2.219 12.922 1 84.31 171 TRP B O 1
ATOM 3421 N N . PRO B 1 172 ? -13.312 2.672 11.891 1 84 172 PRO B N 1
ATOM 3422 C CA . PRO B 1 172 ? -12.562 3.59 11.023 1 84 172 PRO B CA 1
ATOM 3423 C C . PRO B 1 172 ? -11.883 4.711 11.812 1 84 172 PRO B C 1
ATOM 3425 O O . PRO B 1 172 ? -10.828 5.195 11.406 1 84 172 PRO B O 1
ATOM 3428 N N . LYS B 1 173 ? -12.477 5.059 12.93 1 86.69 173 LYS B N 1
ATOM 3429 C CA . LYS B 1 173 ? -11.891 6.098 13.773 1 86.69 173 LYS B CA 1
ATOM 3430 C C . LYS B 1 173 ? -10.586 5.629 14.406 1 86.69 173 LYS B C 1
ATOM 3432 O O . LYS B 1 173 ? -9.594 6.363 14.414 1 86.69 173 LYS B O 1
ATOM 3437 N N . LEU B 1 174 ? -10.617 4.414 14.859 1 88.94 174 LEU B N 1
ATOM 3438 C CA . LEU B 1 174 ? -9.414 3.846 15.453 1 88.94 174 LEU B CA 1
ATOM 3439 C C . LEU B 1 174 ? -8.344 3.611 14.391 1 88.94 174 LEU B C 1
ATOM 3441 O O . LEU B 1 174 ? -7.16 3.844 14.641 1 88.94 174 LEU B O 1
ATOM 3445 N N . LYS B 1 175 ? -8.75 3.213 13.289 1 91.44 175 LYS B N 1
ATOM 3446 C CA . LYS B 1 175 ? -7.828 2.951 12.188 1 91.44 175 LYS B CA 1
ATOM 3447 C C . LYS B 1 175 ? -7.113 4.227 11.758 1 91.44 175 LYS B C 1
ATOM 3449 O O . LYS B 1 175 ? -5.914 4.207 11.469 1 91.44 175 LYS B O 1
ATOM 3454 N N . VAL B 1 176 ? -7.824 5.277 11.734 1 92.5 176 VAL B N 1
ATOM 3455 C CA . VAL B 1 176 ? -7.254 6.566 11.367 1 92.5 176 VAL B CA 1
ATOM 3456 C C . VAL B 1 176 ? -6.195 6.973 12.391 1 92.5 176 VAL B C 1
ATOM 3458 O O . VAL B 1 176 ? -5.098 7.395 12.023 1 92.5 176 VAL B O 1
ATOM 3461 N N . LEU B 1 177 ? -6.516 6.863 13.641 1 91.94 177 LEU B N 1
ATOM 3462 C CA . LEU B 1 177 ? -5.559 7.195 14.695 1 91.94 177 LEU B CA 1
ATOM 3463 C C . LEU B 1 177 ? -4.301 6.344 14.57 1 91.94 177 LEU B C 1
ATOM 3465 O O . LEU B 1 177 ? -3.184 6.852 14.688 1 91.94 177 LEU B O 1
ATOM 3469 N N . PHE B 1 178 ? -4.496 5.141 14.312 1 95.12 178 PHE B N 1
ATOM 3470 C CA . PHE B 1 178 ? -3.381 4.215 14.164 1 95.12 178 PHE B CA 1
ATOM 3471 C C . PHE B 1 178 ? -2.52 4.59 12.969 1 95.12 178 PHE B C 1
ATOM 3473 O O . PHE B 1 178 ? -1.294 4.672 13.078 1 95.12 178 PHE B O 1
ATOM 3480 N N . CYS B 1 179 ? -3.098 4.875 11.844 1 94.88 179 CYS B N 1
ATOM 3481 C CA . CYS B 1 179 ? -2.375 5.16 10.609 1 94.88 179 CYS B CA 1
ATOM 3482 C C . CYS B 1 179 ? -1.622 6.48 10.711 1 94.88 179 CYS B C 1
ATOM 3484 O O . CYS B 1 179 ? -0.483 6.59 10.258 1 94.88 179 CYS B O 1
ATOM 3486 N N . VAL B 1 180 ? -2.223 7.48 11.297 1 94.25 180 VAL B N 1
ATOM 3487 C CA . VAL B 1 180 ? -1.541 8.758 11.484 1 94.25 180 VAL B CA 1
ATOM 3488 C C . VAL B 1 180 ? -0.333 8.578 12.398 1 94.25 180 VAL B C 1
ATOM 3490 O O . VAL B 1 180 ? 0.743 9.117 12.133 1 94.25 180 VAL B O 1
ATOM 3493 N N . THR B 1 181 ? -0.513 7.809 13.414 1 95.12 181 THR B N 1
ATOM 3494 C CA . THR B 1 181 ? 0.588 7.555 14.336 1 95.12 181 THR B CA 1
ATOM 3495 C C . THR B 1 181 ? 1.747 6.867 13.617 1 95.12 181 THR B C 1
ATOM 3497 O O . THR B 1 181 ? 2.912 7.094 13.953 1 95.12 181 THR B O 1
ATOM 3500 N N . MET B 1 182 ? 1.502 6.141 12.602 1 96.31 182 MET B N 1
ATOM 3501 C CA . MET B 1 182 ? 2.527 5.391 11.883 1 96.31 182 MET B CA 1
ATOM 3502 C C . MET B 1 182 ? 3.484 6.328 11.164 1 96.31 182 MET B C 1
ATOM 3504 O O . MET B 1 182 ? 4.676 6.039 11.039 1 96.31 182 MET B O 1
ATOM 3508 N N . TYR B 1 183 ? 3.006 7.387 10.641 1 96.44 183 TYR B N 1
ATOM 3509 C CA . TYR B 1 183 ? 3.928 8.258 9.922 1 96.44 183 TYR B CA 1
ATOM 3510 C C . TYR B 1 183 ? 4.234 9.508 10.734 1 96.44 183 TYR B C 1
ATOM 3512 O O . TYR B 1 183 ? 4.617 10.539 10.172 1 96.44 183 TYR B O 1
ATOM 3520 N N . CYS B 1 184 ? 4.074 9.414 12.055 1 95.44 184 CYS B N 1
ATOM 3521 C CA . CYS B 1 184 ? 4.598 10.391 13.008 1 95.44 184 CYS B CA 1
ATOM 3522 C C . CYS B 1 184 ? 5.992 10 13.484 1 95.44 184 CYS B C 1
ATOM 3524 O O . CYS B 1 184 ? 6.34 8.812 13.484 1 95.44 184 CYS B O 1
ATOM 3526 N N . ILE B 1 185 ? 6.715 11.039 13.883 1 92.75 185 ILE B N 1
ATOM 3527 C CA . ILE B 1 185 ? 8.047 10.812 14.422 1 92.75 185 ILE B CA 1
ATOM 3528 C C . ILE B 1 185 ? 7.945 10.438 15.898 1 92.75 185 ILE B C 1
ATOM 3530 O O . ILE B 1 185 ? 7.309 11.148 16.688 1 92.75 185 ILE B O 1
ATOM 3534 N N . ILE B 1 186 ? 8.5 9.336 16.25 1 90 186 ILE B N 1
ATOM 3535 C CA . ILE B 1 186 ? 8.383 8.891 17.625 1 90 186 ILE B CA 1
ATOM 3536 C C . ILE B 1 186 ? 9.703 9.133 18.359 1 90 186 ILE B C 1
ATOM 3538 O O . ILE B 1 186 ? 9.711 9.359 19.578 1 90 186 ILE B O 1
ATOM 3542 N N . GLU B 1 187 ? 10.781 9.023 17.766 1 86.69 187 GLU B N 1
ATOM 3543 C CA . GLU B 1 187 ? 12.086 9.227 18.391 1 86.69 187 GLU B CA 1
ATOM 3544 C C . GLU B 1 187 ? 13.094 9.797 17.406 1 86.69 187 GLU B C 1
ATOM 3546 O O . GLU B 1 187 ? 12.898 9.703 16.188 1 86.69 187 GLU B O 1
ATOM 3551 N N . ASN B 1 188 ? 13.938 10.531 17.969 1 84.56 188 ASN B N 1
ATOM 3552 C CA . ASN B 1 188 ? 15.07 11.016 17.203 1 84.56 188 ASN B CA 1
ATOM 3553 C C . ASN B 1 188 ? 16.359 10.273 17.562 1 84.56 188 ASN B C 1
ATOM 3555 O O . ASN B 1 188 ? 16.703 10.172 18.75 1 84.56 188 ASN B O 1
ATOM 3559 N N . GLU B 1 189 ? 16.844 9.594 16.562 1 80.06 189 GLU B N 1
ATOM 3560 C CA . GLU B 1 189 ? 18.094 8.859 16.781 1 80.06 189 GLU B CA 1
ATOM 3561 C C . GLU B 1 189 ? 19.297 9.734 16.484 1 80.06 189 GLU B C 1
ATOM 3563 O O . GLU B 1 189 ? 19.312 10.477 15.5 1 80.06 189 GLU B O 1
ATOM 3568 N N . ASP B 1 190 ? 20.281 9.641 17.375 1 75.5 190 ASP B N 1
ATOM 3569 C CA . ASP B 1 190 ? 21.531 10.398 17.219 1 75.5 190 ASP B CA 1
ATOM 3570 C C . ASP B 1 190 ? 22.484 9.688 16.25 1 75.5 190 ASP B C 1
ATOM 3572 O O . ASP B 1 190 ? 22.688 8.477 16.359 1 75.5 190 ASP B O 1
ATOM 3576 N N . VAL B 1 191 ? 22.797 10.312 15.195 1 76.06 191 VAL B N 1
ATOM 3577 C CA . VAL B 1 191 ? 23.844 9.812 14.312 1 76.06 191 VAL B CA 1
ATOM 3578 C C . VAL B 1 191 ? 25.203 10.344 14.773 1 76.06 191 VAL B C 1
ATOM 3580 O O . VAL B 1 191 ? 25.406 11.555 14.875 1 76.06 191 VAL B O 1
ATOM 3583 N N . LEU B 1 192 ? 26.031 9.422 15.156 1 77.19 192 LEU B N 1
ATOM 3584 C CA . LEU B 1 192 ? 27.344 9.781 15.703 1 77.19 192 LEU B CA 1
ATOM 3585 C C . LEU B 1 192 ? 28.359 9.984 14.586 1 77.19 192 LEU B C 1
ATOM 3587 O O . LEU B 1 192 ? 28.297 9.328 13.547 1 77.19 192 LEU B O 1
ATOM 3591 N N . ASP B 1 193 ? 29.109 10.969 14.703 1 77.75 193 ASP B N 1
ATOM 3592 C CA . ASP B 1 193 ? 30.219 11.195 13.781 1 77.75 193 ASP B CA 1
ATOM 3593 C C . ASP B 1 193 ? 31.406 10.297 14.117 1 77.75 193 ASP B C 1
ATOM 3595 O O . ASP B 1 193 ? 31.359 9.523 15.078 1 77.75 193 ASP B O 1
ATOM 3599 N N . SER B 1 194 ? 32.406 10.266 13.164 1 75.62 194 SER B N 1
ATOM 3600 C CA . SER B 1 194 ? 33.625 9.453 13.328 1 75.62 194 SER B CA 1
ATOM 3601 C C . SER B 1 194 ? 34.281 9.688 14.688 1 75.62 194 SER B C 1
ATOM 3603 O O . SER B 1 194 ? 34.938 8.797 15.234 1 75.62 194 SER B O 1
ATOM 3605 N N . LYS B 1 195 ? 34.156 10.766 15.359 1 78.31 195 LYS B N 1
ATOM 3606 C CA . LYS B 1 195 ? 34.781 11.078 16.641 1 78.31 195 LYS B CA 1
ATOM 3607 C C . LYS B 1 195 ? 33.844 10.781 17.797 1 78.31 195 LYS B C 1
ATOM 3609 O O . LYS B 1 195 ? 34.156 11.109 18.953 1 78.31 195 LYS B O 1
ATOM 3614 N N . GLY B 1 196 ? 32.625 10.227 17.5 1 74.06 196 GLY B N 1
ATOM 3615 C CA . GLY B 1 196 ? 31.688 9.852 18.547 1 74.06 196 GLY B CA 1
ATOM 3616 C C . GLY B 1 196 ? 30.797 10.992 18.984 1 74.06 196 GLY B C 1
ATOM 3617 O O . GLY B 1 196 ? 30.078 10.883 19.984 1 74.06 196 GLY B O 1
ATOM 3618 N N . LYS B 1 197 ? 30.891 12.086 18.422 1 76.62 197 LYS B N 1
ATOM 3619 C CA . LYS B 1 197 ? 30.016 13.219 18.75 1 76.62 197 LYS B CA 1
ATOM 3620 C C . LYS B 1 197 ? 28.75 13.195 17.906 1 76.62 197 LYS B C 1
ATOM 3622 O O . LYS B 1 197 ? 28.766 12.734 16.766 1 76.62 197 LYS B O 1
ATOM 3627 N N . VAL B 1 198 ? 27.641 13.633 18.562 1 75 198 VAL B N 1
ATOM 3628 C CA . VAL B 1 198 ? 26.344 13.641 17.875 1 75 198 VAL B CA 1
ATOM 3629 C C . VAL B 1 198 ? 26.359 14.672 16.75 1 75 198 VAL B C 1
ATOM 3631 O O . VAL B 1 198 ? 26.516 15.867 17 1 75 198 VAL B O 1
ATOM 3634 N N . LYS B 1 199 ? 26.391 14.258 15.523 1 74.06 199 LYS B N 1
ATOM 3635 C CA . LYS B 1 199 ? 26.422 15.141 14.352 1 74.06 199 LYS B CA 1
ATOM 3636 C C . LYS B 1 199 ? 25 15.578 13.961 1 74.06 199 LYS B C 1
ATOM 3638 O O . LYS B 1 199 ? 24.766 16.766 13.742 1 74.06 199 LYS B O 1
ATOM 3643 N N . ASN B 1 200 ? 24.094 14.578 13.805 1 78 200 ASN B N 1
ATOM 3644 C CA . ASN B 1 200 ? 22.734 14.867 13.359 1 78 200 ASN B CA 1
ATOM 3645 C C . ASN B 1 200 ? 21.734 13.891 13.969 1 78 200 ASN B C 1
ATOM 3647 O O . ASN B 1 200 ? 22.109 12.812 14.438 1 78 200 ASN B O 1
ATOM 3651 N N . LYS B 1 201 ? 20.547 14.547 14.188 1 80.56 201 LYS B N 1
ATOM 3652 C CA . LYS B 1 201 ? 19.469 13.672 14.648 1 80.56 201 LYS B CA 1
ATOM 3653 C C . LYS B 1 201 ? 18.594 13.211 13.484 1 80.56 201 LYS B C 1
ATOM 3655 O O . LYS B 1 201 ? 18.172 14.023 12.656 1 80.56 201 LYS B O 1
ATOM 3660 N N . LYS B 1 202 ? 18.531 11.906 13.367 1 82.62 202 LYS B N 1
ATOM 3661 C CA . LYS B 1 202 ? 17.672 11.328 12.336 1 82.62 202 LYS B CA 1
ATOM 3662 C C . LYS B 1 202 ? 16.312 10.945 12.906 1 82.62 202 LYS B C 1
ATOM 3664 O O . LYS B 1 202 ? 16.219 10.227 13.906 1 82.62 202 LYS B O 1
ATOM 3669 N N . PRO B 1 203 ? 15.289 11.469 12.312 1 87.75 203 PRO B N 1
ATOM 3670 C CA . PRO B 1 203 ? 13.953 11.117 12.805 1 87.75 203 PRO B CA 1
ATOM 3671 C C . PRO B 1 203 ? 13.578 9.664 12.508 1 87.75 203 PRO B C 1
ATOM 3673 O O . PRO B 1 203 ? 13.859 9.164 11.414 1 87.75 203 PRO B O 1
ATOM 3676 N N . VAL B 1 204 ? 13.023 9.031 13.57 1 90.94 204 VAL B N 1
ATOM 3677 C CA . VAL B 1 204 ? 12.531 7.664 13.422 1 90.94 204 VAL B CA 1
ATOM 3678 C C . VAL B 1 204 ? 11.008 7.664 13.414 1 90.94 204 VAL B C 1
ATOM 3680 O O . VAL B 1 204 ? 10.375 8.125 14.367 1 90.94 204 VAL B O 1
ATOM 3683 N N . TYR B 1 205 ? 10.453 7.113 12.422 1 94.75 205 TYR B N 1
ATOM 3684 C CA . TYR B 1 205 ? 9 7.047 12.281 1 94.75 205 TYR B CA 1
ATOM 3685 C C . TYR B 1 205 ? 8.445 5.793 12.945 1 94.75 205 TYR B C 1
ATOM 3687 O O . TYR B 1 205 ? 9.117 4.762 13 1 94.75 205 TYR B O 1
ATOM 3695 N N . ALA B 1 206 ? 7.242 5.863 13.383 1 95.06 206 ALA B N 1
ATOM 3696 C CA . ALA B 1 206 ? 6.594 4.766 14.094 1 95.06 206 ALA B CA 1
ATOM 3697 C C . ALA B 1 206 ? 6.453 3.535 13.203 1 95.06 206 ALA B C 1
ATOM 3699 O O . ALA B 1 206 ? 6.629 2.404 13.656 1 95.06 206 ALA B O 1
ATOM 3700 N N . ALA B 1 207 ? 6.137 3.762 11.953 1 95.31 207 ALA B N 1
ATOM 3701 C CA . ALA B 1 207 ? 5.949 2.645 11.031 1 95.31 207 ALA B CA 1
ATOM 3702 C C . ALA B 1 207 ? 7.223 1.81 10.914 1 95.31 207 ALA B C 1
ATOM 3704 O O . ALA B 1 207 ? 7.164 0.579 10.875 1 95.31 207 ALA B O 1
ATOM 3705 N N . ILE B 1 208 ? 8.336 2.461 10.859 1 92.94 208 ILE B N 1
ATOM 3706 C CA . ILE B 1 208 ? 9.609 1.767 10.734 1 92.94 208 ILE B CA 1
ATOM 3707 C C . ILE B 1 208 ? 9.906 0.983 12.008 1 92.94 208 ILE B C 1
ATOM 3709 O O . ILE B 1 208 ? 10.32 -0.177 11.953 1 92.94 208 ILE B O 1
ATOM 3713 N N . LYS B 1 209 ? 9.695 1.562 13.141 1 91.5 209 LYS B N 1
ATOM 3714 C CA . LYS B 1 209 ? 9.938 0.896 14.414 1 91.5 209 LYS B CA 1
ATOM 3715 C C . LYS B 1 209 ? 9.031 -0.322 14.578 1 91.5 209 LYS B C 1
ATOM 3717 O O . LYS B 1 209 ? 9.477 -1.376 15.039 1 91.5 209 LYS B O 1
ATOM 3722 N N . LEU B 1 210 ? 7.801 -0.144 14.242 1 91.25 210 LEU B N 1
ATOM 3723 C CA . LEU B 1 210 ? 6.855 -1.251 14.344 1 91.25 210 LEU B CA 1
ATOM 3724 C C . LEU B 1 210 ? 7.227 -2.373 13.383 1 91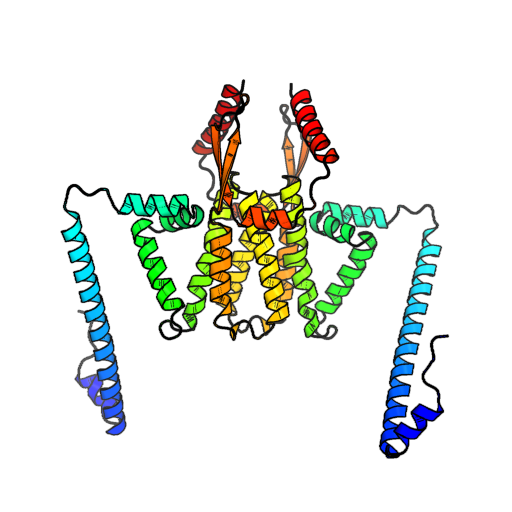.25 210 LEU B C 1
ATOM 3726 O O . LEU B 1 210 ? 7.148 -3.553 13.734 1 91.25 210 LEU B O 1
ATOM 3730 N N . PHE B 1 211 ? 7.594 -1.944 12.18 1 89.38 211 PHE B N 1
ATOM 3731 C CA . PHE B 1 211 ? 7.914 -2.938 11.164 1 89.38 211 PHE B CA 1
ATOM 3732 C C . PHE B 1 211 ? 9.164 -3.723 11.547 1 89.38 211 PHE B C 1
ATOM 3734 O O . PHE B 1 211 ? 9.266 -4.918 11.266 1 89.38 211 PHE B O 1
ATOM 3741 N N . GLU B 1 212 ? 10.109 -3.076 12.117 1 84.75 212 GLU B N 1
ATOM 3742 C CA . GLU B 1 212 ? 11.359 -3.707 12.547 1 84.75 212 GLU B CA 1
ATOM 3743 C C . GLU B 1 212 ? 11.094 -4.82 13.555 1 84.75 212 GLU B C 1
ATOM 3745 O O . GLU B 1 212 ? 11.898 -5.75 13.68 1 84.75 212 GLU B O 1
ATOM 3750 N N . LYS B 1 213 ? 10.078 -4.742 14.273 1 82.12 213 LYS B N 1
ATOM 3751 C CA . LYS B 1 213 ? 9.734 -5.789 15.234 1 82.12 213 LYS B CA 1
ATOM 3752 C C . LYS B 1 213 ? 9.391 -7.094 14.523 1 82.12 213 LYS B C 1
ATOM 3754 O O . LYS B 1 213 ? 9.453 -8.172 15.125 1 82.12 213 LYS B O 1
ATOM 3759 N N . PHE B 1 214 ? 9.031 -6.98 13.297 1 75.69 214 PHE B N 1
ATOM 3760 C CA . PHE B 1 214 ? 8.672 -8.164 12.516 1 75.69 214 PHE B CA 1
ATOM 3761 C C . PHE B 1 214 ? 9.852 -8.633 11.68 1 75.69 214 PHE B C 1
ATOM 3763 O O . PHE B 1 214 ? 9.75 -9.633 10.961 1 75.69 214 PHE B O 1
ATOM 3770 N N . LEU B 1 215 ? 10.906 -7.898 11.625 1 68.81 215 LEU B N 1
ATOM 3771 C CA . LEU B 1 215 ? 12.109 -8.273 10.883 1 68.81 215 LEU B CA 1
ATOM 3772 C C . LEU B 1 215 ? 12.992 -9.203 11.711 1 68.81 215 LEU B C 1
ATOM 3774 O O . LEU B 1 215 ? 13.117 -9.023 12.93 1 68.81 215 LEU B O 1
ATOM 3778 N N . PRO B 1 216 ? 13.375 -10.375 10.969 1 63.72 216 PRO B N 1
ATOM 3779 C CA . PRO B 1 216 ? 14.32 -11.219 11.711 1 63.72 216 PRO B CA 1
ATOM 3780 C C . PRO B 1 216 ? 15.617 -10.484 12.062 1 63.72 216 PRO B C 1
ATOM 3782 O O . PRO B 1 216 ? 16.047 -9.602 11.32 1 63.72 216 PRO B O 1
ATOM 3785 N N . LYS B 1 217 ? 16.094 -10.43 13.312 1 58.38 217 LYS B N 1
ATOM 3786 C CA . LYS B 1 217 ? 17.328 -9.812 13.758 1 58.38 217 LYS B CA 1
ATOM 3787 C C . LYS B 1 217 ? 18.516 -10.242 12.883 1 58.38 217 LYS B C 1
ATOM 3789 O O . LYS B 1 217 ? 18.656 -11.43 12.586 1 58.38 217 LYS B O 1
ATOM 3794 N N . PRO B 1 218 ? 19.016 -9.312 12.133 1 49.28 218 PRO B N 1
ATOM 3795 C CA . PRO B 1 218 ? 20.172 -9.734 11.336 1 49.28 218 PRO B CA 1
ATOM 3796 C C . PRO B 1 218 ? 21.203 -10.5 12.156 1 49.28 218 PRO B C 1
ATOM 3798 O O . PRO B 1 218 ? 21.453 -10.148 13.312 1 49.28 218 PRO B O 1
ATOM 3801 N N . SER B 1 219 ? 21.344 -11.688 11.914 1 44.34 219 SER B N 1
ATOM 3802 C CA . SER B 1 219 ? 22.484 -12.328 12.555 1 44.34 219 SER B CA 1
ATOM 3803 C C . SER B 1 219 ? 23.75 -11.5 12.391 1 44.34 219 SER B C 1
ATOM 3805 O O . SER B 1 219 ? 23.953 -10.867 11.352 1 44.34 219 SER B O 1
ATOM 3807 N N . LYS B 1 220 ? 24.609 -11.203 13.469 1 46.22 220 LYS B N 1
ATOM 3808 C CA . LYS B 1 220 ? 25.906 -10.516 13.477 1 46.22 220 LYS B CA 1
ATOM 3809 C C . LYS B 1 220 ? 26.703 -10.828 12.211 1 46.22 220 LYS B C 1
ATOM 3811 O O . LYS B 1 220 ? 27.578 -10.062 11.828 1 46.22 220 LYS B O 1
ATOM 3816 N N . GLU B 1 221 ? 26.609 -11.898 11.742 1 42.56 221 GLU B N 1
ATOM 3817 C CA . GLU B 1 221 ? 27.484 -12.367 10.672 1 42.56 221 GLU B CA 1
ATOM 3818 C C . GLU B 1 221 ? 27.047 -11.797 9.32 1 42.56 221 GLU B C 1
ATOM 3820 O O . GLU B 1 221 ? 27.906 -11.469 8.484 1 42.56 221 GLU B O 1
ATOM 3825 N N . LYS B 1 222 ? 25.891 -11.633 8.938 1 43.47 222 LYS B N 1
ATOM 3826 C CA . LYS B 1 222 ? 25.469 -11.195 7.613 1 43.47 222 LYS B CA 1
ATOM 3827 C C . LYS B 1 222 ? 25.516 -9.68 7.488 1 43.47 222 LYS B C 1
ATOM 3829 O O . LYS B 1 222 ? 25.5 -9.141 6.379 1 43.47 222 LYS B O 1
ATOM 3834 N N . LYS B 1 223 ? 25.391 -8.945 8.438 1 45.19 223 LYS B N 1
ATOM 3835 C CA . LYS B 1 223 ? 25.703 -7.516 8.398 1 45.19 223 LYS B CA 1
ATOM 3836 C C . LYS B 1 223 ? 27.156 -7.281 7.984 1 45.19 223 LYS B C 1
ATOM 3838 O O . LYS B 1 223 ? 27.453 -6.301 7.301 1 45.19 223 LYS B O 1
ATOM 3843 N N . LYS B 1 224 ? 27.969 -8.078 8.516 1 48.38 224 LYS B N 1
ATOM 3844 C CA . LYS B 1 224 ? 29.375 -8.039 8.109 1 48.38 224 LYS B CA 1
ATOM 3845 C C . LYS B 1 224 ? 29.531 -8.398 6.637 1 48.38 224 LYS B C 1
ATOM 3847 O O . LYS B 1 224 ? 30.422 -7.883 5.953 1 48.38 224 LYS B O 1
ATOM 3852 N N . GLU B 1 225 ? 28.672 -9.125 6.238 1 43.41 225 GLU B N 1
ATOM 3853 C CA . GLU B 1 225 ? 28.828 -9.539 4.848 1 43.41 225 GLU B CA 1
ATOM 3854 C C . GLU B 1 225 ? 28.25 -8.5 3.896 1 43.41 225 GLU B C 1
ATOM 3856 O O . GLU B 1 225 ? 28.797 -8.242 2.83 1 43.41 225 GLU B O 1
ATOM 3861 N N . VAL B 1 226 ? 27.234 -7.863 4.148 1 47.72 226 VAL B N 1
ATOM 3862 C CA . VAL B 1 226 ? 26.656 -6.812 3.309 1 47.72 226 VAL B CA 1
ATOM 3863 C C . VAL B 1 226 ? 27.547 -5.562 3.377 1 47.72 226 VAL B C 1
ATOM 3865 O O . VAL B 1 226 ? 27.797 -4.922 2.355 1 47.72 226 VAL B O 1
ATOM 3868 N N . LYS B 1 227 ? 28.047 -5.254 4.492 1 48.25 227 LYS B N 1
ATOM 3869 C CA . LYS B 1 227 ? 29.078 -4.219 4.594 1 48.25 227 LYS B CA 1
ATOM 3870 C C . LYS B 1 227 ? 30.328 -4.617 3.826 1 48.25 227 LYS B C 1
ATOM 3872 O O . LYS B 1 227 ? 30.969 -3.771 3.197 1 48.25 227 LYS B O 1
ATOM 3877 N N . LYS B 1 228 ? 30.578 -5.898 3.887 1 51.53 228 LYS B N 1
ATOM 3878 C CA . LYS B 1 228 ? 31.734 -6.359 3.137 1 51.53 228 LYS B CA 1
ATOM 3879 C C . LYS B 1 228 ? 31.484 -6.316 1.634 1 51.53 228 LYS B C 1
ATOM 3881 O O . LYS B 1 228 ? 32.375 -5.961 0.854 1 51.53 228 LYS B O 1
ATOM 3886 N N . ASP B 1 229 ? 30.281 -6.508 1.312 1 49.53 229 ASP B N 1
ATOM 3887 C CA . ASP B 1 229 ? 29.953 -6.5 -0.111 1 49.53 229 ASP B CA 1
ATOM 3888 C C . ASP B 1 229 ? 29.766 -5.074 -0.625 1 49.53 229 ASP B C 1
ATOM 3890 O O . ASP B 1 229 ? 30.156 -4.758 -1.749 1 49.53 229 ASP B O 1
ATOM 3894 N N . GLU B 1 230 ? 29.281 -4.195 0.138 1 49.84 230 GLU B N 1
ATOM 3895 C CA . GLU B 1 230 ? 29.266 -2.768 -0.171 1 49.84 230 GLU B CA 1
ATOM 3896 C C . GLU B 1 230 ? 30.672 -2.188 -0.193 1 49.84 230 GLU B C 1
ATOM 3898 O O . GLU B 1 230 ? 31 -1.375 -1.06 1 49.84 230 GLU B O 1
ATOM 3903 N N . LYS B 1 231 ? 31.469 -2.623 0.708 1 51.81 231 LYS B N 1
ATOM 3904 C CA . LYS B 1 231 ? 32.875 -2.275 0.71 1 51.81 231 LYS B CA 1
ATOM 3905 C C . LYS B 1 231 ? 33.594 -2.891 -0.488 1 51.81 231 LYS B C 1
ATOM 3907 O O . LYS B 1 231 ? 34.438 -2.242 -1.112 1 51.81 231 LYS B O 1
ATOM 3912 N N . ARG B 1 232 ? 33.25 -4.055 -0.804 1 48.78 232 ARG B N 1
ATOM 3913 C CA . ARG B 1 232 ? 33.844 -4.707 -1.965 1 48.78 232 ARG B CA 1
ATOM 3914 C C . ARG B 1 232 ? 33.406 -4.027 -3.26 1 48.78 232 ARG B C 1
ATOM 3916 O O . ARG B 1 232 ? 34.219 -3.836 -4.168 1 48.78 232 ARG B O 1
ATOM 3923 N N . LYS B 1 233 ? 32.219 -3.654 -3.334 1 53.78 233 LYS B N 1
ATOM 3924 C CA . LYS B 1 233 ? 31.75 -2.922 -4.508 1 53.78 233 LYS B CA 1
ATOM 3925 C C . LYS B 1 233 ? 32.312 -1.507 -4.535 1 53.78 233 LYS B C 1
ATOM 3927 O O . LYS B 1 233 ? 32.656 -0.992 -5.602 1 53.78 233 LYS B O 1
ATOM 3932 N N . SER B 1 234 ? 32.406 -0.904 -3.4 1 47.62 234 SER B N 1
ATOM 3933 C CA . SER B 1 234 ? 33.094 0.377 -3.32 1 47.62 234 SER B CA 1
ATOM 3934 C C . SER B 1 234 ? 34.562 0.227 -3.654 1 47.62 234 SER B C 1
ATOM 3936 O O . SER B 1 234 ? 35.156 1.095 -4.309 1 47.62 234 SER B O 1
ATOM 3938 N N . ASP B 1 235 ? 35.125 -0.876 -3.336 1 50.22 235 ASP B N 1
ATOM 3939 C CA . ASP B 1 235 ? 36.531 -1.127 -3.652 1 50.22 235 ASP B CA 1
ATOM 3940 C C . ASP B 1 235 ? 36.719 -1.427 -5.137 1 50.22 235 ASP B C 1
ATOM 3942 O O . ASP B 1 235 ? 37.75 -1.104 -5.719 1 50.22 235 ASP B O 1
ATOM 3946 N N . GLN B 1 236 ? 35.75 -2.09 -5.648 1 46.34 236 GLN B N 1
ATOM 3947 C CA . GLN B 1 236 ? 35.906 -2.383 -7.07 1 46.34 236 GLN B CA 1
ATOM 3948 C C . GLN B 1 236 ? 35.656 -1.143 -7.922 1 46.34 236 GLN B C 1
ATOM 3950 O O . GLN B 1 236 ? 36.125 -1.057 -9.055 1 46.34 236 GLN B O 1
ATOM 3955 N N . GLU B 1 237 ? 34.938 -0.276 -7.418 1 43.56 237 GLU B N 1
ATOM 3956 C CA . GLU B 1 237 ? 34.719 0.96 -8.164 1 43.56 237 GLU B CA 1
ATOM 3957 C C . GLU B 1 237 ? 35.875 1.949 -7.926 1 43.56 237 GLU B C 1
ATOM 3959 O O . GLU B 1 237 ? 35.969 2.955 -8.633 1 43.56 237 GLU B O 1
ATOM 3964 N N . THR B 1 238 ? 36.656 1.643 -6.984 1 40.53 238 THR B N 1
ATOM 3965 C CA . THR B 1 238 ? 37.875 2.439 -6.961 1 40.53 238 THR B CA 1
ATOM 3966 C C . THR B 1 238 ? 39 1.749 -7.742 1 40.53 238 THR B C 1
ATOM 3968 O O . THR B 1 238 ? 39.188 0.539 -7.613 1 40.53 238 THR B O 1
#

pLDDT: mean 72.96, std 18.93, range [25.03, 96.62]